Protein AF-A0AAW0JJB7-F1 (afdb_monomer_lite)

Structure (mmCIF, N/CA/C/O backbone):
data_AF-A0AAW0JJB7-F1
#
_entry.id   AF-A0AAW0JJB7-F1
#
loop_
_atom_site.group_PDB
_atom_site.id
_atom_site.type_symbol
_atom_site.label_atom_id
_atom_site.label_alt_id
_atom_site.label_comp_id
_atom_site.label_asym_id
_atom_site.label_entity_id
_atom_site.label_seq_id
_atom_site.pdbx_PDB_ins_code
_atom_site.Cartn_x
_atom_site.Cartn_y
_atom_site.Cartn_z
_atom_site.occupancy
_atom_site.B_iso_or_equiv
_atom_site.auth_seq_id
_atom_site.auth_comp_id
_atom_site.auth_asym_id
_atom_site.auth_atom_id
_atom_site.pdbx_PDB_model_num
ATOM 1 N N . MET A 1 1 ? 40.527 19.134 -0.284 1.00 32.97 1 MET A N 1
ATOM 2 C CA . MET A 1 1 ? 39.218 18.568 0.101 1.00 32.97 1 MET A CA 1
ATOM 3 C C . MET A 1 1 ? 38.793 17.634 -1.018 1.00 32.97 1 MET A C 1
ATOM 5 O O . MET A 1 1 ? 38.316 18.107 -2.037 1.00 32.97 1 MET A O 1
ATOM 9 N N . ASN A 1 2 ? 39.083 16.339 -0.887 1.00 26.94 2 ASN A N 1
ATOM 10 C CA . ASN A 1 2 ? 38.698 15.347 -1.889 1.00 26.94 2 ASN A CA 1
ATOM 11 C C . ASN A 1 2 ? 37.250 14.940 -1.622 1.00 26.94 2 ASN A C 1
ATOM 13 O O . ASN A 1 2 ? 36.929 14.515 -0.514 1.00 26.94 2 ASN A O 1
ATOM 17 N N . SER A 1 3 ? 36.389 15.140 -2.617 1.00 30.20 3 SER A N 1
ATOM 18 C CA . SER A 1 3 ? 34.988 14.728 -2.585 1.00 30.20 3 SER A CA 1
ATOM 19 C C . SER A 1 3 ? 34.897 13.223 -2.324 1.00 30.20 3 SER A C 1
ATOM 21 O O . SER A 1 3 ? 35.461 12.426 -3.069 1.00 30.20 3 SER A O 1
ATOM 23 N N . ILE A 1 4 ? 34.181 12.855 -1.262 1.00 35.47 4 ILE A N 1
ATOM 24 C CA . ILE A 1 4 ? 33.890 11.475 -0.842 1.00 35.47 4 ILE A CA 1
ATOM 25 C C . ILE A 1 4 ? 32.786 10.849 -1.736 1.00 35.47 4 ILE A C 1
ATOM 27 O O . ILE A 1 4 ? 32.373 9.719 -1.527 1.00 35.47 4 ILE A O 1
ATOM 31 N N . TYR A 1 5 ? 32.340 11.530 -2.799 1.00 37.47 5 TYR A N 1
ATOM 32 C CA . TYR A 1 5 ? 31.316 11.036 -3.729 1.00 37.47 5 TYR A CA 1
ATOM 33 C C . TYR A 1 5 ? 31.913 10.343 -4.967 1.00 37.47 5 TYR A C 1
ATOM 35 O O . TYR A 1 5 ? 31.763 10.837 -6.083 1.00 37.47 5 TYR A O 1
ATOM 43 N N . ARG A 1 6 ? 32.596 9.203 -4.800 1.00 40.50 6 ARG A N 1
ATOM 44 C CA . ARG A 1 6 ? 32.832 8.265 -5.924 1.00 40.50 6 ARG A CA 1
ATOM 45 C C . ARG A 1 6 ? 31.852 7.088 -5.956 1.00 40.50 6 ARG A C 1
ATOM 47 O O . ARG A 1 6 ? 31.943 6.267 -6.857 1.00 40.50 6 ARG A O 1
ATOM 54 N N . ASP A 1 7 ? 30.877 7.056 -5.052 1.00 48.81 7 ASP A N 1
ATOM 55 C CA . ASP A 1 7 ? 29.830 6.030 -5.013 1.00 48.81 7 ASP A CA 1
ATOM 56 C C . ASP A 1 7 ? 28.624 6.444 -5.872 1.00 48.81 7 ASP A C 1
ATOM 58 O O . ASP A 1 7 ? 27.527 6.691 -5.372 1.00 48.81 7 ASP A O 1
ATOM 62 N N . GLY A 1 8 ? 28.847 6.591 -7.179 1.00 54.38 8 GLY A N 1
ATOM 63 C CA . GLY A 1 8 ? 27.809 6.940 -8.146 1.00 54.38 8 GLY A CA 1
ATOM 64 C C . GLY A 1 8 ? 27.759 5.937 -9.290 1.00 54.38 8 GLY A C 1
ATOM 65 O O . GLY A 1 8 ? 28.790 5.576 -9.858 1.00 54.38 8 GLY A O 1
ATOM 66 N N . PHE A 1 9 ? 26.557 5.488 -9.638 1.00 62.78 9 PHE A N 1
ATOM 67 C CA . PHE A 1 9 ? 26.315 4.882 -10.939 1.00 62.78 9 PHE A CA 1
ATOM 68 C C . PHE A 1 9 ? 26.235 6.001 -11.987 1.00 62.78 9 PHE A C 1
ATOM 70 O O . PHE A 1 9 ? 25.449 6.935 -11.832 1.00 62.78 9 PHE A O 1
ATOM 77 N N . CYS A 1 10 ? 27.045 5.917 -13.038 1.00 63.31 10 CYS A N 1
ATOM 78 C CA . CYS A 1 10 ? 27.031 6.823 -14.179 1.00 63.31 10 CYS A CA 1
ATOM 79 C C . CYS A 1 10 ? 26.343 6.133 -15.353 1.00 63.31 10 CYS A C 1
ATOM 81 O O . CYS A 1 10 ? 26.866 5.157 -15.892 1.00 63.31 10 CYS A O 1
ATOM 83 N N . LEU A 1 11 ? 25.190 6.660 -15.753 1.00 68.38 11 LEU A N 1
ATOM 84 C CA . LEU A 1 11 ? 24.519 6.291 -16.991 1.00 68.38 11 LEU A CA 1
ATOM 85 C C . LEU A 1 11 ? 24.928 7.297 -18.073 1.00 68.38 11 LEU A C 1
ATOM 87 O O . LEU A 1 11 ? 24.645 8.486 -17.943 1.00 68.38 11 LEU A O 1
ATOM 91 N N . THR A 1 12 ? 25.602 6.834 -19.118 1.00 73.88 12 THR A N 1
ATOM 92 C CA . THR A 1 12 ? 25.967 7.642 -20.286 1.00 73.88 12 THR A CA 1
ATOM 93 C C . THR A 1 12 ? 25.297 7.065 -21.519 1.00 73.88 12 THR A C 1
ATOM 95 O O . THR A 1 12 ? 25.397 5.869 -21.767 1.00 73.88 12 THR A O 1
ATOM 98 N N . GLU A 1 13 ? 24.610 7.905 -22.281 1.00 75.56 13 GLU A N 1
ATOM 99 C CA . GLU A 1 13 ? 24.058 7.532 -23.581 1.00 75.56 13 GLU A CA 1
ATOM 100 C C . GLU A 1 13 ? 25.137 7.722 -24.652 1.00 75.56 13 GLU A C 1
ATOM 102 O O . GLU A 1 13 ? 25.694 8.814 -24.795 1.00 75.56 13 GLU A O 1
ATOM 107 N N . ASP A 1 14 ? 25.461 6.651 -25.366 1.00 78.94 14 ASP A N 1
ATOM 108 C CA . ASP A 1 14 ? 26.357 6.672 -26.512 1.00 78.94 14 ASP A CA 1
ATOM 109 C C . ASP A 1 14 ? 25.615 7.174 -27.762 1.00 78.94 14 ASP A C 1
ATOM 111 O O . ASP A 1 14 ? 24.387 7.173 -27.856 1.00 78.94 14 ASP A O 1
ATOM 115 N N . GLN A 1 15 ? 26.377 7.617 -28.764 1.00 82.62 15 GLN A N 1
ATOM 116 C CA . GLN A 1 15 ? 25.832 8.224 -29.989 1.00 82.62 15 GLN A CA 1
ATOM 117 C C . GLN A 1 15 ? 25.002 7.259 -30.852 1.00 82.62 15 GLN A C 1
ATOM 119 O O . GLN A 1 15 ? 24.264 7.701 -31.731 1.00 82.62 15 GLN A O 1
ATOM 124 N N . ASP A 1 16 ? 25.135 5.955 -30.630 1.00 84.56 16 ASP A N 1
ATOM 125 C CA . ASP A 1 16 ? 24.377 4.892 -31.290 1.00 84.56 16 ASP A CA 1
ATOM 126 C C . ASP A 1 16 ? 23.057 4.551 -30.567 1.00 84.56 16 ASP A C 1
ATOM 128 O O . ASP A 1 16 ? 22.311 3.688 -31.032 1.00 84.56 16 ASP A O 1
ATOM 132 N N . GLY A 1 17 ? 22.748 5.239 -29.460 1.00 75.12 17 GLY A N 1
ATOM 133 C CA . GLY A 1 17 ? 21.582 4.979 -28.614 1.00 75.12 17 GLY A CA 1
ATOM 134 C C . GLY A 1 17 ? 21.803 3.870 -27.580 1.00 75.12 17 GLY A C 1
ATOM 135 O O . GLY A 1 17 ? 20.849 3.455 -26.918 1.00 75.12 17 GLY A O 1
ATOM 136 N N . THR A 1 18 ? 23.036 3.373 -27.430 1.00 72.81 18 THR A N 1
ATOM 137 C CA . THR A 1 18 ? 23.391 2.417 -26.378 1.00 72.81 18 THR A CA 1
ATOM 138 C C . THR A 1 18 ? 23.585 3.152 -25.053 1.00 72.81 18 THR A C 1
ATOM 140 O O . THR A 1 18 ? 24.253 4.178 -24.984 1.00 72.81 18 THR A O 1
ATOM 143 N N . TYR A 1 19 ? 23.026 2.630 -23.962 1.00 70.56 19 TYR A N 1
ATOM 144 C CA . TYR A 1 19 ? 23.243 3.190 -22.629 1.00 70.56 19 TYR A CA 1
ATOM 145 C C . TYR A 1 19 ? 24.350 2.425 -21.901 1.00 70.56 19 TYR A C 1
ATOM 147 O O . TYR A 1 19 ? 24.195 1.250 -21.568 1.00 70.56 19 TYR A O 1
ATOM 155 N N . ASN A 1 20 ? 25.450 3.109 -21.601 1.00 66.44 20 ASN A N 1
ATOM 156 C CA . ASN A 1 20 ? 26.539 2.595 -20.784 1.00 66.44 20 ASN A CA 1
ATOM 157 C C . ASN A 1 20 ? 26.294 2.918 -19.312 1.00 66.44 20 ASN A C 1
ATOM 159 O O . ASN A 1 20 ? 26.236 4.077 -18.906 1.00 66.44 20 ASN A O 1
ATOM 163 N N . PHE A 1 21 ? 26.180 1.873 -18.498 1.00 67.25 21 PHE A N 1
ATOM 164 C CA . PHE A 1 21 ? 26.041 1.981 -17.052 1.00 67.25 21 PHE A CA 1
ATOM 165 C C . PHE A 1 21 ? 27.366 1.606 -16.386 1.00 67.25 21 PHE A C 1
ATOM 167 O O . PHE A 1 21 ? 27.771 0.445 -16.389 1.00 67.25 21 PHE A O 1
ATOM 174 N N . SER A 1 22 ? 28.064 2.596 -15.836 1.00 66.31 22 SER A N 1
ATOM 175 C CA . SER A 1 22 ? 29.375 2.427 -15.205 1.00 66.31 22 SER A CA 1
ATOM 176 C C . SER A 1 22 ? 29.312 2.744 -13.713 1.00 66.31 22 SER A C 1
ATOM 178 O O . SER A 1 22 ? 28.534 3.584 -13.270 1.00 66.31 22 SER A O 1
ATOM 180 N N . CYS A 1 23 ? 30.125 2.064 -12.909 1.00 64.75 23 CYS A N 1
ATOM 181 C CA . CYS A 1 23 ? 30.257 2.354 -11.485 1.00 64.75 23 CYS A CA 1
ATOM 182 C C . CYS A 1 23 ? 31.726 2.230 -11.082 1.00 64.75 23 CYS A C 1
ATOM 184 O O . CYS A 1 23 ? 32.379 1.240 -11.416 1.00 64.75 23 CYS A O 1
ATOM 186 N N . SER A 1 24 ? 32.258 3.244 -10.398 1.00 60.38 24 SER A N 1
ATOM 187 C CA . SER A 1 24 ? 33.653 3.271 -9.956 1.00 60.38 24 SER A CA 1
ATOM 188 C C . SER A 1 24 ? 33.749 2.976 -8.464 1.00 60.38 24 SER A C 1
ATOM 190 O O . SER A 1 24 ? 33.528 3.864 -7.647 1.00 60.38 24 SER A O 1
ATOM 192 N N . TYR A 1 25 ? 34.119 1.752 -8.098 1.00 60.25 25 TYR A N 1
ATOM 193 C CA . TYR A 1 25 ? 34.353 1.401 -6.697 1.00 60.25 25 TYR A CA 1
ATOM 194 C C . TYR A 1 25 ? 35.781 1.763 -6.275 1.00 60.25 25 TYR A C 1
ATOM 196 O O . TYR A 1 25 ? 36.723 1.685 -7.061 1.00 60.25 25 TYR A O 1
ATOM 204 N N . VAL A 1 26 ? 35.942 2.171 -5.014 1.00 56.12 26 VAL A N 1
ATOM 205 C CA . VAL A 1 26 ? 37.252 2.494 -4.416 1.00 56.12 26 VAL A CA 1
ATOM 206 C C . VAL A 1 26 ? 38.034 1.221 -4.036 1.00 56.12 26 VAL A C 1
ATOM 208 O O . VAL A 1 26 ? 39.243 1.287 -3.824 1.00 56.12 26 VAL A O 1
ATOM 211 N N . SER A 1 27 ? 37.379 0.055 -3.958 1.00 63.31 27 SER A N 1
ATOM 212 C CA . SER A 1 27 ? 37.998 -1.212 -3.545 1.00 63.31 27 SER A CA 1
ATOM 213 C C . SER A 1 27 ? 38.459 -2.086 -4.720 1.00 63.31 27 SER A C 1
ATOM 215 O O . SER A 1 27 ? 37.881 -2.059 -5.802 1.00 63.31 27 SER A O 1
ATOM 217 N N . ASN A 1 28 ? 39.440 -2.961 -4.461 1.00 63.62 28 ASN A N 1
ATOM 218 C CA . ASN A 1 28 ? 39.862 -4.064 -5.348 1.00 63.62 28 ASN A CA 1
ATOM 219 C C . ASN A 1 28 ? 38.822 -5.207 -5.437 1.00 63.62 28 ASN A C 1
ATOM 221 O O . ASN A 1 28 ? 39.168 -6.358 -5.702 1.00 63.62 28 ASN A O 1
ATOM 225 N N . SER A 1 29 ? 37.551 -4.928 -5.155 1.00 71.19 29 SER A N 1
ATOM 226 C CA . SER A 1 29 ? 36.492 -5.931 -5.201 1.00 71.19 29 SER A CA 1
ATOM 227 C C . SER A 1 29 ? 36.130 -6.204 -6.658 1.00 71.19 29 SER A C 1
ATOM 229 O O . SER A 1 29 ? 35.568 -5.343 -7.332 1.00 71.19 29 SER A O 1
ATOM 231 N N . LEU A 1 30 ? 36.447 -7.403 -7.150 1.00 80.81 30 LEU A N 1
ATOM 232 C CA . LEU A 1 30 ? 35.969 -7.856 -8.453 1.00 80.81 30 LEU A CA 1
ATOM 233 C C . LEU A 1 30 ? 34.470 -8.142 -8.334 1.00 80.81 30 LEU A C 1
ATOM 235 O O . LEU A 1 30 ? 34.058 -9.034 -7.591 1.00 80.81 30 LEU A O 1
ATOM 239 N N . PHE A 1 31 ? 33.660 -7.370 -9.050 1.00 82.62 31 PHE A N 1
ATOM 240 C CA . PHE A 1 31 ? 32.217 -7.555 -9.132 1.00 82.62 31 PHE A CA 1
ATOM 241 C C . PHE A 1 31 ? 31.780 -7.434 -10.594 1.00 82.62 31 PHE A C 1
ATOM 243 O O . PHE A 1 31 ? 32.390 -6.704 -11.376 1.00 82.62 31 PHE A O 1
ATOM 250 N N . HIS A 1 32 ? 30.720 -8.140 -10.967 1.00 82.38 32 HIS A N 1
ATOM 251 C CA . HIS A 1 32 ? 30.097 -7.992 -12.279 1.00 82.38 32 HIS A CA 1
ATOM 252 C C . HIS A 1 32 ? 28.617 -8.375 -12.235 1.00 82.38 32 HIS A C 1
ATOM 254 O O . HIS A 1 32 ? 28.170 -9.082 -11.328 1.00 82.38 32 HIS A O 1
ATOM 260 N N . TYR A 1 33 ? 27.863 -7.919 -13.233 1.00 85.19 33 TYR A N 1
ATOM 261 C CA . TYR A 1 33 ? 26.512 -8.402 -13.495 1.00 85.19 33 TYR A CA 1
ATOM 262 C C . TYR A 1 33 ? 26.549 -9.418 -14.634 1.00 85.19 33 TYR A C 1
ATOM 264 O O . TYR A 1 33 ? 27.223 -9.203 -15.640 1.00 85.19 33 TYR A O 1
ATOM 272 N N . VAL A 1 34 ? 25.819 -10.517 -14.483 1.00 88.00 34 VAL A N 1
ATOM 273 C CA . VAL A 1 34 ? 25.677 -11.548 -15.512 1.00 88.00 34 VAL A CA 1
ATOM 274 C C . VAL A 1 34 ? 24.214 -11.941 -15.646 1.00 88.00 34 VAL A C 1
ATOM 276 O O . VAL A 1 34 ? 23.514 -12.094 -14.647 1.00 88.00 34 VAL A O 1
ATOM 279 N N . MET A 1 35 ? 23.761 -12.099 -16.885 1.00 91.06 35 MET A N 1
ATOM 280 C CA . MET A 1 35 ? 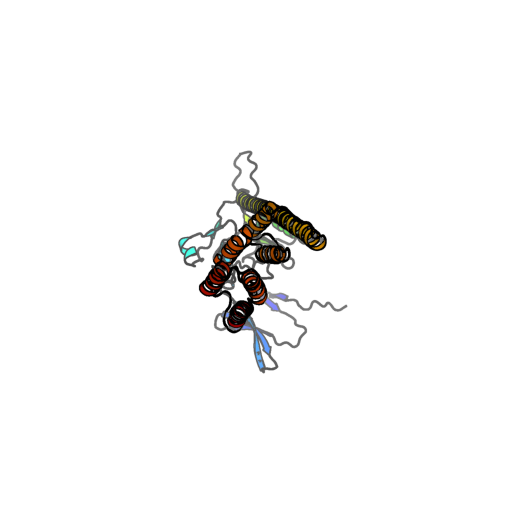22.466 -12.698 -17.190 1.00 91.06 35 MET A CA 1
ATOM 281 C C . MET A 1 35 ? 22.652 -14.209 -17.327 1.00 91.06 35 MET A C 1
ATOM 283 O O . MET A 1 35 ? 23.518 -14.657 -18.082 1.00 91.06 35 MET A O 1
ATOM 287 N N . THR A 1 36 ? 21.891 -14.994 -16.571 1.00 89.81 36 THR A N 1
ATOM 288 C CA . THR A 1 36 ? 21.942 -16.456 -16.649 1.00 89.81 36 THR A CA 1
ATOM 289 C C . THR A 1 36 ? 21.207 -16.970 -17.884 1.00 89.81 36 THR A C 1
ATOM 291 O O . THR A 1 36 ? 20.486 -16.235 -18.561 1.00 89.81 36 THR A O 1
ATOM 294 N N . THR A 1 37 ? 21.367 -18.260 -18.179 1.00 92.12 37 THR A N 1
ATOM 295 C CA . THR A 1 37 ? 20.661 -18.944 -19.273 1.00 92.12 37 THR A CA 1
ATOM 296 C C . THR A 1 37 ? 19.141 -18.949 -19.102 1.00 92.12 37 THR A C 1
ATOM 298 O O . THR A 1 37 ? 18.415 -19.090 -20.081 1.00 92.12 37 THR A O 1
ATOM 301 N N . GLU A 1 38 ? 18.658 -18.750 -17.877 1.00 89.94 38 GLU A N 1
ATOM 302 C CA . GLU A 1 38 ? 17.241 -18.670 -17.514 1.00 89.94 38 GLU A CA 1
ATOM 303 C C . GLU A 1 38 ? 16.676 -17.245 -17.657 1.00 89.94 38 GLU A C 1
ATOM 305 O O . GLU A 1 38 ? 15.470 -17.054 -17.525 1.00 89.94 38 GLU A O 1
ATOM 310 N N . GLY A 1 39 ? 17.523 -16.251 -17.955 1.00 87.69 39 GLY A N 1
ATOM 311 C CA . GLY A 1 39 ? 17.131 -14.847 -18.109 1.00 87.69 39 GLY A CA 1
ATOM 312 C C . GLY A 1 39 ? 17.196 -14.013 -16.825 1.00 87.69 39 GLY A C 1
ATOM 313 O O . GLY A 1 39 ? 16.821 -12.842 -16.849 1.00 87.69 39 GLY A O 1
ATOM 314 N N . ASP A 1 40 ? 17.705 -14.570 -15.723 1.00 88.75 40 ASP A N 1
ATOM 315 C CA . ASP A 1 40 ? 17.869 -13.843 -14.464 1.00 88.75 40 ASP A CA 1
ATOM 316 C C . ASP A 1 40 ? 19.164 -13.028 -14.449 1.00 88.75 40 ASP A C 1
ATOM 318 O O . ASP A 1 40 ? 20.224 -13.498 -14.860 1.00 88.75 40 ASP A O 1
ATOM 322 N N . ILE A 1 41 ? 19.107 -11.808 -13.914 1.00 89.88 41 ILE A N 1
ATOM 323 C CA . ILE A 1 41 ? 20.301 -10.984 -13.699 1.00 89.88 41 ILE A CA 1
ATOM 324 C C . ILE A 1 41 ? 20.839 -11.230 -12.290 1.00 89.88 41 ILE A C 1
ATOM 326 O O . ILE A 1 41 ? 20.136 -11.036 -11.295 1.00 89.88 41 ILE A O 1
ATOM 330 N N . LEU A 1 42 ? 22.114 -11.606 -12.211 1.00 91.00 42 LEU A N 1
ATOM 331 C CA . LEU A 1 42 ? 22.855 -11.792 -10.970 1.00 91.00 42 LEU A CA 1
ATOM 332 C C . LEU A 1 42 ? 23.973 -10.758 -10.866 1.00 91.00 42 LEU A C 1
ATOM 334 O O . LEU A 1 42 ? 24.768 -10.608 -11.789 1.00 91.00 42 LEU A O 1
ATOM 338 N N . ALA A 1 43 ? 24.079 -10.105 -9.714 1.00 89.12 43 ALA A N 1
ATOM 339 C CA . ALA A 1 43 ? 25.302 -9.441 -9.293 1.00 89.12 43 ALA A CA 1
ATOM 340 C C . ALA A 1 43 ? 26.184 -10.477 -8.595 1.00 89.12 43 ALA A C 1
ATOM 342 O O . ALA A 1 43 ? 25.781 -11.051 -7.577 1.00 89.12 43 ALA A O 1
ATOM 343 N N . ARG A 1 44 ? 27.381 -10.719 -9.124 1.00 89.44 44 ARG A N 1
ATOM 344 C CA . ARG A 1 44 ? 28.359 -11.628 -8.524 1.00 89.44 44 ARG A CA 1
ATOM 345 C C . ARG A 1 44 ? 29.581 -10.862 -8.047 1.00 89.44 44 ARG A C 1
ATOM 347 O O . ARG A 1 44 ? 29.942 -9.834 -8.620 1.00 89.44 44 ARG A O 1
ATOM 354 N N . TYR A 1 45 ? 30.204 -11.376 -6.997 1.00 89.00 45 TYR A N 1
ATOM 355 C CA . TYR A 1 45 ? 31.450 -10.864 -6.439 1.00 89.00 45 TYR A CA 1
ATOM 356 C C . TYR A 1 45 ? 32.470 -11.998 -6.351 1.00 89.00 45 TYR A C 1
ATOM 358 O O . TYR A 1 45 ? 32.094 -13.153 -6.157 1.00 89.00 45 TYR A O 1
ATOM 366 N N . TRP A 1 46 ? 33.749 -11.683 -6.510 1.00 90.94 46 TRP A N 1
ATOM 367 C CA . TRP A 1 46 ? 34.810 -12.670 -6.349 1.00 90.94 46 TRP A CA 1
ATOM 368 C C . TRP A 1 46 ? 35.092 -12.899 -4.865 1.00 90.94 46 TRP A C 1
ATOM 370 O O . TRP A 1 46 ? 35.467 -11.967 -4.145 1.00 90.94 46 TRP A O 1
ATOM 380 N N . ASP A 1 47 ? 34.896 -14.129 -4.403 1.00 90.44 47 ASP A N 1
ATOM 381 C CA . ASP A 1 47 ? 35.219 -14.561 -3.048 1.00 90.44 47 ASP A CA 1
ATOM 382 C C . ASP A 1 47 ? 36.659 -15.097 -3.033 1.00 90.44 47 ASP A C 1
ATOM 384 O O . ASP A 1 47 ? 36.920 -16.243 -3.398 1.00 90.44 47 ASP A O 1
ATOM 388 N N . PHE A 1 48 ? 37.609 -14.250 -2.623 1.00 89.50 48 PHE A N 1
ATOM 389 C CA . PHE A 1 48 ? 39.035 -14.596 -2.596 1.00 89.50 48 PHE A CA 1
ATOM 390 C C . PHE A 1 48 ? 39.369 -15.763 -1.653 1.00 89.50 48 PHE A C 1
ATOM 392 O O . PHE A 1 48 ? 40.403 -16.396 -1.837 1.00 89.50 48 PHE A O 1
ATOM 399 N N . GLU A 1 49 ? 38.533 -16.048 -0.648 1.00 92.62 49 GLU A N 1
ATOM 400 C CA . GLU A 1 49 ? 38.757 -17.177 0.264 1.00 92.62 49 GLU A CA 1
ATOM 401 C C . GLU A 1 49 ? 38.362 -18.511 -0.379 1.00 92.62 49 GLU A C 1
ATOM 403 O O . GLU A 1 49 ? 38.956 -19.545 -0.070 1.00 92.62 49 GLU A O 1
ATOM 408 N N . LYS A 1 50 ? 37.363 -18.489 -1.268 1.00 94.69 50 LYS A N 1
ATOM 409 C CA . LYS A 1 50 ? 36.833 -19.683 -1.945 1.00 94.69 50 LYS A CA 1
ATOM 410 C C . LYS A 1 50 ? 37.352 -19.876 -3.365 1.00 94.69 50 LYS A C 1
ATOM 412 O O . LYS A 1 50 ? 37.109 -20.939 -3.926 1.00 94.69 50 LYS A O 1
ATOM 417 N N . ASP A 1 51 ? 38.041 -18.876 -3.914 1.00 93.62 51 ASP A N 1
ATOM 418 C CA . ASP A 1 51 ? 38.504 -18.847 -5.307 1.00 93.62 51 ASP A CA 1
ATOM 419 C C . ASP A 1 51 ? 37.348 -19.058 -6.309 1.00 93.62 51 ASP A C 1
ATOM 421 O O . ASP A 1 51 ? 37.477 -19.763 -7.308 1.00 93.62 51 ASP A O 1
ATOM 425 N N . ASP A 1 52 ? 36.179 -18.479 -6.003 1.00 94.94 52 ASP A N 1
ATOM 426 C CA . ASP A 1 52 ? 34.950 -18.639 -6.789 1.00 94.94 52 ASP A CA 1
ATOM 427 C C . ASP A 1 52 ? 34.059 -17.381 -6.736 1.00 94.94 52 ASP A C 1
ATOM 429 O O . ASP A 1 52 ? 34.208 -16.501 -5.882 1.00 94.94 52 ASP A O 1
ATOM 433 N N . TRP A 1 53 ? 33.099 -17.292 -7.656 1.00 92.88 53 TRP A N 1
ATOM 434 C CA . TRP A 1 53 ? 32.109 -16.222 -7.706 1.00 92.88 53 TRP A CA 1
ATOM 435 C C . TRP A 1 53 ? 30.957 -16.473 -6.727 1.00 92.88 53 TRP A C 1
ATOM 437 O O . TRP A 1 53 ? 30.102 -17.333 -6.937 1.00 92.88 53 TRP A O 1
ATOM 447 N N . GLY A 1 54 ? 30.864 -15.637 -5.696 1.00 92.12 54 GLY A N 1
ATOM 448 C CA . GLY A 1 54 ? 29.689 -15.545 -4.839 1.00 92.12 54 GLY A CA 1
ATOM 449 C C . GLY A 1 54 ? 28.565 -14.726 -5.482 1.00 92.12 54 GLY A C 1
ATOM 450 O O . GLY A 1 54 ? 28.797 -13.853 -6.320 1.00 92.12 54 GLY A O 1
ATOM 451 N N . ILE A 1 55 ? 27.322 -14.975 -5.065 1.00 91.31 55 ILE A N 1
ATOM 452 C CA . ILE A 1 55 ? 26.152 -14.192 -5.490 1.00 91.31 55 ILE A CA 1
ATOM 453 C C . ILE A 1 55 ? 25.895 -13.100 -4.451 1.00 91.31 55 ILE A C 1
ATOM 455 O O . ILE A 1 55 ? 25.606 -13.395 -3.294 1.00 91.31 55 ILE A O 1
ATOM 459 N N . LEU A 1 56 ? 25.984 -11.839 -4.873 1.00 88.38 56 LEU A N 1
ATOM 460 C CA . LEU A 1 56 ? 25.682 -10.676 -4.038 1.00 88.38 56 LEU A CA 1
ATOM 461 C C . LEU A 1 56 ? 24.187 -10.337 -4.079 1.00 88.38 56 LEU A C 1
ATOM 463 O O . LEU A 1 56 ? 23.580 -9.996 -3.064 1.00 88.38 56 LEU A O 1
ATOM 467 N N . TRP A 1 57 ? 23.594 -10.397 -5.271 1.00 88.44 57 TRP A N 1
ATOM 468 C CA . TRP A 1 57 ? 22.207 -10.012 -5.503 1.00 88.44 57 TRP A CA 1
ATOM 469 C C . TRP A 1 57 ? 21.651 -10.697 -6.752 1.00 88.44 57 TRP A C 1
ATOM 471 O O . TRP A 1 57 ? 22.384 -10.992 -7.690 1.00 88.44 57 TRP A O 1
ATOM 481 N N . ASN A 1 58 ? 20.344 -10.921 -6.767 1.00 89.94 58 ASN A N 1
ATOM 482 C CA . ASN A 1 58 ? 19.574 -11.448 -7.884 1.00 89.94 58 ASN A CA 1
ATOM 483 C C . ASN A 1 58 ? 18.368 -10.541 -8.146 1.00 89.94 58 ASN A C 1
ATOM 485 O O . ASN A 1 58 ? 17.747 -10.057 -7.195 1.00 89.94 58 ASN A O 1
ATOM 489 N N . ALA A 1 59 ? 18.043 -10.337 -9.422 1.00 87.56 59 ALA A N 1
ATOM 490 C CA . ALA A 1 59 ? 16.949 -9.465 -9.840 1.00 87.56 59 ALA A CA 1
ATOM 491 C C . ALA A 1 59 ? 15.568 -9.997 -9.454 1.00 87.56 59 ALA A C 1
ATOM 493 O O . ALA A 1 59 ? 14.732 -9.230 -8.983 1.00 87.56 59 ALA A O 1
ATOM 494 N N . VAL A 1 60 ? 15.351 -11.306 -9.596 1.00 90.06 60 VAL A N 1
ATOM 495 C CA . VAL A 1 60 ? 14.083 -11.960 -9.260 1.00 90.06 60 VAL A CA 1
ATOM 496 C C . VAL A 1 60 ? 14.239 -12.696 -7.932 1.00 90.06 60 VAL A C 1
ATOM 498 O O . VAL A 1 60 ? 14.904 -13.728 -7.856 1.00 90.06 60 VAL A O 1
ATOM 501 N N . LYS A 1 61 ? 13.653 -12.157 -6.858 1.00 89.88 61 LYS A N 1
ATOM 502 C CA . LYS A 1 61 ? 13.648 -12.764 -5.510 1.00 89.88 61 LYS A CA 1
ATOM 503 C C . LYS A 1 61 ? 12.295 -13.354 -5.137 1.00 89.88 61 LYS A C 1
ATOM 505 O O . LYS A 1 61 ? 12.207 -14.179 -4.231 1.00 89.88 61 LYS A O 1
ATOM 510 N N . SER A 1 62 ? 11.240 -12.892 -5.791 1.00 92.19 62 SER A N 1
ATOM 511 C CA . SER A 1 62 ? 9.857 -13.260 -5.534 1.00 92.19 62 SER A CA 1
ATOM 512 C C . SER A 1 62 ? 9.023 -13.136 -6.803 1.00 92.19 62 SER A C 1
ATOM 514 O O . SER A 1 62 ? 9.404 -12.448 -7.747 1.00 92.19 62 SER A O 1
ATOM 516 N N . GLU A 1 63 ? 7.829 -13.726 -6.795 1.00 93.38 63 GLU A N 1
ATOM 517 C CA . GLU A 1 63 ? 6.857 -13.574 -7.888 1.00 93.38 63 GLU A CA 1
ATOM 518 C C . GLU A 1 63 ? 6.503 -12.102 -8.160 1.00 93.38 63 GLU A C 1
ATOM 520 O O . GLU A 1 63 ? 6.165 -11.744 -9.281 1.00 93.38 63 GLU A O 1
ATOM 525 N N . CYS A 1 64 ? 6.624 -11.222 -7.158 1.00 95.56 64 CYS A N 1
ATOM 526 C CA . CYS A 1 64 ? 6.381 -9.790 -7.328 1.00 95.56 64 CYS A CA 1
ATOM 527 C C . CYS A 1 64 ? 7.431 -9.063 -8.172 1.00 95.56 64 CYS A C 1
ATOM 529 O O . CYS A 1 64 ? 7.157 -7.947 -8.609 1.00 95.56 64 CYS A O 1
ATOM 531 N N . ASP A 1 65 ? 8.606 -9.660 -8.372 1.00 92.75 65 ASP A N 1
ATOM 532 C CA . ASP A 1 65 ? 9.661 -9.080 -9.205 1.00 92.75 65 ASP A CA 1
ATOM 533 C C . ASP A 1 65 ? 9.444 -9.419 -10.694 1.00 92.75 65 ASP A C 1
ATOM 535 O O . ASP A 1 65 ? 10.073 -8.821 -11.565 1.00 92.75 65 ASP A O 1
ATOM 539 N N . VAL A 1 66 ? 8.510 -10.336 -10.994 1.00 92.88 66 VAL A N 1
ATOM 540 C CA . VAL A 1 66 ? 8.050 -10.623 -12.355 1.00 92.88 66 VAL A CA 1
ATOM 541 C C . VAL A 1 66 ? 7.173 -9.472 -12.844 1.00 92.88 66 VAL A C 1
ATOM 543 O O . VAL A 1 66 ? 6.179 -9.102 -12.211 1.00 92.88 66 VAL A O 1
ATOM 546 N N . TYR A 1 67 ? 7.531 -8.923 -14.005 1.00 93.75 67 TYR A N 1
ATOM 547 C CA . TYR A 1 67 ? 6.855 -7.767 -14.585 1.00 93.75 67 TYR A CA 1
ATOM 548 C C . TYR A 1 67 ? 5.342 -7.974 -14.691 1.00 93.75 67 TYR A C 1
ATOM 550 O O . TYR A 1 67 ? 4.860 -8.928 -15.304 1.00 93.75 67 TYR A O 1
ATOM 558 N N . GLY A 1 68 ? 4.578 -7.045 -14.116 1.00 95.06 68 GLY A N 1
ATOM 559 C CA . GLY A 1 68 ? 3.124 -7.031 -14.264 1.00 95.06 68 GLY A CA 1
ATOM 560 C C . GLY A 1 68 ? 2.388 -8.174 -13.552 1.00 95.06 68 GLY A C 1
ATOM 561 O O . GLY A 1 68 ? 1.229 -8.420 -13.885 1.00 95.06 68 GLY A O 1
ATOM 562 N N . MET A 1 69 ? 3.001 -8.820 -12.548 1.00 96.19 69 MET A N 1
ATOM 563 C CA . MET A 1 69 ? 2.429 -9.961 -11.808 1.00 96.19 69 MET A CA 1
ATOM 564 C C . MET A 1 69 ? 0.967 -9.764 -11.355 1.00 96.19 69 MET A C 1
ATOM 566 O O . MET A 1 69 ? 0.153 -10.684 -11.422 1.00 96.19 69 MET A O 1
ATOM 570 N N . CYS A 1 70 ? 0.600 -8.551 -10.923 1.00 97.44 70 CYS A N 1
ATOM 571 C CA . CYS A 1 70 ? -0.751 -8.235 -10.435 1.00 97.44 70 CYS A CA 1
ATOM 572 C C . CYS A 1 70 ? -1.660 -7.523 -11.451 1.00 97.44 70 CYS A C 1
ATOM 574 O O . CYS A 1 70 ? -2.726 -7.029 -11.071 1.00 97.44 70 CYS A O 1
ATOM 576 N N . GLY A 1 71 ? -1.246 -7.442 -12.718 1.00 96.75 71 GLY A N 1
ATOM 577 C CA . GLY A 1 71 ? -1.980 -6.749 -13.774 1.00 96.75 71 GLY A CA 1
ATOM 578 C C . GLY A 1 71 ? -2.085 -5.230 -13.573 1.00 96.75 71 GLY A C 1
ATOM 579 O O . GLY A 1 71 ? -1.503 -4.636 -12.662 1.00 96.75 71 GLY A O 1
ATOM 580 N N . ALA A 1 72 ? -2.844 -4.576 -14.455 1.00 97.62 72 ALA A N 1
ATOM 581 C CA . ALA A 1 72 ? -3.048 -3.129 -14.402 1.00 97.62 72 ALA A CA 1
ATOM 582 C C . ALA A 1 72 ? -3.814 -2.707 -13.136 1.00 97.62 72 ALA A C 1
ATOM 584 O O . ALA A 1 72 ? -4.805 -3.331 -12.762 1.00 97.62 72 ALA A O 1
ATOM 585 N N . PHE A 1 73 ? -3.382 -1.620 -12.497 1.00 98.00 73 PHE A N 1
ATOM 586 C CA . PHE A 1 73 ? -3.943 -1.069 -11.256 1.00 98.00 73 PHE A CA 1
ATOM 587 C C . PHE A 1 73 ? -3.981 -2.054 -10.071 1.00 98.00 73 PHE A C 1
ATOM 589 O O . PHE A 1 73 ? -4.680 -1.815 -9.078 1.00 98.00 73 PHE A O 1
ATOM 596 N N . GLY A 1 74 ? -3.222 -3.147 -10.161 1.00 97.44 74 GLY A N 1
ATOM 597 C CA . GLY A 1 74 ? -2.897 -4.038 -9.057 1.00 97.44 74 GLY A CA 1
ATOM 598 C C . GLY A 1 74 ? -1.534 -3.688 -8.463 1.00 97.44 74 GLY A C 1
ATOM 599 O O . GLY A 1 74 ? -0.664 -3.146 -9.141 1.00 97.44 74 GLY A O 1
ATOM 600 N N . ARG A 1 75 ? -1.343 -3.999 -7.181 1.00 97.81 75 ARG A N 1
ATOM 601 C CA . ARG A 1 75 ? -0.042 -3.944 -6.504 1.00 97.81 75 ARG A CA 1
ATOM 602 C C . ARG A 1 75 ? 0.323 -5.315 -5.949 1.00 97.81 75 ARG A C 1
ATOM 604 O O . ARG A 1 75 ? -0.547 -6.000 -5.402 1.00 97.81 75 ARG A O 1
ATOM 611 N N . CYS A 1 76 ? 1.603 -5.655 -6.030 1.00 98.00 76 CYS A N 1
ATOM 612 C CA . CYS A 1 76 ? 2.155 -6.879 -5.463 1.00 98.00 76 CYS A CA 1
ATOM 613 C C . CYS A 1 76 ? 2.783 -6.634 -4.090 1.00 98.00 76 CYS A C 1
ATOM 615 O O . CYS A 1 76 ? 3.445 -5.622 -3.872 1.00 98.00 76 CYS A O 1
ATOM 617 N N . ASN A 1 77 ? 2.586 -7.552 -3.153 1.00 97.44 77 ASN A N 1
ATOM 618 C CA . ASN A 1 77 ? 3.264 -7.581 -1.866 1.00 97.44 77 ASN A CA 1
ATOM 619 C C . ASN A 1 77 ? 3.582 -9.035 -1.503 1.00 97.44 77 ASN A C 1
ATOM 621 O O . ASN A 1 77 ? 2.693 -9.795 -1.112 1.00 97.44 77 ASN A O 1
ATOM 625 N N . SER A 1 78 ? 4.863 -9.394 -1.579 1.00 96.06 78 SER A N 1
ATOM 626 C CA . SER A 1 78 ? 5.353 -10.753 -1.326 1.00 96.06 78 SER A CA 1
ATOM 627 C C . SER A 1 78 ? 5.150 -11.219 0.120 1.00 96.06 78 SER A C 1
ATOM 629 O O . SER A 1 78 ? 5.219 -12.411 0.392 1.00 96.06 78 SER A O 1
ATOM 631 N N . GLN A 1 79 ? 4.857 -10.303 1.050 1.00 95.50 79 GLN A N 1
ATOM 632 C CA . GLN A 1 79 ? 4.572 -10.618 2.454 1.00 95.50 79 GLN A CA 1
ATOM 633 C C . GLN A 1 79 ? 3.078 -10.830 2.745 1.00 95.50 79 GLN A C 1
ATOM 635 O O . GLN A 1 79 ? 2.705 -11.079 3.890 1.00 95.50 79 GLN A O 1
ATOM 640 N N . SER A 1 80 ? 2.203 -10.680 1.747 1.00 95.12 80 SER A N 1
ATOM 641 C CA . SER A 1 80 ? 0.753 -10.827 1.915 1.00 95.12 80 SER A CA 1
ATOM 642 C C . SER A 1 80 ? 0.206 -12.083 1.248 1.00 95.12 80 SER A C 1
ATOM 644 O O . SER A 1 80 ? 0.785 -12.596 0.299 1.00 95.12 80 SER A O 1
ATOM 646 N N . SER A 1 81 ? -0.939 -12.561 1.740 1.00 94.00 81 SER A N 1
ATOM 647 C CA . SER A 1 81 ? -1.703 -13.649 1.129 1.00 94.00 81 SER A CA 1
ATOM 648 C C . SER A 1 81 ? -3.164 -13.203 0.980 1.00 94.00 81 SER A C 1
ATOM 650 O O . SER A 1 81 ? -3.821 -12.976 2.002 1.00 94.00 81 SER A O 1
ATOM 652 N N . PRO A 1 82 ? -3.679 -13.012 -0.251 1.00 95.38 82 PRO A N 1
ATOM 653 C CA . PRO A 1 82 ? -2.989 -13.149 -1.543 1.00 95.38 82 PRO A CA 1
ATOM 654 C C . PRO A 1 82 ? -1.920 -12.064 -1.778 1.00 95.38 82 PRO A C 1
ATOM 656 O O . PRO A 1 82 ? -2.038 -10.963 -1.242 1.00 95.38 82 PRO A O 1
ATOM 659 N N . ILE A 1 83 ? -0.914 -12.353 -2.618 1.00 97.19 83 ILE A N 1
ATOM 660 C CA . ILE A 1 83 ? 0.183 -11.411 -2.929 1.00 97.19 83 ILE A CA 1
ATOM 661 C C . ILE A 1 83 ? -0.289 -10.173 -3.704 1.00 97.19 83 ILE A C 1
ATOM 663 O O . ILE A 1 83 ? 0.327 -9.113 -3.612 1.00 97.19 83 ILE A O 1
ATOM 667 N N . CYS A 1 84 ? -1.393 -10.282 -4.448 1.00 98.12 84 CYS A N 1
ATOM 668 C CA . CYS A 1 84 ? -1.945 -9.197 -5.249 1.00 98.12 84 CYS A CA 1
ATOM 669 C C . CYS A 1 84 ? -3.178 -8.570 -4.598 1.00 98.12 84 CYS A C 1
ATOM 671 O O . CYS A 1 84 ? -4.116 -9.247 -4.173 1.00 98.12 84 CYS A O 1
ATOM 673 N N . SER A 1 85 ? -3.212 -7.238 -4.593 1.00 97.56 85 SER A N 1
ATOM 674 C CA . SER A 1 85 ? -4.377 -6.446 -4.185 1.00 97.56 85 SER A CA 1
ATOM 675 C C . SER A 1 85 ? -4.596 -5.284 -5.151 1.00 97.56 85 SER A C 1
ATOM 677 O O . SER A 1 85 ? -3.635 -4.743 -5.695 1.00 97.56 85 SER A O 1
ATOM 679 N N . CYS A 1 86 ? -5.846 -4.873 -5.363 1.00 98.06 86 CYS A N 1
ATOM 680 C CA . CYS A 1 86 ? -6.122 -3.655 -6.123 1.00 98.06 86 CYS A CA 1
ATOM 681 C C . CYS A 1 86 ? -5.624 -2.413 -5.380 1.00 98.06 86 CYS A C 1
ATOM 683 O O . CYS A 1 86 ? -5.615 -2.365 -4.143 1.00 98.06 86 CYS A O 1
ATOM 685 N N . LEU A 1 87 ? -5.236 -1.384 -6.135 1.00 97.44 87 LEU A N 1
ATOM 686 C CA . LEU A 1 87 ? -4.943 -0.074 -5.562 1.00 97.44 87 LEU A CA 1
ATOM 687 C C . LEU A 1 87 ? -6.182 0.493 -4.833 1.00 97.44 87 LEU A C 1
ATOM 689 O O . LEU A 1 87 ? -7.319 0.210 -5.218 1.00 97.44 87 LEU A O 1
ATOM 693 N N . PRO A 1 88 ? -6.009 1.318 -3.786 1.00 94.19 88 PRO A N 1
ATOM 694 C CA . PRO A 1 88 ? -7.134 1.974 -3.126 1.00 94.19 88 PRO A CA 1
ATOM 695 C C . PRO A 1 88 ? -7.994 2.786 -4.109 1.00 94.19 88 PRO A C 1
ATOM 697 O O . PRO A 1 88 ? -7.468 3.560 -4.904 1.00 94.19 88 PRO A O 1
ATOM 700 N N . GLY A 1 89 ? -9.318 2.610 -4.044 1.00 92.88 89 GLY A N 1
ATOM 701 C CA . GLY A 1 89 ? -10.269 3.201 -4.999 1.00 92.88 89 GLY A CA 1
ATOM 702 C C . GLY A 1 89 ? -10.486 2.377 -6.279 1.00 92.88 89 GLY A C 1
ATOM 703 O O . GLY A 1 89 ? -11.223 2.812 -7.165 1.00 92.88 89 GLY A O 1
ATOM 704 N N . PHE A 1 90 ? -9.875 1.192 -6.373 1.00 96.69 90 PHE A N 1
ATOM 705 C CA . PHE A 1 90 ? -10.032 0.241 -7.472 1.00 96.69 90 PHE A CA 1
ATOM 706 C C . PHE A 1 90 ? -10.589 -1.093 -6.963 1.00 96.69 90 PHE A C 1
ATOM 708 O O . PHE A 1 90 ? -10.538 -1.405 -5.769 1.00 96.69 90 PHE A O 1
ATOM 715 N N . GLU A 1 91 ? -11.130 -1.883 -7.882 1.00 97.25 91 GLU A N 1
ATOM 716 C CA . GLU A 1 91 ? -11.682 -3.210 -7.629 1.00 97.25 91 GLU A CA 1
ATOM 717 C C . GLU A 1 91 ? -11.355 -4.179 -8.770 1.00 97.25 91 GLU A C 1
ATOM 719 O O . GLU A 1 91 ? -11.042 -3.727 -9.874 1.00 97.25 91 GLU A O 1
ATOM 724 N N . PRO A 1 92 ? -11.377 -5.503 -8.530 1.00 98.12 92 PRO A N 1
ATOM 725 C CA . PRO A 1 92 ? -11.006 -6.473 -9.551 1.00 98.12 92 PRO A CA 1
ATOM 726 C C . PRO A 1 92 ? -11.889 -6.351 -10.788 1.00 98.12 92 PRO A C 1
ATOM 728 O O . PRO A 1 92 ? -13.114 -6.379 -10.678 1.00 98.12 92 PRO A O 1
ATOM 731 N N . LYS A 1 93 ? -11.275 -6.296 -11.974 1.00 97.88 93 LYS A N 1
ATOM 732 C CA . LYS A 1 93 ? -12.017 -6.266 -13.243 1.00 97.88 93 LYS A CA 1
ATOM 733 C C . LYS A 1 93 ? -12.855 -7.533 -13.437 1.00 97.88 93 LYS A C 1
ATOM 735 O O . LYS A 1 93 ? -13.963 -7.475 -13.960 1.00 97.88 93 LYS A O 1
ATOM 740 N N . ASN A 1 94 ? -12.319 -8.673 -13.000 1.00 97.94 94 ASN A N 1
ATOM 741 C CA . ASN A 1 94 ? -13.009 -9.955 -12.972 1.00 97.94 94 ASN A CA 1
ATOM 742 C C . ASN A 1 94 ? -12.834 -10.611 -11.597 1.00 97.94 94 ASN A C 1
ATOM 744 O O . ASN A 1 94 ? -11.805 -11.214 -11.297 1.00 97.94 94 ASN A O 1
ATOM 748 N N . THR A 1 95 ? -13.861 -10.522 -10.753 1.00 97.12 95 THR A N 1
ATOM 749 C CA . THR A 1 95 ? -13.829 -11.063 -9.385 1.00 97.12 95 THR A CA 1
ATOM 750 C C . THR A 1 95 ? -13.659 -12.586 -9.349 1.00 97.12 95 THR A C 1
ATOM 752 O O . THR A 1 95 ? -13.045 -13.110 -8.423 1.00 97.12 95 THR A O 1
ATOM 755 N N . LYS A 1 96 ? -14.174 -13.319 -10.349 1.00 97.38 96 LYS A N 1
ATOM 756 C CA . LYS A 1 96 ? -14.064 -14.789 -10.392 1.00 97.38 96 LYS A CA 1
ATOM 757 C C . LYS A 1 96 ? -12.629 -15.237 -10.658 1.00 97.38 96 LYS A C 1
ATOM 759 O O . LYS A 1 96 ? -12.174 -16.178 -10.017 1.00 97.38 96 LYS A O 1
ATOM 764 N N . GLU A 1 97 ? -11.937 -14.577 -11.584 1.00 96.62 97 GLU A N 1
ATOM 765 C CA . GLU A 1 97 ? -10.509 -14.811 -11.847 1.00 96.62 97 GLU A CA 1
ATOM 766 C C . GLU A 1 97 ? -9.664 -14.420 -10.635 1.00 96.62 97 GLU A C 1
ATOM 768 O O . GLU A 1 97 ? -8.864 -15.226 -10.159 1.00 96.62 97 GLU A O 1
ATOM 773 N N . TRP A 1 98 ? -9.932 -13.240 -10.069 1.00 96.06 98 TRP A N 1
ATOM 774 C CA . TRP A 1 98 ? -9.194 -12.707 -8.926 1.00 96.06 98 TRP A CA 1
ATOM 775 C C . TRP A 1 98 ? -9.230 -13.644 -7.715 1.00 96.06 98 TRP A C 1
ATOM 777 O O . TRP A 1 98 ? -8.198 -13.938 -7.113 1.00 96.06 98 TRP A O 1
ATOM 787 N N . ASN A 1 99 ? -10.413 -14.176 -7.393 1.00 95.25 99 ASN A N 1
ATOM 788 C CA . ASN A 1 99 ? -10.605 -15.102 -6.275 1.00 95.25 99 ASN A CA 1
ATOM 789 C C . ASN A 1 99 ? -9.965 -16.481 -6.508 1.00 95.25 99 ASN A C 1
ATOM 791 O O . ASN A 1 99 ? -9.812 -17.246 -5.561 1.00 95.25 99 ASN A O 1
ATOM 795 N N . ARG A 1 100 ? -9.601 -16.809 -7.752 1.00 96.19 100 ARG A N 1
ATOM 796 C CA . ARG A 1 100 ? -8.879 -18.038 -8.117 1.00 96.19 100 ARG A CA 1
ATOM 797 C C . ARG A 1 100 ? -7.363 -17.833 -8.206 1.00 96.19 100 ARG A C 1
ATOM 799 O O . ARG A 1 100 ? -6.668 -18.758 -8.605 1.00 96.19 100 ARG A O 1
ATOM 806 N N . GLY A 1 101 ? -6.860 -16.644 -7.868 1.00 94.44 101 GLY A N 1
ATOM 807 C CA . GLY A 1 101 ? -5.438 -16.312 -7.982 1.00 94.44 101 GLY A CA 1
ATOM 808 C C . GLY A 1 101 ? -4.993 -15.929 -9.396 1.00 94.44 101 GLY A C 1
ATOM 809 O O . GLY A 1 101 ? -3.800 -15.868 -9.655 1.00 94.44 101 GLY A O 1
ATOM 810 N N . ASN A 1 102 ? -5.927 -15.663 -10.318 1.00 96.75 102 ASN A N 1
ATOM 811 C CA . ASN A 1 102 ? -5.598 -15.104 -11.626 1.00 96.75 102 ASN A CA 1
ATOM 812 C C . ASN A 1 102 ? -5.824 -13.583 -11.610 1.00 96.75 102 ASN A C 1
ATOM 814 O O . ASN A 1 102 ? -6.961 -13.110 -11.642 1.00 96.75 102 ASN A O 1
ATOM 818 N N . TRP A 1 103 ? -4.730 -12.822 -11.572 1.00 97.00 103 TRP A N 1
ATOM 819 C CA . TRP A 1 103 ? -4.744 -11.355 -11.484 1.00 97.00 103 TRP A CA 1
ATOM 820 C C . TRP A 1 103 ? -4.469 -10.650 -12.818 1.00 97.00 103 TRP A C 1
ATOM 822 O O . TRP A 1 103 ? -4.418 -9.423 -12.861 1.00 97.00 103 TRP A O 1
ATOM 832 N N . THR A 1 104 ? -4.336 -11.398 -13.918 1.00 95.94 104 THR A N 1
ATOM 833 C CA . THR A 1 104 ? -3.955 -10.870 -15.246 1.00 95.94 104 THR A CA 1
ATOM 834 C C . THR A 1 104 ? -4.901 -9.783 -15.764 1.00 95.94 104 THR A C 1
ATOM 836 O O . THR A 1 104 ? -4.454 -8.787 -16.331 1.00 95.94 104 THR A O 1
ATOM 839 N N . SER A 1 105 ? -6.205 -9.920 -15.501 1.00 96.88 105 SER A N 1
ATOM 840 C CA . SER A 1 105 ? -7.228 -8.924 -15.851 1.00 96.88 105 SER A CA 1
ATOM 841 C C . SER A 1 105 ? -7.086 -7.591 -15.101 1.00 96.88 105 SER A C 1
ATOM 843 O O . SER A 1 105 ? -7.695 -6.596 -15.508 1.00 96.88 105 SER A O 1
ATOM 845 N N . GLY A 1 106 ? -6.304 -7.559 -14.018 1.00 97.44 106 GLY A N 1
ATOM 846 C CA . GLY A 1 106 ? -6.065 -6.379 -13.199 1.00 97.44 106 GLY A CA 1
ATOM 847 C C . GLY A 1 106 ? -7.321 -5.840 -12.513 1.00 97.44 106 GLY A C 1
ATOM 848 O O . GLY A 1 106 ? -8.297 -6.551 -12.240 1.00 97.44 106 GLY A O 1
ATOM 849 N N . CYS A 1 107 ? -7.286 -4.543 -12.237 1.00 98.31 107 CYS A N 1
ATOM 850 C CA . CYS A 1 107 ? -8.323 -3.814 -11.529 1.00 98.31 107 CYS A CA 1
ATOM 851 C C . CYS A 1 107 ? -8.875 -2.665 -12.374 1.00 98.31 107 CYS A C 1
ATOM 853 O O . CYS A 1 107 ? -8.224 -2.142 -13.276 1.00 98.31 107 CYS A O 1
ATOM 855 N N . VAL A 1 108 ? -10.092 -2.247 -12.053 1.00 96.88 108 VAL A N 1
ATOM 856 C CA . VAL A 1 108 ? -10.756 -1.078 -12.627 1.00 96.88 108 VAL A CA 1
ATOM 857 C C . VAL A 1 108 ? -11.100 -0.094 -11.526 1.00 96.88 108 VAL A C 1
ATOM 859 O O . VAL A 1 108 ? -11.249 -0.450 -10.357 1.00 96.88 108 VAL A O 1
ATOM 862 N N . ARG A 1 109 ? -11.169 1.182 -11.889 1.00 95.12 109 ARG A N 1
ATOM 863 C CA . ARG A 1 109 ? -11.510 2.250 -10.953 1.00 95.12 109 ARG A CA 1
ATOM 864 C C . ARG A 1 109 ? -12.965 2.080 -10.511 1.00 95.12 109 ARG A C 1
ATOM 866 O O . ARG A 1 109 ? -13.840 1.944 -11.358 1.00 95.12 109 ARG A O 1
ATOM 873 N N . ARG A 1 110 ? -13.215 2.144 -9.201 1.00 93.69 110 ARG A N 1
ATOM 874 C CA . ARG A 1 110 ? -14.560 1.994 -8.622 1.00 93.69 110 ARG A CA 1
ATOM 875 C C . ARG A 1 110 ? -15.452 3.205 -8.890 1.00 93.69 110 ARG A C 1
ATOM 877 O O . ARG A 1 110 ? -16.631 3.061 -9.185 1.00 93.69 110 ARG A O 1
ATOM 884 N N . THR A 1 111 ? -14.877 4.400 -8.770 1.00 90.19 111 THR A N 1
ATOM 885 C CA . THR A 1 111 ? -15.607 5.667 -8.886 1.00 90.19 111 THR A CA 1
ATOM 886 C C . THR A 1 111 ? -14.914 6.577 -9.889 1.00 90.19 111 THR A C 1
ATOM 888 O O . THR A 1 111 ? -13.723 6.869 -9.739 1.00 90.19 111 THR A O 1
ATOM 891 N N . THR A 1 112 ? -15.651 7.021 -10.907 1.00 88.38 112 THR A N 1
ATOM 892 C CA . THR A 1 112 ? -15.166 7.943 -11.943 1.00 88.38 112 THR A CA 1
ATOM 893 C C . THR A 1 112 ? -14.681 9.257 -11.331 1.00 88.38 112 THR A C 1
ATOM 895 O O . THR A 1 112 ? -15.263 9.755 -10.370 1.00 88.38 112 THR A O 1
ATOM 898 N N . LEU A 1 113 ? -13.603 9.809 -11.889 1.00 86.38 113 LEU A N 1
ATOM 899 C CA . LEU A 1 113 ? -13.074 11.117 -11.500 1.00 86.38 113 LEU A CA 1
ATOM 900 C C . LEU A 1 113 ? -14.089 12.218 -11.830 1.00 86.38 113 LEU A C 1
ATOM 902 O O . LEU A 1 113 ? -14.664 12.219 -12.918 1.00 86.38 113 LEU A O 1
ATOM 906 N N . SER A 1 114 ? -14.317 13.138 -10.895 1.00 72.62 114 SER A N 1
ATOM 907 C CA . SER A 1 114 ? -15.371 14.153 -11.013 1.00 72.62 114 SER A CA 1
ATOM 908 C C . SER A 1 114 ? -14.867 15.465 -11.603 1.00 72.62 114 SER A C 1
ATOM 910 O O . SER A 1 114 ? -15.623 16.168 -12.263 1.00 72.62 114 SER A O 1
ATOM 912 N N . GLN A 1 115 ? -13.592 15.799 -11.392 1.00 70.44 115 GLN A N 1
ATOM 913 C CA . GLN A 1 115 ? -13.062 17.145 -11.644 1.00 70.44 115 GLN A CA 1
ATOM 914 C C . GLN A 1 115 ? -13.001 17.543 -13.129 1.00 70.44 115 GLN A C 1
ATOM 916 O O . GLN A 1 115 ? -12.967 18.731 -13.436 1.00 70.44 115 GLN A O 1
ATOM 921 N N . CYS A 1 116 ? -12.973 16.568 -14.037 1.00 71.19 116 CYS A N 1
ATOM 922 C CA . CYS A 1 116 ? -12.738 16.783 -15.468 1.00 71.19 116 CYS A CA 1
ATOM 923 C C . CYS A 1 116 ? -13.879 16.289 -16.369 1.00 71.19 116 CYS A C 1
ATOM 925 O O . CYS A 1 116 ? -13.740 16.282 -17.592 1.00 71.19 116 CYS A O 1
ATOM 927 N N . ALA A 1 117 ? -15.006 15.873 -15.782 1.00 63.50 117 ALA A N 1
ATOM 928 C CA . ALA A 1 117 ? -16.225 15.614 -16.535 1.00 63.50 117 ALA A CA 1
ATOM 929 C C . ALA A 1 117 ? -16.816 16.961 -16.990 1.00 63.50 117 ALA A C 1
ATOM 931 O O . ALA A 1 117 ? -16.978 17.873 -16.185 1.00 63.50 117 ALA A O 1
ATOM 932 N N . VAL A 1 118 ? -17.067 17.095 -18.293 1.00 59.12 118 VAL A N 1
ATOM 933 C CA . VAL A 1 118 ? -17.472 18.327 -18.993 1.00 59.12 118 VAL A CA 1
ATOM 934 C C . VAL A 1 118 ? -18.530 19.127 -18.218 1.00 59.12 118 VAL A C 1
ATOM 936 O O . VAL A 1 118 ? -19.655 18.666 -18.033 1.00 59.12 118 VAL A O 1
ATOM 939 N N . VAL A 1 119 ? -18.182 20.355 -17.816 1.00 54.38 119 VAL A N 1
ATOM 940 C CA . VAL A 1 119 ? -19.116 21.331 -17.236 1.00 54.38 119 VAL A CA 1
ATOM 941 C C . VAL A 1 119 ? -19.934 21.949 -18.370 1.00 54.38 119 VAL A C 1
ATOM 943 O O . VAL A 1 119 ? -19.630 23.035 -18.854 1.00 54.38 119 VAL A O 1
ATOM 946 N N . ASN A 1 120 ? -20.988 21.261 -18.802 1.00 47.78 120 ASN A N 1
ATOM 947 C CA . ASN A 1 120 ? -22.104 21.940 -19.451 1.00 47.78 120 ASN A CA 1
ATOM 948 C C . ASN A 1 120 ? -23.029 22.447 -18.344 1.00 47.78 120 ASN A C 1
ATOM 950 O O . ASN A 1 120 ? -23.898 21.728 -17.867 1.00 47.78 120 ASN A O 1
ATOM 954 N N . SER A 1 121 ? -22.790 23.691 -17.930 1.00 53.59 121 SER A N 1
ATOM 955 C CA . SER A 1 121 ? -23.780 24.562 -17.292 1.00 53.59 121 SER A CA 1
ATOM 956 C C . SER A 1 121 ? -24.555 23.968 -16.106 1.00 53.59 121 SER A C 1
ATOM 958 O O . SER A 1 121 ? -25.762 23.755 -16.186 1.00 53.59 121 SER A O 1
ATOM 960 N N . SER A 1 122 ? -23.909 23.834 -14.951 1.00 51.16 122 SER A N 1
ATOM 961 C CA . SER A 1 122 ? -24.617 23.917 -13.671 1.00 51.16 122 SER A CA 1
ATOM 962 C C . SER A 1 122 ? -23.688 24.445 -12.582 1.00 51.16 122 SER A C 1
ATOM 964 O O . SER A 1 122 ? -22.507 24.115 -12.509 1.00 51.16 122 SER A O 1
ATOM 966 N N . ILE A 1 123 ? -24.239 25.332 -11.756 1.00 54.66 123 ILE A N 1
ATOM 967 C CA . ILE A 1 123 ? -23.609 25.938 -10.580 1.00 54.66 123 ILE A CA 1
ATOM 968 C C . ILE A 1 123 ? -23.574 24.867 -9.475 1.00 54.66 123 ILE A C 1
ATOM 970 O O . ILE A 1 123 ? -24.229 24.986 -8.447 1.00 54.66 123 ILE A O 1
ATOM 974 N N . GLU A 1 124 ? -22.868 23.764 -9.705 1.00 57.28 124 GLU A N 1
ATOM 975 C CA . GLU A 1 124 ? -22.493 22.833 -8.647 1.00 57.28 124 GLU A CA 1
ATOM 976 C C . GLU A 1 124 ? -20.998 22.976 -8.406 1.00 57.28 124 GLU A C 1
ATOM 978 O O . GLU A 1 124 ? -20.182 22.908 -9.326 1.00 57.28 124 GLU A O 1
ATOM 983 N N . VAL A 1 125 ? -20.624 23.211 -7.148 1.00 60.53 125 VAL A N 1
ATOM 984 C CA . VAL A 1 125 ? -19.225 23.195 -6.724 1.00 60.53 125 VAL A CA 1
ATOM 985 C C . VAL A 1 125 ? -18.725 21.761 -6.891 1.00 60.53 125 VAL A C 1
ATOM 987 O O . VAL A 1 125 ? -18.860 20.940 -5.985 1.00 60.53 125 VAL A O 1
ATOM 990 N N . VAL A 1 126 ? -18.179 21.439 -8.066 1.00 66.44 126 VAL A N 1
ATOM 991 C CA . VAL A 1 126 ? -17.574 20.131 -8.324 1.00 66.44 126 VAL A CA 1
ATOM 992 C C . VAL A 1 126 ? -16.401 19.985 -7.364 1.00 66.44 126 VAL A C 1
ATOM 994 O O . VAL A 1 126 ? -15.374 20.661 -7.486 1.00 66.44 126 VAL A O 1
ATOM 997 N N . LYS A 1 127 ? -16.567 19.120 -6.360 1.00 76.75 127 LYS A N 1
ATOM 998 C CA . LYS A 1 127 ? -15.496 18.818 -5.414 1.00 76.75 127 LYS A CA 1
ATOM 999 C C . LYS A 1 127 ? -14.333 18.209 -6.201 1.00 76.75 127 LYS A C 1
ATOM 1001 O O . LYS A 1 127 ? -14.515 17.257 -6.964 1.00 76.75 127 LYS A O 1
ATOM 1006 N N . LYS A 1 128 ? -13.148 18.805 -6.048 1.00 81.06 128 LYS A N 1
ATOM 1007 C CA . LYS A 1 128 ? -11.942 18.386 -6.770 1.00 81.06 128 LYS A CA 1
ATOM 1008 C C . LYS A 1 128 ? -11.550 16.971 -6.357 1.00 81.06 128 LYS A C 1
ATOM 1010 O O . LYS A 1 128 ? -11.678 16.610 -5.186 1.00 81.06 128 LYS A O 1
ATOM 1015 N N . ASP A 1 129 ? -11.031 16.208 -7.312 1.00 89.69 129 ASP A N 1
ATOM 1016 C CA . ASP A 1 129 ? -10.384 14.936 -7.017 1.00 89.69 129 ASP A CA 1
ATOM 1017 C C . ASP A 1 129 ? -9.223 15.160 -6.037 1.00 89.69 129 ASP A C 1
ATOM 1019 O O . ASP A 1 129 ? -8.698 16.268 -5.880 1.00 89.69 129 ASP A O 1
ATOM 1023 N N . GLY A 1 130 ? -8.783 14.094 -5.384 1.00 91.81 130 GLY A N 1
ATOM 1024 C CA . GLY A 1 130 ? -7.570 14.147 -4.577 1.00 91.81 130 GLY A CA 1
ATOM 1025 C C . GLY A 1 130 ? -6.762 12.877 -4.717 1.00 91.81 130 GLY A C 1
ATOM 1026 O O . GLY A 1 130 ? -6.917 12.149 -5.692 1.00 91.81 130 GLY A O 1
ATOM 1027 N N . PHE A 1 131 ? -5.879 12.620 -3.756 1.00 94.81 131 PHE A N 1
ATOM 1028 C CA . PHE A 1 131 ? -4.924 11.523 -3.857 1.00 94.81 131 PHE A CA 1
ATOM 1029 C C . PHE A 1 131 ? -4.896 10.666 -2.604 1.00 94.81 131 PHE A C 1
ATOM 1031 O O . PHE A 1 131 ? -4.957 11.173 -1.483 1.00 94.81 131 PHE A O 1
ATOM 1038 N N . LEU A 1 132 ? -4.743 9.361 -2.810 1.00 95.50 132 LEU A N 1
ATOM 1039 C CA . LEU A 1 132 ? -4.416 8.407 -1.762 1.00 95.50 132 LEU A CA 1
ATOM 1040 C C . LEU A 1 132 ? -2.924 8.090 -1.818 1.00 95.50 132 LEU A C 1
ATOM 1042 O O . LEU A 1 132 ? -2.406 7.678 -2.854 1.00 95.50 132 LEU A O 1
ATOM 1046 N N . LYS A 1 133 ? -2.250 8.280 -0.682 1.00 95.75 133 LYS A N 1
ATOM 1047 C CA . LYS A 1 133 ? -0.815 8.046 -0.518 1.00 95.75 133 LYS A CA 1
ATOM 1048 C C . LYS A 1 133 ? -0.529 6.572 -0.226 1.00 95.75 133 LYS A C 1
ATOM 1050 O O . LYS A 1 133 ? -1.042 6.014 0.746 1.00 95.75 133 LYS A O 1
ATOM 1055 N N . LEU A 1 134 ? 0.337 5.968 -1.030 1.00 96.50 134 LEU A N 1
ATOM 1056 C CA . LEU A 1 134 ? 0.860 4.615 -0.879 1.00 96.50 134 LEU A CA 1
ATOM 1057 C C . LEU A 1 134 ? 2.352 4.688 -0.568 1.00 96.50 134 LEU A C 1
ATOM 1059 O O . LEU A 1 134 ? 3.126 5.172 -1.384 1.00 96.50 134 LEU A O 1
ATOM 1063 N N . LYS A 1 135 ? 2.752 4.213 0.613 1.00 95.94 135 LYS A N 1
ATOM 1064 C CA . LYS A 1 135 ? 4.144 4.321 1.069 1.00 95.94 135 LYS A CA 1
ATOM 1065 C C . LYS A 1 135 ? 5.029 3.182 0.575 1.00 95.94 135 LYS A C 1
ATOM 1067 O O . LYS A 1 135 ? 4.528 2.059 0.502 1.00 95.94 135 LYS A O 1
ATOM 1072 N N . THR A 1 136 ? 6.322 3.460 0.394 1.00 95.31 136 THR A N 1
ATOM 1073 C CA . THR A 1 136 ? 7.395 2.485 0.083 1.00 95.31 136 THR A CA 1
ATOM 1074 C C . THR A 1 136 ? 7.062 1.579 -1.104 1.00 95.31 136 THR A C 1
ATOM 1076 O O . THR A 1 136 ? 7.005 0.351 -0.991 1.00 95.31 136 THR A O 1
ATOM 1079 N N . MET A 1 137 ? 6.772 2.200 -2.245 1.00 96.38 137 MET A N 1
ATOM 1080 C CA . MET A 1 137 ? 6.370 1.508 -3.464 1.00 96.38 137 MET A CA 1
ATOM 1081 C C . MET A 1 137 ? 7.518 1.462 -4.478 1.00 96.38 137 MET A C 1
ATOM 1083 O O . MET A 1 137 ? 8.273 2.426 -4.618 1.00 96.38 137 MET A O 1
ATOM 1087 N N . LYS A 1 138 ? 7.597 0.365 -5.232 1.00 95.50 138 LYS A N 1
ATOM 1088 C CA . LYS A 1 138 ? 8.096 0.378 -6.608 1.00 95.50 138 LYS A CA 1
ATOM 1089 C C . LYS A 1 138 ? 7.073 1.145 -7.434 1.00 95.50 138 LYS A C 1
ATOM 1091 O O . LYS A 1 138 ? 5.899 0.762 -7.474 1.00 95.50 138 LYS A O 1
ATOM 1096 N N . VAL A 1 139 ? 7.492 2.267 -8.001 1.00 95.25 139 VAL A N 1
ATOM 1097 C CA . VAL A 1 139 ? 6.614 3.094 -8.831 1.00 95.25 139 VAL A CA 1
ATOM 1098 C C . VAL A 1 139 ? 6.336 2.396 -10.171 1.00 95.25 139 VAL A C 1
ATOM 1100 O O . VAL A 1 139 ? 7.155 1.585 -10.599 1.00 95.25 139 VAL A O 1
ATOM 1103 N N . PRO A 1 140 ? 5.180 2.661 -10.808 1.00 95.44 140 PRO A N 1
ATOM 1104 C CA . PRO A 1 140 ? 4.824 2.024 -12.068 1.00 95.44 140 PRO A CA 1
ATOM 1105 C C . PRO A 1 140 ? 5.780 2.392 -13.203 1.00 95.44 140 PRO A C 1
ATOM 1107 O O . PRO A 1 140 ? 6.389 3.463 -13.203 1.00 95.44 140 PRO A O 1
ATOM 1110 N N . ASP A 1 141 ? 5.819 1.533 -14.214 1.00 89.81 141 ASP A N 1
ATOM 1111 C CA . ASP A 1 141 ? 6.564 1.772 -15.450 1.00 89.81 141 ASP A CA 1
ATOM 1112 C C . ASP A 1 141 ? 6.021 2.991 -16.234 1.00 89.81 141 ASP A C 1
ATOM 1114 O O . ASP A 1 141 ? 4.901 3.462 -15.999 1.00 89.81 141 ASP A O 1
ATOM 1118 N N . PHE A 1 142 ? 6.816 3.506 -17.173 1.00 86.50 142 PHE A N 1
ATOM 1119 C CA . PHE A 1 142 ? 6.483 4.604 -18.086 1.00 86.50 142 PHE A CA 1
ATOM 1120 C C . PHE A 1 142 ? 6.074 5.904 -17.381 1.00 86.50 142 PHE A C 1
ATOM 1122 O O . PHE A 1 142 ? 5.075 6.543 -17.732 1.00 86.50 142 PHE A O 1
ATOM 1129 N N . ALA A 1 143 ? 6.854 6.299 -16.374 1.00 88.38 143 ALA A N 1
ATOM 1130 C CA . ALA A 1 143 ? 6.712 7.603 -15.744 1.00 88.38 143 ALA A CA 1
ATOM 1131 C C . ALA A 1 143 ? 6.992 8.724 -16.756 1.00 88.38 143 ALA A C 1
ATOM 1133 O O . ALA A 1 143 ? 8.034 8.748 -17.408 1.00 88.38 143 ALA A O 1
ATOM 1134 N N . ASN A 1 144 ? 6.092 9.702 -16.839 1.00 86.06 144 ASN A N 1
ATOM 1135 C CA . ASN A 1 144 ? 6.403 10.966 -17.487 1.00 86.06 144 ASN A CA 1
ATOM 1136 C C . ASN A 1 144 ? 7.219 11.798 -16.498 1.00 86.06 144 ASN A C 1
ATOM 1138 O O . ASN A 1 144 ? 6.698 12.195 -15.446 1.00 86.06 144 ASN A O 1
ATOM 1142 N N . SER A 1 145 ? 8.481 12.059 -16.838 1.00 79.06 145 SER A N 1
ATOM 1143 C CA . SER A 1 145 ? 9.270 13.066 -16.135 1.00 79.06 145 SER A CA 1
ATOM 1144 C C . SER A 1 145 ? 8.641 14.429 -16.405 1.00 79.06 145 SER A C 1
ATOM 1146 O O . SER A 1 145 ? 8.465 14.828 -17.558 1.00 79.06 145 SER A O 1
ATOM 1148 N N . LEU A 1 146 ? 8.236 15.119 -15.343 1.00 66.25 146 LEU A N 1
ATOM 1149 C CA . LEU A 1 146 ? 7.908 16.533 -15.449 1.00 66.25 146 LEU A CA 1
ATOM 1150 C C . LEU A 1 146 ? 9.219 17.297 -15.289 1.00 66.25 146 LEU A C 1
ATOM 1152 O O . LEU A 1 146 ? 9.971 16.964 -14.369 1.00 66.25 146 LEU A O 1
ATOM 1156 N N . PRO A 1 147 ? 9.506 18.298 -16.144 1.00 56.03 147 PRO A N 1
ATOM 1157 C CA . PRO A 1 147 ? 10.725 19.075 -16.011 1.00 56.03 147 PRO A CA 1
ATOM 1158 C C . PRO A 1 147 ? 10.796 19.602 -14.580 1.00 56.03 147 PRO A C 1
ATOM 1160 O O . PRO A 1 147 ? 9.915 20.343 -14.128 1.00 56.03 147 PRO A O 1
ATOM 1163 N N . ALA A 1 148 ? 11.817 19.151 -13.848 1.00 51.31 148 ALA A N 1
ATOM 1164 C CA . ALA A 1 148 ? 12.185 19.774 -12.597 1.00 51.31 148 ALA A CA 1
ATOM 1165 C C . ALA A 1 148 ? 12.425 21.239 -12.945 1.00 51.31 148 ALA A C 1
ATOM 1167 O O . ALA A 1 148 ? 13.201 21.546 -13.848 1.00 51.31 148 ALA A O 1
ATOM 1168 N N . HIS A 1 149 ? 11.689 22.140 -12.308 1.00 47.22 149 HIS A N 1
ATOM 1169 C CA . HIS A 1 149 ? 11.932 23.552 -12.510 1.00 47.22 149 HIS A CA 1
ATOM 1170 C C . HIS A 1 149 ? 13.376 23.803 -12.040 1.00 47.22 149 HIS A C 1
ATOM 1172 O O . HIS A 1 149 ? 13.6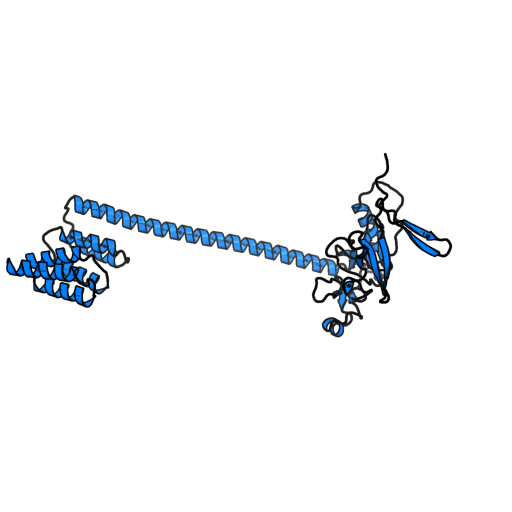39 23.798 -10.842 1.00 47.22 149 HIS A O 1
ATOM 1178 N N . GLU A 1 150 ? 14.325 23.985 -12.967 1.00 43.94 150 GLU A N 1
ATOM 1179 C CA . GLU A 1 150 ? 15.726 24.337 -12.665 1.00 43.94 150 GLU A CA 1
ATOM 1180 C C . GLU A 1 150 ? 15.846 25.691 -11.939 1.00 43.94 150 GLU A C 1
ATOM 1182 O O . GLU A 1 150 ? 16.931 26.139 -11.578 1.00 43.94 150 GLU A O 1
ATOM 1187 N N . SER A 1 151 ? 14.737 26.384 -11.692 1.00 39.78 151 SER A N 1
ATOM 1188 C CA . SER A 1 151 ? 14.731 27.681 -11.031 1.00 39.78 151 SER A CA 1
ATOM 1189 C C . SER A 1 151 ? 14.378 27.539 -9.550 1.00 39.78 151 SER A C 1
ATOM 1191 O O . SER A 1 151 ? 13.236 27.241 -9.211 1.00 39.78 151 SER A O 1
ATOM 1193 N N . PHE A 1 152 ? 15.372 27.872 -8.719 1.00 40.00 152 PHE A N 1
ATOM 1194 C CA . PHE A 1 152 ? 15.383 28.063 -7.261 1.00 40.00 152 PHE A CA 1
ATOM 1195 C C . PHE A 1 152 ? 15.934 26.901 -6.426 1.00 40.00 152 PHE A C 1
ATOM 1197 O O . PHE A 1 152 ? 15.235 26.243 -5.656 1.00 40.00 152 PHE A O 1
ATOM 1204 N N . GLY A 1 153 ? 17.264 26.752 -6.496 1.00 37.12 153 GLY A N 1
ATOM 1205 C CA . GLY A 1 153 ? 18.058 26.117 -5.447 1.00 37.12 153 GLY A CA 1
ATOM 1206 C C . GLY A 1 153 ? 17.717 26.716 -4.080 1.00 37.12 153 GLY A C 1
ATOM 1207 O O . GLY A 1 153 ? 18.063 27.860 -3.794 1.00 37.12 153 GLY A O 1
ATOM 1208 N N . GLY A 1 154 ? 16.995 25.949 -3.261 1.00 42.44 154 GLY A N 1
ATOM 1209 C CA . GLY A 1 154 ? 16.640 26.331 -1.892 1.00 42.44 154 GLY A CA 1
ATOM 1210 C C . GLY A 1 154 ? 15.246 25.920 -1.408 1.00 42.44 154 GLY A C 1
ATOM 1211 O O . GLY A 1 154 ? 14.968 26.102 -0.224 1.00 42.44 154 GLY A O 1
ATOM 1212 N N . LEU A 1 155 ? 14.360 25.372 -2.251 1.00 46.78 155 LEU A N 1
ATOM 1213 C CA . LEU A 1 155 ? 13.037 24.925 -1.789 1.00 46.78 155 LEU A CA 1
ATOM 1214 C C . LEU A 1 155 ? 13.074 23.510 -1.180 1.00 46.78 155 LEU A C 1
ATOM 1216 O O . LEU A 1 155 ? 13.631 22.576 -1.748 1.00 46.78 155 LEU A O 1
ATOM 1220 N N . SER A 1 156 ? 12.464 23.374 0.002 1.00 56.00 156 SER A N 1
ATOM 1221 C CA . SER A 1 156 ? 12.301 22.113 0.742 1.00 56.00 156 SER A CA 1
ATOM 1222 C C . SER A 1 156 ? 11.550 21.052 -0.077 1.00 56.00 156 SER A C 1
ATOM 1224 O O . SER A 1 156 ? 10.629 21.396 -0.817 1.00 56.00 156 SER A O 1
ATOM 1226 N N . SER A 1 157 ? 11.866 19.762 0.118 1.00 57.38 157 SER A N 1
ATOM 1227 C CA . SER A 1 157 ? 11.220 18.617 -0.559 1.00 57.38 157 SER A CA 1
ATOM 1228 C C . SER A 1 157 ? 9.687 18.645 -0.514 1.00 57.38 157 SER A C 1
ATOM 1230 O O . SER A 1 157 ? 9.043 18.203 -1.462 1.00 57.38 157 SER A O 1
ATOM 1232 N N . THR A 1 158 ? 9.094 19.204 0.547 1.00 59.78 158 THR A N 1
ATOM 1233 C CA . THR A 1 158 ? 7.636 19.363 0.679 1.00 59.78 158 THR A CA 1
ATOM 1234 C C . THR A 1 158 ? 7.047 20.246 -0.423 1.00 59.78 158 THR A C 1
ATOM 1236 O O . THR A 1 158 ? 6.003 19.919 -0.978 1.00 59.78 158 THR A O 1
ATOM 1239 N N . ASN A 1 159 ? 7.741 21.323 -0.803 1.00 72.06 159 ASN A N 1
ATOM 1240 C CA . ASN A 1 159 ? 7.259 22.240 -1.837 1.00 72.06 159 ASN A CA 1
ATOM 1241 C C . ASN A 1 159 ? 7.299 21.591 -3.229 1.00 72.06 159 ASN A C 1
ATOM 1243 O O . ASN A 1 159 ? 6.453 21.884 -4.072 1.00 72.06 159 ASN A O 1
ATOM 1247 N N . ASN A 1 160 ? 8.252 20.685 -3.463 1.00 77.00 160 ASN A N 1
ATOM 1248 C CA . ASN A 1 160 ? 8.395 19.993 -4.742 1.00 77.00 160 ASN A CA 1
ATOM 1249 C C . ASN A 1 160 ? 7.366 18.863 -4.902 1.00 77.00 160 ASN A C 1
ATOM 1251 O O . ASN A 1 160 ? 6.827 18.662 -5.990 1.00 77.00 160 ASN A O 1
ATOM 1255 N N . GLU A 1 161 ? 7.038 18.155 -3.818 1.00 85.75 161 GLU A N 1
ATOM 1256 C CA . GLU A 1 161 ? 5.944 17.179 -3.821 1.00 85.75 161 GLU A CA 1
ATOM 1257 C C . GLU A 1 161 ? 4.586 17.863 -4.062 1.00 85.75 161 GLU A C 1
ATOM 1259 O O . GLU A 1 161 ? 3.784 17.394 -4.877 1.00 85.75 161 GLU A O 1
ATOM 1264 N N . ASP A 1 162 ? 4.344 19.002 -3.406 1.00 88.56 162 ASP A N 1
ATOM 1265 C CA . ASP A 1 162 ? 3.137 19.806 -3.614 1.00 88.56 162 ASP A CA 1
ATOM 1266 C C . ASP A 1 162 ? 3.047 20.349 -5.046 1.00 88.56 162 ASP A C 1
ATOM 1268 O O . ASP A 1 162 ? 1.959 20.381 -5.627 1.00 88.56 162 ASP A O 1
ATOM 1272 N N . TYR A 1 163 ? 4.182 20.701 -5.653 1.00 86.88 163 TYR A N 1
ATOM 1273 C CA . TYR A 1 163 ? 4.246 21.050 -7.069 1.00 86.88 163 TYR A CA 1
ATOM 1274 C C . TYR A 1 163 ? 3.808 19.879 -7.964 1.00 86.88 163 TYR A C 1
ATOM 1276 O O . TYR A 1 163 ? 2.898 20.050 -8.778 1.00 86.88 163 TYR A O 1
ATOM 1284 N N . CYS A 1 164 ? 4.351 18.667 -7.770 1.00 91.31 164 CYS A N 1
ATOM 1285 C CA . CYS A 1 164 ? 3.911 17.473 -8.511 1.00 91.31 164 CYS A CA 1
ATOM 1286 C C . CYS A 1 164 ? 2.409 17.225 -8.375 1.00 91.31 164 CYS A C 1
ATOM 1288 O O . CYS A 1 164 ? 1.714 16.907 -9.346 1.00 91.31 164 CYS A O 1
ATOM 1290 N N . ARG A 1 165 ? 1.899 17.405 -7.156 1.00 92.75 165 ARG A N 1
ATOM 1291 C CA . ARG A 1 165 ? 0.481 17.272 -6.850 1.00 92.75 165 ARG A CA 1
ATOM 1292 C C . ARG A 1 165 ? -0.360 18.268 -7.643 1.00 92.75 165 ARG A C 1
ATOM 1294 O O . ARG A 1 165 ? -1.382 17.878 -8.204 1.00 92.75 165 ARG A O 1
ATOM 1301 N N . GLN A 1 166 ? 0.040 19.539 -7.676 1.00 90.38 166 GLN A N 1
ATOM 1302 C CA . GLN A 1 166 ? -0.671 20.588 -8.412 1.00 90.38 166 GLN A CA 1
ATOM 1303 C C . GLN A 1 166 ? -0.666 20.315 -9.918 1.00 90.38 166 GLN A C 1
ATOM 1305 O O . GLN A 1 166 ? -1.738 20.283 -10.520 1.00 90.38 166 GLN A O 1
ATOM 1310 N N . GLN A 1 167 ? 0.498 19.992 -10.488 1.00 89.94 167 GLN A N 1
ATOM 1311 C CA . GLN A 1 167 ? 0.630 19.651 -11.908 1.00 89.94 167 GLN A CA 1
ATOM 1312 C C . GLN A 1 167 ? -0.272 18.472 -12.304 1.00 89.94 167 GLN A C 1
ATOM 1314 O O . GLN A 1 167 ? -0.974 18.514 -13.316 1.00 89.94 167 GLN A O 1
ATOM 1319 N N . CYS A 1 168 ? -0.331 17.429 -11.471 1.00 92.81 168 CYS A N 1
ATOM 1320 C CA . CYS A 1 168 ? -1.218 16.298 -11.722 1.00 92.81 168 CYS A CA 1
ATOM 1321 C C . CYS A 1 168 ? -2.709 16.664 -11.584 1.00 92.81 168 CYS A C 1
ATOM 1323 O O . CYS A 1 168 ? -3.537 16.141 -12.324 1.00 92.81 168 CYS A O 1
ATOM 1325 N N . LEU A 1 169 ? -3.094 17.564 -10.671 1.00 89.75 169 LEU A N 1
ATOM 1326 C CA . LEU A 1 169 ? -4.495 17.997 -10.548 1.00 89.75 169 LEU A CA 1
ATOM 1327 C C . LEU A 1 169 ? -4.975 18.796 -11.755 1.00 89.75 169 LEU A C 1
ATOM 1329 O O . LEU A 1 169 ? -6.122 18.618 -12.172 1.00 89.75 169 LEU A O 1
ATOM 1333 N N . GLU A 1 170 ? -4.116 19.664 -12.285 1.00 87.00 170 GLU A N 1
ATOM 1334 C CA . GLU A 1 170 ? -4.395 20.501 -13.455 1.00 87.00 170 GLU A CA 1
ATOM 1335 C C . GLU A 1 170 ? -4.468 19.671 -14.742 1.00 87.00 170 GLU A C 1
ATOM 1337 O O . GLU A 1 170 ? -5.277 19.956 -15.624 1.00 87.00 170 GLU A O 1
ATOM 1342 N N . ASN A 1 171 ? -3.706 18.578 -14.822 1.00 88.81 171 ASN A N 1
ATOM 1343 C CA . ASN A 1 171 ? -3.801 17.629 -15.921 1.00 88.81 171 ASN A CA 1
ATOM 1344 C C . ASN A 1 171 ? -4.917 16.597 -15.685 1.00 88.81 171 ASN A C 1
ATOM 1346 O O . ASN A 1 171 ? -4.757 15.635 -14.936 1.00 88.81 171 ASN A O 1
ATOM 1350 N N . CYS A 1 172 ? -6.036 16.735 -16.394 1.00 88.75 172 CYS A N 1
ATOM 1351 C CA . CYS A 1 172 ? -7.178 15.816 -16.315 1.00 88.75 172 CYS A CA 1
ATOM 1352 C C . CYS A 1 172 ? -6.882 14.355 -16.679 1.00 88.75 172 CYS A C 1
ATOM 1354 O O . CYS A 1 172 ? -7.599 13.458 -16.240 1.00 88.75 172 CYS A O 1
ATOM 1356 N N . SER A 1 173 ? -5.833 14.107 -17.463 1.00 90.94 173 SER A N 1
ATOM 1357 C CA . SER A 1 173 ? -5.405 12.747 -17.802 1.00 90.94 173 SER A CA 1
ATOM 1358 C C . SER A 1 173 ? -4.469 12.153 -16.753 1.00 90.94 173 SER A C 1
ATOM 1360 O O . SER A 1 173 ? -4.208 10.956 -16.792 1.00 90.94 173 SER A O 1
ATOM 1362 N N . CYS A 1 174 ? -3.941 12.955 -15.823 1.00 93.94 174 CYS A N 1
ATOM 1363 C CA . CYS A 1 174 ? -3.047 12.453 -14.789 1.00 93.94 174 CYS A CA 1
ATOM 1364 C C . CYS A 1 174 ? -3.818 11.618 -13.766 1.00 93.94 174 CYS A C 1
ATOM 1366 O O . CYS A 1 174 ? -4.822 12.063 -13.200 1.00 93.94 174 CYS A O 1
ATOM 1368 N N . ILE A 1 175 ? -3.323 10.408 -13.513 1.00 94.88 175 ILE A N 1
ATOM 1369 C CA . ILE A 1 175 ? -3.951 9.431 -12.621 1.00 94.88 175 ILE A CA 1
ATOM 1370 C C . ILE A 1 175 ? -3.086 9.066 -11.413 1.00 94.88 175 ILE A C 1
ATOM 1372 O O . ILE A 1 175 ? -3.616 8.514 -10.447 1.00 94.88 175 ILE A O 1
ATOM 1376 N N . ALA A 1 176 ? -1.790 9.382 -11.440 1.00 96.81 176 ALA A N 1
ATOM 1377 C CA . ALA A 1 176 ? -0.897 9.245 -10.298 1.00 96.81 176 ALA A CA 1
ATOM 1378 C C . ALA A 1 176 ? 0.324 10.163 -10.421 1.00 96.81 176 ALA A C 1
ATOM 1380 O O . ALA A 1 176 ? 0.700 10.549 -11.529 1.00 96.81 176 ALA A O 1
ATOM 1381 N N . TYR A 1 177 ? 0.963 10.458 -9.292 1.00 96.25 177 TYR A N 1
ATOM 1382 C CA . TYR A 1 177 ? 2.277 11.097 -9.248 1.00 96.25 177 TYR A CA 1
ATOM 1383 C C . TYR A 1 177 ? 3.140 10.511 -8.126 1.00 96.25 177 TYR A C 1
ATOM 1385 O O . TYR A 1 177 ? 2.638 9.854 -7.212 1.00 96.25 177 TYR A O 1
ATOM 1393 N N . ALA A 1 178 ? 4.440 10.751 -8.204 1.00 95.12 178 ALA A N 1
ATOM 1394 C CA . ALA A 1 178 ? 5.416 10.440 -7.173 1.00 95.12 178 ALA A CA 1
ATOM 1395 C C . ALA A 1 178 ? 6.513 11.507 -7.203 1.00 95.12 178 ALA A C 1
ATOM 1397 O O . ALA A 1 178 ? 6.742 12.148 -8.232 1.00 95.12 178 ALA A O 1
ATOM 1398 N N . TYR A 1 179 ? 7.183 11.695 -6.074 1.00 90.94 179 TYR A N 1
ATOM 1399 C CA . TYR A 1 179 ? 8.345 12.564 -5.977 1.00 90.94 179 TYR A CA 1
ATOM 1400 C C . TYR A 1 179 ? 9.472 11.795 -5.308 1.00 90.94 179 TYR A C 1
ATOM 1402 O O . TYR A 1 179 ? 9.292 11.245 -4.221 1.00 90.94 179 TYR A O 1
ATOM 1410 N N . ASP A 1 180 ? 10.620 11.772 -5.966 1.00 86.19 180 ASP A N 1
ATOM 1411 C CA . ASP A 1 180 ? 11.862 11.249 -5.420 1.00 86.19 180 ASP A CA 1
ATOM 1412 C C . ASP A 1 180 ? 12.919 12.352 -5.464 1.00 86.19 180 ASP A C 1
ATOM 1414 O O . ASP A 1 180 ? 12.986 13.114 -6.423 1.00 86.19 180 ASP A O 1
ATOM 1418 N N . SER A 1 181 ? 13.753 12.471 -4.434 1.00 80.25 181 SER A N 1
ATOM 1419 C CA . SER A 1 181 ? 14.749 13.548 -4.388 1.00 80.25 181 SER A CA 1
ATOM 1420 C C . SER A 1 181 ? 15.864 13.392 -5.424 1.00 80.25 181 SER A C 1
ATOM 1422 O O . SER A 1 181 ? 16.475 14.393 -5.783 1.00 80.25 181 SER A O 1
ATOM 1424 N N . GLY A 1 182 ? 16.150 12.165 -5.879 1.00 76.25 182 GLY A N 1
ATOM 1425 C CA . GLY A 1 182 ? 17.157 11.903 -6.910 1.00 76.25 182 GLY A CA 1
ATOM 1426 C C . GLY A 1 182 ? 16.600 11.999 -8.331 1.00 76.25 182 GLY A C 1
ATOM 1427 O O . GLY A 1 182 ? 17.272 12.501 -9.224 1.00 76.25 182 GLY A O 1
ATOM 1428 N N . THR A 1 183 ? 15.360 11.549 -8.527 1.00 78.25 183 THR A N 1
ATOM 1429 C CA . THR A 1 183 ? 14.703 11.452 -9.845 1.00 78.25 183 THR A CA 1
ATOM 1430 C C . THR A 1 183 ? 13.818 12.664 -10.158 1.00 78.25 183 THR A C 1
ATOM 1432 O O . THR A 1 183 ? 13.536 12.968 -11.315 1.00 78.25 183 THR A O 1
ATOM 1435 N N . GLY A 1 184 ? 13.366 13.379 -9.131 1.00 83.69 184 GLY A N 1
ATOM 1436 C CA . GLY A 1 184 ? 12.443 14.498 -9.243 1.00 83.69 184 GLY A CA 1
ATOM 1437 C C . GLY A 1 184 ? 10.982 14.066 -9.375 1.00 83.69 184 GLY A C 1
ATOM 1438 O O . GLY A 1 184 ? 10.522 13.094 -8.768 1.00 83.69 184 GLY A O 1
ATOM 1439 N N . CYS A 1 185 ? 10.227 14.858 -10.133 1.00 89.25 185 CYS A N 1
ATOM 1440 C CA . CYS A 1 185 ? 8.784 14.727 -10.258 1.00 89.25 185 CYS A CA 1
ATOM 1441 C C . CYS A 1 185 ? 8.382 13.719 -11.340 1.00 89.25 185 CYS A C 1
ATOM 1443 O O . CYS A 1 185 ? 8.709 13.892 -12.514 1.00 89.25 185 CYS A O 1
ATOM 1445 N N . MET A 1 186 ? 7.603 12.709 -10.957 1.00 92.50 186 MET A N 1
ATOM 1446 C CA . MET A 1 186 ? 7.095 11.671 -11.854 1.00 92.50 186 MET A CA 1
ATOM 1447 C C . MET A 1 186 ? 5.570 11.695 -11.886 1.00 92.50 186 MET A C 1
ATOM 1449 O O . MET A 1 186 ? 4.921 11.802 -10.843 1.00 92.50 186 MET A O 1
ATOM 1453 N N . SER A 1 187 ? 4.983 11.557 -13.073 1.00 94.81 187 SER A N 1
ATOM 1454 C CA . SER A 1 187 ? 3.529 11.497 -13.246 1.00 94.81 187 SER A CA 1
ATOM 1455 C C . SER A 1 187 ? 3.109 10.438 -14.259 1.00 94.81 187 SER A C 1
ATOM 1457 O O . SER A 1 187 ? 3.846 10.119 -15.188 1.00 94.81 187 SER A O 1
ATOM 1459 N N . TRP A 1 188 ? 1.895 9.913 -14.108 1.00 96.25 188 TRP A N 1
ATOM 1460 C CA . TRP A 1 188 ? 1.344 8.895 -15.001 1.00 96.25 188 TRP A CA 1
ATOM 1461 C C . TRP A 1 188 ? -0.007 9.326 -15.548 1.00 96.25 188 TRP A C 1
ATOM 1463 O O . TRP A 1 188 ? -0.873 9.798 -14.809 1.00 96.25 188 TRP A O 1
ATOM 1473 N N . THR A 1 189 ? -0.197 9.109 -16.848 1.00 94.06 189 THR A N 1
ATOM 1474 C CA . THR A 1 189 ? -1.451 9.372 -17.577 1.00 94.06 189 THR A CA 1
ATOM 1475 C C . THR A 1 189 ? -2.067 8.113 -18.188 1.00 94.06 189 THR A C 1
ATOM 1477 O O . THR A 1 189 ? -3.170 8.147 -18.726 1.00 94.06 189 THR A O 1
ATOM 1480 N N . ARG A 1 190 ? -1.352 6.986 -18.107 1.00 92.56 190 ARG A N 1
ATOM 1481 C CA . ARG A 1 190 ? -1.740 5.677 -18.643 1.00 92.56 190 ARG A CA 1
ATOM 1482 C C . ARG A 1 190 ? -1.901 4.675 -17.512 1.00 92.56 190 ARG A C 1
ATOM 1484 O O . ARG A 1 190 ? -1.515 4.956 -16.382 1.00 92.56 190 ARG A O 1
ATOM 1491 N N . SER A 1 191 ? -2.455 3.508 -17.834 1.00 94.44 191 SER A N 1
ATOM 1492 C CA . SER A 1 191 ? -2.620 2.402 -16.892 1.00 94.44 191 SER A CA 1
ATOM 1493 C C . SER A 1 191 ? -1.351 2.140 -16.088 1.00 94.44 191 SER A C 1
ATOM 1495 O O . SER A 1 191 ? -0.271 2.009 -16.656 1.00 94.44 191 SER A O 1
ATOM 1497 N N . LEU A 1 192 ? -1.501 2.054 -14.768 1.00 97.38 192 LEU A N 1
ATOM 1498 C CA . LEU A 1 192 ? -0.383 1.799 -13.869 1.00 97.38 192 LEU A CA 1
ATOM 1499 C C . LEU A 1 192 ? -0.141 0.293 -13.812 1.00 97.38 192 LEU A C 1
ATOM 1501 O O . LEU A 1 192 ? -1.064 -0.454 -13.488 1.00 97.38 192 LEU A O 1
ATOM 1505 N N . ILE A 1 193 ? 1.069 -0.150 -14.118 1.00 97.00 193 ILE A N 1
ATOM 1506 C CA . ILE A 1 193 ? 1.454 -1.563 -14.108 1.00 97.00 193 ILE A CA 1
ATOM 1507 C C . ILE A 1 193 ? 2.802 -1.725 -13.406 1.00 97.00 193 ILE A C 1
ATOM 1509 O O . ILE A 1 193 ? 3.548 -0.758 -13.278 1.00 97.00 193 ILE A O 1
ATOM 1513 N N . ASP A 1 194 ? 3.078 -2.942 -12.939 1.00 96.75 194 ASP A N 1
ATOM 1514 C CA . ASP A 1 194 ? 4.352 -3.315 -12.311 1.00 96.75 194 ASP A CA 1
ATOM 1515 C C . ASP A 1 194 ? 4.626 -2.607 -10.965 1.00 96.75 194 ASP A C 1
ATOM 1517 O O . ASP A 1 194 ? 5.749 -2.251 -10.613 1.00 96.75 194 ASP A O 1
ATOM 1521 N N . ILE A 1 195 ? 3.560 -2.411 -10.180 1.00 97.56 195 ILE A N 1
ATOM 1522 C CA . ILE A 1 195 ? 3.629 -1.811 -8.843 1.00 97.56 195 ILE A CA 1
ATOM 1523 C C . ILE A 1 195 ? 3.881 -2.894 -7.796 1.00 97.56 195 ILE A C 1
ATOM 1525 O O . ILE A 1 195 ? 3.136 -3.873 -7.693 1.00 97.56 195 ILE A O 1
ATOM 1529 N N . GLN A 1 196 ? 4.838 -2.640 -6.912 1.00 96.75 196 GLN A N 1
ATOM 1530 C CA . GLN A 1 196 ? 5.169 -3.510 -5.788 1.00 96.75 196 GLN A CA 1
ATOM 1531 C C . GLN A 1 196 ? 5.271 -2.700 -4.498 1.00 96.75 196 GLN A C 1
ATOM 1533 O O . GLN A 1 196 ? 5.715 -1.556 -4.489 1.00 96.75 196 GLN A O 1
ATOM 1538 N N . LYS A 1 197 ? 4.849 -3.293 -3.388 1.00 96.50 197 LYS A N 1
ATOM 1539 C CA . LYS A 1 197 ? 5.027 -2.762 -2.042 1.00 96.50 197 LYS A CA 1
ATOM 1540 C C . LYS A 1 197 ? 6.285 -3.376 -1.444 1.00 96.50 197 LYS A C 1
ATOM 1542 O O . LYS A 1 197 ? 6.354 -4.590 -1.273 1.00 96.50 197 LYS A O 1
ATOM 1547 N N . PHE A 1 198 ? 7.239 -2.533 -1.070 1.00 92.69 198 PHE A N 1
ATOM 1548 C CA . PHE A 1 198 ? 8.433 -2.956 -0.350 1.00 92.69 198 PHE A CA 1
ATOM 1549 C C . PHE A 1 198 ? 8.237 -2.869 1.164 1.00 92.69 198 PHE A C 1
ATOM 1551 O O . PHE A 1 198 ? 7.468 -2.037 1.665 1.00 92.69 198 PHE A O 1
ATOM 1558 N N . SER A 1 199 ? 8.977 -3.703 1.898 1.00 90.56 199 SER A N 1
ATOM 1559 C CA . SER A 1 199 ? 9.085 -3.640 3.361 1.00 90.56 199 SER A CA 1
ATOM 1560 C C . SER A 1 199 ? 9.844 -2.399 3.836 1.00 90.56 199 SER A C 1
ATOM 1562 O O . SER A 1 199 ? 9.539 -1.853 4.893 1.00 90.56 199 SER A O 1
ATOM 1564 N N . SER A 1 200 ? 10.817 -1.948 3.046 1.00 90.56 200 SER A N 1
ATOM 1565 C CA . SER A 1 200 ? 11.684 -0.798 3.307 1.00 90.56 200 SER A CA 1
ATOM 1566 C C . SER A 1 200 ? 12.176 -0.201 1.988 1.00 90.56 200 SER A C 1
ATOM 1568 O O . SER A 1 200 ? 12.250 -0.910 0.987 1.00 90.56 200 SER A O 1
ATOM 1570 N N . GLY A 1 201 ? 12.545 1.082 1.987 1.00 88.50 201 GLY A N 1
ATOM 1571 C CA . GLY A 1 201 ? 12.955 1.794 0.770 1.00 88.50 201 GLY A CA 1
ATOM 1572 C C . GLY A 1 201 ? 11.773 2.139 -0.141 1.00 88.50 201 GLY A C 1
ATOM 1573 O O . GLY A 1 201 ? 10.645 2.267 0.330 1.00 88.50 201 GLY A O 1
ATOM 1574 N N . GLY A 1 202 ? 12.025 2.287 -1.442 1.00 90.56 202 GLY A N 1
ATOM 1575 C CA . GLY A 1 202 ? 11.015 2.704 -2.421 1.00 90.56 202 GLY A CA 1
ATOM 1576 C C . GLY A 1 202 ? 10.573 4.161 -2.267 1.00 90.56 202 GLY A C 1
ATOM 1577 O O . GLY A 1 202 ? 11.110 4.910 -1.453 1.00 90.56 202 GLY A O 1
ATOM 1578 N N . VAL A 1 203 ? 9.567 4.544 -3.051 1.00 92.81 203 VAL A N 1
ATOM 1579 C CA . VAL A 1 203 ? 9.064 5.922 -3.140 1.00 92.81 203 VAL A CA 1
ATOM 1580 C C . VAL A 1 203 ? 7.576 5.960 -2.791 1.00 92.81 203 VAL A C 1
ATOM 1582 O O . VAL A 1 203 ? 6.851 4.974 -2.954 1.00 92.81 203 VAL A O 1
ATOM 1585 N N . ASP A 1 204 ? 7.109 7.090 -2.266 1.00 95.44 204 ASP A N 1
ATOM 1586 C CA . ASP A 1 204 ? 5.690 7.303 -2.009 1.00 95.44 204 ASP A CA 1
ATOM 1587 C C . ASP A 1 204 ? 4.944 7.581 -3.329 1.00 95.44 204 ASP A C 1
ATOM 1589 O O . ASP A 1 204 ? 5.263 8.518 -4.060 1.00 95.44 204 ASP A O 1
ATOM 1593 N N . LEU A 1 205 ? 3.926 6.768 -3.624 1.00 97.38 205 LEU A N 1
ATOM 1594 C CA . LEU A 1 205 ? 3.084 6.876 -4.817 1.00 97.38 205 LEU A CA 1
ATOM 1595 C C . LEU A 1 205 ? 1.709 7.443 -4.448 1.00 97.38 205 LEU A C 1
ATOM 1597 O O . LEU A 1 205 ? 1.044 6.955 -3.532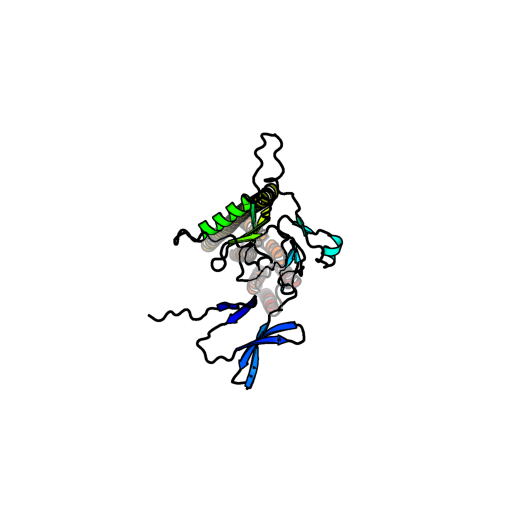 1.00 97.38 205 LEU A O 1
ATOM 1601 N N . TYR A 1 206 ? 1.247 8.437 -5.194 1.00 97.19 206 TYR A N 1
ATOM 1602 C CA . TYR A 1 206 ? -0.014 9.130 -4.955 1.00 97.19 206 TYR A CA 1
ATOM 1603 C C . TYR A 1 206 ? -1.000 8.813 -6.067 1.00 97.19 206 TYR A C 1
ATOM 1605 O O . TYR A 1 206 ? -0.816 9.227 -7.206 1.00 97.19 206 TYR A O 1
ATOM 1613 N N . ILE A 1 207 ? -2.071 8.091 -5.739 1.00 96.94 207 ILE A N 1
ATOM 1614 C CA . ILE A 1 207 ? -3.085 7.661 -6.708 1.00 96.94 207 ILE A CA 1
ATOM 1615 C C . ILE A 1 207 ? -4.247 8.643 -6.704 1.00 96.94 207 ILE A C 1
ATOM 1617 O O . ILE A 1 207 ? -4.869 8.843 -5.659 1.00 96.94 207 ILE A O 1
ATOM 1621 N N . ARG A 1 208 ? -4.576 9.227 -7.862 1.00 95.38 208 ARG A N 1
ATOM 1622 C CA . ARG A 1 208 ? -5.718 10.139 -7.994 1.00 95.38 208 ARG A CA 1
ATOM 1623 C C . ARG A 1 208 ? -7.014 9.374 -7.773 1.00 95.38 208 ARG A C 1
ATOM 1625 O O . ARG A 1 208 ? -7.228 8.329 -8.385 1.00 95.38 208 ARG A O 1
ATOM 1632 N N . VAL A 1 209 ? -7.918 9.884 -6.952 1.00 93.88 209 VAL A N 1
ATOM 1633 C CA . VAL A 1 209 ? -9.238 9.301 -6.689 1.00 93.88 209 VAL A CA 1
ATOM 1634 C C . VAL A 1 209 ? -10.315 10.371 -6.642 1.00 93.88 209 VAL A C 1
ATOM 1636 O O . VAL A 1 209 ? -10.040 11.528 -6.324 1.00 93.88 209 VAL A O 1
ATOM 1639 N N . ALA A 1 210 ? -11.544 9.959 -6.950 1.00 91.69 210 ALA A N 1
ATOM 1640 C CA . ALA A 1 210 ? -12.711 10.812 -6.810 1.00 91.69 210 ALA A CA 1
ATOM 1641 C C . ALA A 1 210 ? -12.852 11.274 -5.357 1.00 91.69 210 ALA A C 1
ATOM 1643 O O . ALA A 1 210 ? -12.536 10.530 -4.421 1.00 91.69 210 ALA A O 1
ATOM 1644 N N . TYR A 1 211 ? -13.374 12.481 -5.163 1.00 88.31 211 TYR A N 1
ATOM 1645 C CA . TYR A 1 211 ? -13.526 13.065 -3.832 1.00 88.31 211 TYR A CA 1
ATOM 1646 C C . TYR A 1 211 ? -14.322 12.168 -2.862 1.00 88.31 211 TYR A C 1
ATOM 1648 O O . TYR A 1 211 ? -13.958 12.034 -1.695 1.00 88.31 211 TYR A O 1
ATOM 1656 N N . SER A 1 212 ? -15.360 11.484 -3.350 1.00 87.12 212 SER A N 1
ATOM 1657 C CA . SER A 1 212 ? -16.193 10.581 -2.542 1.00 87.12 212 SER A CA 1
ATOM 1658 C C . SER A 1 212 ? -15.431 9.373 -1.978 1.00 87.12 212 SER A C 1
ATOM 1660 O O . SER A 1 212 ? -15.783 8.866 -0.915 1.00 87.12 212 SER A O 1
ATOM 1662 N N . GLU A 1 213 ? -14.355 8.916 -2.629 1.00 88.88 213 GLU A N 1
ATOM 1663 C CA . GLU A 1 213 ? -13.489 7.871 -2.065 1.00 88.88 213 GLU A CA 1
ATOM 1664 C C . GLU A 1 213 ? -12.662 8.405 -0.882 1.00 88.88 213 GLU A C 1
ATOM 1666 O O . GLU A 1 213 ? -12.374 7.658 0.053 1.00 88.88 213 GLU A O 1
ATOM 1671 N N . LEU A 1 214 ? -12.321 9.699 -0.875 1.00 87.25 214 LEU A N 1
ATOM 1672 C CA . LEU A 1 214 ? -11.617 10.339 0.242 1.00 87.25 214 LEU A CA 1
ATOM 1673 C C . LEU A 1 214 ? -12.534 10.529 1.455 1.00 87.25 214 LEU A C 1
ATOM 1675 O O . LEU A 1 214 ? -12.091 10.319 2.585 1.00 87.25 214 LEU A O 1
ATOM 1679 N N . GLU A 1 215 ? -13.806 10.875 1.231 1.00 84.94 215 GLU A N 1
ATOM 1680 C CA . GLU A 1 215 ? -14.811 10.978 2.301 1.00 84.94 215 GLU A CA 1
ATOM 1681 C C . GLU A 1 215 ? -14.989 9.642 3.026 1.00 84.94 215 GLU A C 1
ATOM 1683 O O . GLU A 1 215 ? -14.888 9.602 4.253 1.00 84.94 215 GLU A O 1
ATOM 1688 N N . LYS A 1 216 ? -15.116 8.532 2.283 1.00 81.38 216 LYS A N 1
ATOM 1689 C CA . LYS A 1 216 ? -15.211 7.180 2.866 1.00 81.38 216 LYS A CA 1
ATOM 1690 C C . LYS A 1 216 ? -14.037 6.872 3.798 1.00 81.38 216 LYS A C 1
ATOM 1692 O O . LYS A 1 216 ? -14.232 6.350 4.894 1.00 81.38 216 LYS A O 1
ATOM 1697 N N . VAL A 1 217 ? -12.810 7.213 3.392 1.00 77.12 217 VAL A N 1
ATOM 1698 C CA . VAL A 1 217 ? -11.614 7.021 4.232 1.00 77.12 217 VAL A CA 1
ATOM 1699 C C . VAL A 1 217 ? -11.664 7.905 5.481 1.00 77.12 217 VAL A C 1
ATOM 1701 O O . VAL A 1 217 ? -11.279 7.464 6.567 1.00 77.12 217 VAL A O 1
ATOM 1704 N N . GLY A 1 218 ? -12.136 9.145 5.344 1.00 76.81 218 GLY A N 1
ATOM 1705 C CA . GLY A 1 218 ? -12.329 10.064 6.463 1.00 76.81 218 GLY A CA 1
ATOM 1706 C C . GLY A 1 218 ? -13.337 9.541 7.487 1.00 76.81 218 GLY A C 1
ATOM 1707 O O . GLY A 1 218 ? -13.059 9.565 8.685 1.00 76.81 218 GLY A O 1
ATOM 1708 N N . ASP A 1 219 ? -14.471 9.019 7.032 1.00 80.00 219 ASP A N 1
ATOM 1709 C CA . ASP A 1 219 ? -15.534 8.538 7.915 1.00 80.00 219 ASP A CA 1
ATOM 1710 C C . ASP A 1 219 ? -15.139 7.266 8.666 1.00 80.00 219 ASP A C 1
ATOM 1712 O O . ASP A 1 219 ? -15.360 7.184 9.874 1.00 80.00 219 ASP A O 1
ATOM 1716 N N . VAL A 1 220 ? -14.437 6.328 8.018 1.00 78.19 220 VAL A N 1
ATOM 1717 C CA . VAL A 1 220 ? -13.881 5.150 8.708 1.00 78.19 220 VAL A CA 1
ATOM 1718 C C . VAL A 1 220 ? -12.926 5.570 9.828 1.00 78.19 220 VAL A C 1
ATOM 1720 O O . VAL A 1 220 ? -13.012 5.043 10.937 1.00 78.19 220 VAL A O 1
ATOM 1723 N N . LYS A 1 221 ? -12.051 6.558 9.588 1.00 79.56 221 LYS A N 1
ATOM 1724 C CA . LYS A 1 221 ? -11.148 7.072 10.632 1.00 79.56 221 LYS A CA 1
ATOM 1725 C C . LYS A 1 221 ? -11.921 7.657 11.813 1.00 79.56 221 LYS A C 1
ATOM 1727 O O . LYS A 1 221 ? -11.596 7.330 12.949 1.00 79.56 221 LYS A O 1
ATOM 1732 N N . LYS A 1 222 ? -12.961 8.460 11.560 1.00 84.31 222 LYS A N 1
ATOM 1733 C CA . LYS A 1 222 ? -13.811 9.025 12.623 1.00 84.31 222 LYS A CA 1
ATOM 1734 C C . LYS A 1 222 ? -14.467 7.925 13.459 1.00 84.31 222 LYS A C 1
ATOM 1736 O O . LYS A 1 222 ? -14.412 7.990 14.683 1.00 84.31 222 LYS A O 1
ATOM 1741 N N . VAL A 1 223 ? -15.040 6.907 12.813 1.00 80.88 223 VAL A N 1
ATOM 1742 C CA . VAL A 1 223 ? -15.692 5.780 13.501 1.00 80.88 223 VAL A CA 1
ATOM 1743 C C . VAL A 1 223 ? -14.697 5.030 14.388 1.00 80.88 223 VAL A C 1
ATOM 1745 O O . VAL A 1 223 ? -14.984 4.793 15.561 1.00 80.88 223 VAL A O 1
ATOM 1748 N N . VAL A 1 224 ? -13.502 4.720 13.872 1.00 82.94 224 VAL A N 1
ATOM 1749 C CA . VAL A 1 224 ? -12.448 4.054 14.653 1.00 82.94 224 VAL A CA 1
ATOM 1750 C C . VAL A 1 224 ? -12.041 4.912 15.852 1.00 82.94 224 VAL A C 1
ATOM 1752 O O . VAL A 1 224 ? -12.036 4.415 16.977 1.00 82.94 224 VAL A O 1
ATOM 1755 N N . THR A 1 225 ? -11.777 6.206 15.658 1.00 84.19 225 THR A N 1
ATOM 1756 C CA . THR A 1 225 ? -11.415 7.114 16.756 1.00 84.19 225 THR A CA 1
ATOM 1757 C C . THR A 1 225 ? -12.499 7.168 17.838 1.00 84.19 225 THR A C 1
ATOM 1759 O O . THR A 1 225 ? -12.181 7.033 19.017 1.00 84.19 225 THR A O 1
ATOM 1762 N N . ILE A 1 226 ? -13.777 7.279 17.461 1.00 89.00 226 ILE A N 1
ATOM 1763 C CA . ILE A 1 226 ? -14.902 7.278 18.411 1.00 89.00 226 ILE A CA 1
ATOM 1764 C C . ILE A 1 226 ? -14.976 5.945 19.171 1.00 89.00 226 ILE A C 1
ATOM 1766 O O . ILE A 1 226 ? -15.109 5.945 20.394 1.00 89.00 226 ILE A O 1
ATOM 1770 N N . SER A 1 227 ? -14.830 4.809 18.479 1.00 87.50 227 SER A N 1
ATOM 1771 C CA . SER A 1 227 ? -14.882 3.483 19.111 1.00 87.50 227 SER A CA 1
ATOM 1772 C C . SER A 1 227 ? -13.777 3.271 20.156 1.00 87.50 227 SER A C 1
ATOM 1774 O O . SER A 1 227 ? -14.044 2.739 21.234 1.00 87.50 227 SER A O 1
ATOM 1776 N N . VAL A 1 228 ? -12.560 3.760 19.889 1.00 91.88 228 VAL A N 1
ATOM 1777 C CA . VAL A 1 228 ? -11.424 3.672 20.820 1.00 91.88 228 VAL A CA 1
ATOM 1778 C C . VAL A 1 228 ? -11.672 4.529 22.060 1.00 91.88 228 VAL A C 1
ATOM 1780 O O . VAL A 1 228 ? -11.426 4.077 23.178 1.00 91.88 228 VAL A O 1
ATOM 1783 N N . ILE A 1 229 ? -12.207 5.740 21.881 1.00 92.81 229 ILE A N 1
ATOM 1784 C CA . ILE A 1 229 ? -12.536 6.643 22.991 1.00 92.81 229 ILE A CA 1
ATOM 1785 C C . ILE A 1 229 ? -13.606 6.016 23.896 1.00 92.81 229 ILE A C 1
ATOM 1787 O O . ILE A 1 229 ? -13.431 5.976 25.114 1.00 92.81 229 ILE A O 1
ATOM 1791 N N . ILE A 1 230 ? -14.683 5.473 23.319 1.00 92.88 230 ILE A N 1
ATOM 1792 C CA . ILE A 1 230 ? -15.751 4.810 24.084 1.00 92.88 230 ILE A CA 1
ATOM 1793 C C . ILE A 1 230 ? -15.200 3.598 24.846 1.00 92.88 230 ILE A C 1
ATOM 1795 O O . ILE A 1 230 ? -15.487 3.441 26.034 1.00 92.88 230 ILE A O 1
ATOM 1799 N N . GLY A 1 231 ? -14.368 2.775 24.196 1.00 89.94 231 GLY A N 1
ATOM 1800 C CA . GLY A 1 231 ? -13.721 1.626 24.831 1.00 89.94 231 GLY A CA 1
ATOM 1801 C C . GLY A 1 231 ? -12.854 2.023 26.030 1.00 89.94 231 GLY A C 1
ATOM 1802 O O . GLY A 1 231 ? -12.968 1.424 27.100 1.00 89.94 231 GLY A O 1
ATOM 1803 N N . ALA A 1 232 ? -12.049 3.080 25.896 1.00 93.69 232 ALA A N 1
ATOM 1804 C CA . ALA A 1 232 ? -11.210 3.586 26.982 1.00 93.69 232 ALA A CA 1
ATOM 1805 C C . ALA A 1 232 ? -12.037 4.112 28.172 1.00 93.69 232 ALA A C 1
ATOM 1807 O O . ALA A 1 232 ? -11.719 3.819 29.327 1.00 93.69 232 ALA A O 1
ATOM 1808 N N . ILE A 1 233 ? -13.128 4.840 27.903 1.00 95.06 233 ILE A N 1
ATOM 1809 C CA . ILE A 1 233 ? -14.038 5.340 28.946 1.00 95.06 233 ILE A CA 1
ATOM 1810 C C . ILE A 1 233 ? -14.698 4.171 29.685 1.00 95.06 233 ILE A C 1
ATOM 1812 O O . ILE A 1 233 ? -14.739 4.169 30.916 1.00 95.06 233 ILE A O 1
ATOM 1816 N N . PHE A 1 234 ? -15.168 3.154 28.960 1.00 95.19 234 PHE A N 1
ATOM 1817 C CA . PHE A 1 234 ? -15.806 1.986 29.564 1.00 95.19 234 PHE A CA 1
ATOM 1818 C C . PHE A 1 234 ? -14.845 1.218 30.484 1.00 95.19 234 PHE A C 1
ATOM 1820 O O . PHE A 1 234 ? -15.198 0.910 31.622 1.00 95.19 234 PHE A O 1
ATOM 1827 N N . ILE A 1 235 ? -13.600 0.993 30.047 1.00 94.50 235 ILE A N 1
ATOM 1828 C CA . ILE A 1 235 ? -12.556 0.346 30.863 1.00 94.50 235 ILE A CA 1
ATOM 1829 C C . ILE A 1 235 ? -12.260 1.167 32.128 1.00 94.50 235 ILE A C 1
ATOM 1831 O O . ILE A 1 235 ? -12.171 0.611 33.227 1.00 94.50 235 ILE A O 1
ATOM 1835 N N . SER A 1 236 ? -12.168 2.493 32.005 1.00 92.88 236 SER A N 1
ATOM 1836 C CA . SER A 1 236 ? -11.963 3.390 33.150 1.00 92.88 236 SER A CA 1
ATOM 1837 C C . SER A 1 236 ? -13.112 3.293 34.167 1.00 92.88 236 SER A C 1
ATOM 1839 O O . SER A 1 236 ? -12.886 3.112 35.364 1.00 92.88 236 SER A O 1
ATOM 1841 N N . ILE A 1 237 ? -14.365 3.290 33.704 1.00 94.88 237 ILE A N 1
ATOM 1842 C CA . ILE A 1 237 ? -15.534 3.134 34.583 1.00 94.88 237 ILE A CA 1
ATOM 1843 C C . ILE A 1 237 ? -15.537 1.755 35.256 1.00 94.88 237 ILE A C 1
ATOM 1845 O O . ILE A 1 237 ? -15.746 1.665 36.466 1.00 94.88 237 ILE A O 1
ATOM 1849 N N . CYS A 1 238 ? -15.270 0.676 34.516 1.00 92.69 238 CYS A N 1
ATOM 1850 C CA . CYS A 1 238 ? -15.218 -0.674 35.078 1.00 92.69 238 CYS A CA 1
ATOM 1851 C C . CYS A 1 238 ? -14.143 -0.805 36.164 1.00 92.69 238 CYS A C 1
ATOM 1853 O O . CYS A 1 238 ? -14.428 -1.311 37.249 1.00 92.69 238 CYS A O 1
ATOM 1855 N N . THR A 1 239 ? -12.932 -0.305 35.916 1.00 93.12 239 THR A N 1
ATOM 1856 C CA . THR A 1 239 ? -11.838 -0.323 36.904 1.00 93.12 239 THR A CA 1
ATOM 1857 C C . THR A 1 239 ? -12.161 0.528 38.139 1.00 93.12 239 THR A C 1
ATOM 1859 O O . THR A 1 239 ? -11.912 0.104 39.273 1.00 93.12 239 THR A O 1
ATOM 1862 N N . PHE A 1 240 ? -12.815 1.678 37.965 1.00 93.25 240 PHE A N 1
ATOM 1863 C CA . PHE A 1 240 ? -13.299 2.502 39.073 1.00 93.25 240 PHE A CA 1
ATOM 1864 C C . PHE A 1 240 ? -14.390 1.804 39.906 1.00 93.25 240 PHE A C 1
ATOM 1866 O O . PHE A 1 240 ? -14.359 1.825 41.137 1.00 93.25 240 PHE A O 1
ATOM 1873 N N . LEU A 1 241 ? -15.349 1.133 39.265 1.00 92.44 241 LEU A N 1
ATOM 1874 C CA . LEU A 1 241 ? -16.401 0.396 39.970 1.00 92.44 241 LEU A CA 1
ATOM 1875 C C . LEU A 1 241 ? -15.850 -0.832 40.705 1.00 92.44 241 LEU A C 1
ATOM 1877 O O . LEU A 1 241 ? -16.247 -1.086 41.845 1.00 92.44 241 LEU A O 1
ATOM 1881 N N . LEU A 1 242 ? -14.921 -1.569 40.089 1.00 91.44 242 LEU A N 1
ATOM 1882 C CA . LEU A 1 242 ? -14.252 -2.709 40.719 1.00 91.44 242 LEU A CA 1
ATOM 1883 C C . LEU A 1 242 ? -13.420 -2.266 41.924 1.00 91.44 242 LEU A C 1
ATOM 1885 O O . LEU A 1 242 ? -13.567 -2.841 42.999 1.00 91.44 242 LEU A O 1
ATOM 1889 N N . SER A 1 243 ? -12.626 -1.200 41.799 1.00 87.50 243 SER A N 1
ATOM 1890 C CA . SER A 1 243 ? -11.850 -0.671 42.930 1.00 87.50 243 SER A CA 1
ATOM 1891 C C . SER A 1 243 ? -12.748 -0.198 44.079 1.00 87.50 243 SER A C 1
ATOM 1893 O O . SER A 1 243 ? -12.469 -0.506 45.239 1.00 87.50 243 SER A O 1
ATOM 1895 N N . ARG A 1 244 ? -13.892 0.438 43.784 1.00 88.50 244 ARG A N 1
ATOM 1896 C CA . ARG A 1 244 ? -14.903 0.777 44.802 1.00 88.50 244 ARG A CA 1
ATOM 1897 C C . ARG A 1 244 ? -15.517 -0.448 45.478 1.00 88.50 244 ARG A C 1
ATOM 1899 O O . ARG A 1 244 ? -15.741 -0.410 46.688 1.00 88.50 244 ARG A O 1
ATOM 1906 N N . ARG A 1 245 ? -15.800 -1.524 44.736 1.00 83.31 245 ARG A N 1
ATOM 1907 C CA . ARG A 1 245 ? -16.307 -2.782 45.316 1.00 83.31 245 ARG A CA 1
ATOM 1908 C C . ARG A 1 245 ? -15.275 -3.426 46.238 1.00 83.31 245 ARG A C 1
ATOM 1910 O O . ARG A 1 245 ? -15.622 -3.767 47.364 1.00 83.31 245 ARG A O 1
ATOM 1917 N N . MET A 1 246 ? -14.018 -3.495 45.804 1.00 78.81 246 MET A N 1
ATOM 1918 C CA . MET A 1 246 ? -12.913 -4.027 46.607 1.00 78.81 246 MET A CA 1
ATOM 1919 C C . MET A 1 246 ? -12.690 -3.203 47.884 1.00 78.81 246 MET A C 1
ATOM 1921 O O . MET A 1 246 ? -12.501 -3.768 48.958 1.00 78.81 246 MET A O 1
ATOM 1925 N N . ALA A 1 247 ? -12.764 -1.870 47.802 1.00 80.06 247 ALA A N 1
ATOM 1926 C CA . ALA A 1 247 ? -12.663 -1.001 48.974 1.00 80.06 247 ALA A CA 1
ATOM 1927 C C . ALA A 1 247 ? -13.808 -1.243 49.972 1.00 80.06 247 ALA A C 1
ATOM 1929 O O . ALA A 1 247 ? -13.559 -1.348 51.170 1.00 80.06 247 ALA A O 1
ATOM 1930 N N . LYS A 1 248 ? -15.052 -1.395 49.491 1.00 78.06 248 LYS A N 1
ATOM 1931 C CA . LYS A 1 248 ? -16.197 -1.732 50.353 1.00 78.06 248 LYS A CA 1
ATOM 1932 C C . LYS A 1 248 ? -16.038 -3.094 51.031 1.00 78.06 248 LYS A C 1
ATOM 1934 O O . LYS A 1 248 ? -16.316 -3.194 52.219 1.00 78.06 248 LYS A O 1
ATOM 1939 N N . GLN A 1 249 ? -15.567 -4.113 50.310 1.00 75.25 249 GLN A N 1
ATOM 1940 C CA . GLN A 1 249 ? -15.323 -5.441 50.885 1.00 75.25 249 GLN A CA 1
ATOM 1941 C C . GLN A 1 249 ? -14.266 -5.399 51.992 1.00 75.25 249 GLN A C 1
ATOM 1943 O O . GLN A 1 249 ? -14.506 -5.930 53.069 1.00 75.25 249 GLN A O 1
ATOM 1948 N N . LYS A 1 250 ? -13.154 -4.682 51.780 1.00 73.62 250 LYS A N 1
ATOM 1949 C CA . LYS A 1 250 ? -12.112 -4.517 52.807 1.00 73.62 250 LYS A CA 1
ATOM 1950 C C . LYS A 1 250 ? -12.608 -3.791 54.060 1.00 73.62 250 LYS A C 1
ATOM 1952 O O . LYS A 1 250 ? -12.218 -4.150 55.163 1.00 73.62 250 LYS A O 1
ATOM 1957 N N . VAL A 1 251 ? -13.463 -2.775 53.909 1.00 75.12 251 VAL A N 1
ATOM 1958 C CA . VAL A 1 251 ? -14.071 -2.074 55.057 1.00 75.12 251 VAL A CA 1
ATOM 1959 C C . VAL A 1 251 ? -15.000 -3.006 55.839 1.00 75.12 251 VAL A C 1
ATOM 1961 O O . VAL A 1 251 ? -14.990 -2.975 57.067 1.00 75.12 251 VAL A O 1
ATOM 1964 N N . GLN A 1 252 ? -15.767 -3.850 55.142 1.00 71.44 252 GLN A N 1
ATOM 1965 C CA . GLN A 1 252 ? -16.629 -4.851 55.771 1.00 71.44 252 GLN A CA 1
ATOM 1966 C C . GLN A 1 252 ? -15.797 -5.870 56.569 1.00 71.44 252 GLN A C 1
ATOM 1968 O O . GLN A 1 252 ? -16.053 -6.079 57.749 1.00 71.44 252 GLN A O 1
ATOM 1973 N N . GLU A 1 253 ? -14.747 -6.417 55.953 1.00 70.06 253 GLU A N 1
ATOM 1974 C CA . GLU A 1 253 ? -13.840 -7.392 56.571 1.00 70.06 253 GLU A CA 1
ATOM 1975 C C . GLU A 1 253 ? -13.133 -6.815 57.810 1.00 70.06 253 GLU A C 1
ATOM 1977 O O . GLU A 1 253 ? -13.086 -7.454 58.860 1.00 70.06 253 GLU A O 1
ATOM 1982 N N . LEU A 1 254 ? -12.660 -5.564 57.738 1.00 63.81 254 LEU A N 1
ATOM 1983 C CA . LEU A 1 254 ? -12.046 -4.872 58.876 1.00 63.81 254 LEU A CA 1
ATOM 1984 C C . LEU A 1 254 ? -13.059 -4.586 59.996 1.00 63.81 254 LEU A C 1
ATOM 1986 O O . LEU A 1 254 ? -12.717 -4.673 61.175 1.00 63.81 254 LEU A O 1
ATOM 1990 N N . SER A 1 255 ? -14.306 -4.251 59.646 1.00 65.25 255 SER A N 1
ATOM 1991 C CA . SER A 1 255 ? -15.372 -4.053 60.630 1.00 65.25 255 SER A CA 1
ATOM 1992 C C . SER A 1 255 ? -15.690 -5.340 61.380 1.00 65.25 255 SER A C 1
ATOM 1994 O O . SER A 1 255 ? -15.937 -5.280 62.585 1.00 65.25 255 SER A O 1
ATOM 1996 N N . ASP A 1 256 ? -15.722 -6.476 60.691 1.00 65.94 256 ASP A N 1
ATOM 1997 C CA . ASP A 1 256 ? -16.002 -7.758 61.327 1.00 65.94 256 ASP A CA 1
ATOM 1998 C C . ASP A 1 256 ? -14.801 -8.211 62.169 1.00 65.94 256 ASP A C 1
ATOM 2000 O O . ASP A 1 256 ? -14.994 -8.612 63.315 1.00 65.94 256 ASP A O 1
ATOM 2004 N N . LEU A 1 257 ? -13.564 -7.978 61.707 1.00 62.94 257 LEU A N 1
ATOM 2005 C CA . LEU A 1 257 ? -12.344 -8.184 62.499 1.00 62.94 257 LEU A CA 1
ATOM 2006 C C . LEU A 1 257 ? -12.303 -7.324 63.779 1.00 62.94 257 LEU A C 1
ATOM 2008 O O . LEU A 1 257 ? -11.828 -7.755 64.827 1.00 62.94 257 LEU A O 1
ATOM 2012 N N . PHE A 1 258 ? -12.812 -6.092 63.731 1.00 59.41 258 PHE A N 1
ATOM 2013 C CA . PHE A 1 258 ? -12.865 -5.240 64.919 1.00 59.41 258 PHE A CA 1
ATOM 2014 C C . PHE A 1 258 ? -13.903 -5.740 65.934 1.00 59.41 258 PHE A C 1
ATOM 2016 O O . PHE A 1 258 ? -13.645 -5.727 67.138 1.00 59.41 258 PHE A O 1
ATOM 2023 N N . LYS A 1 259 ? -15.060 -6.235 65.466 1.00 64.56 259 LYS A N 1
ATOM 2024 C CA . LYS A 1 259 ? -16.067 -6.874 66.333 1.00 64.56 259 LYS A CA 1
ATOM 2025 C C . LYS A 1 259 ? -15.514 -8.138 66.987 1.00 64.56 259 LYS A C 1
ATOM 2027 O O . LYS A 1 259 ? -15.740 -8.348 68.178 1.00 64.56 259 LYS A O 1
ATOM 2032 N N . THR A 1 260 ? -14.779 -8.960 66.237 1.00 58.50 260 THR A N 1
ATOM 2033 C CA . THR A 1 260 ? -14.166 -10.181 66.771 1.00 58.50 260 THR A CA 1
ATOM 2034 C C . THR A 1 260 ? -13.098 -9.866 67.818 1.00 58.50 260 THR A C 1
ATOM 2036 O O . THR A 1 260 ? -13.116 -10.472 68.890 1.00 58.50 260 THR A O 1
ATOM 2039 N N . PHE A 1 261 ? -12.243 -8.870 67.568 1.00 57.94 261 PHE A N 1
ATOM 2040 C CA . PHE A 1 261 ? -11.212 -8.436 68.513 1.00 57.94 261 PHE A CA 1
ATOM 2041 C C . PHE A 1 261 ? -11.803 -7.802 69.780 1.00 57.94 261 PHE A C 1
ATOM 2043 O O . PHE A 1 261 ? -11.342 -8.075 70.888 1.00 57.94 261 PHE A O 1
ATOM 2050 N N . ALA A 1 262 ? -12.862 -6.995 69.645 1.00 56.22 262 ALA A N 1
ATOM 2051 C CA . ALA A 1 262 ? -13.582 -6.436 70.787 1.00 56.22 262 ALA A CA 1
ATOM 2052 C C . ALA A 1 262 ? -14.190 -7.544 71.659 1.00 56.22 262 ALA A C 1
ATOM 2054 O O . ALA A 1 262 ? -14.008 -7.529 72.877 1.00 56.22 262 ALA A O 1
ATOM 2055 N N . ALA A 1 263 ? -14.848 -8.534 71.044 1.00 57.56 263 ALA A N 1
ATOM 2056 C CA . ALA A 1 263 ? -15.394 -9.686 71.756 1.00 57.56 263 ALA A CA 1
ATOM 2057 C C . ALA A 1 263 ? -14.302 -10.466 72.509 1.00 57.56 263 ALA A C 1
ATOM 2059 O O . ALA A 1 263 ? -14.500 -10.814 73.670 1.00 57.56 263 ALA A O 1
ATOM 2060 N N . GLU A 1 264 ? -13.130 -10.675 71.898 1.00 56.00 264 GLU A N 1
ATOM 2061 C CA . GLU A 1 264 ? -11.992 -11.343 72.544 1.00 56.00 264 GLU A CA 1
ATOM 2062 C C . GLU A 1 264 ? -11.407 -10.525 73.712 1.00 56.00 264 GLU A C 1
ATOM 2064 O O . GLU A 1 264 ? -11.067 -11.086 74.755 1.00 56.00 264 GLU A O 1
ATOM 2069 N N . MET A 1 265 ? -11.315 -9.196 73.577 1.00 59.97 265 MET A N 1
ATOM 2070 C CA . MET A 1 265 ? -10.848 -8.311 74.653 1.00 59.97 265 MET A CA 1
ATOM 2071 C C . MET A 1 265 ? -11.788 -8.331 75.862 1.00 59.97 265 MET A C 1
ATOM 2073 O O . MET A 1 265 ? -11.324 -8.491 76.993 1.00 59.97 265 MET A O 1
ATOM 2077 N N . PHE A 1 266 ? -13.099 -8.192 75.630 1.00 56.12 266 PHE A N 1
ATOM 2078 C CA . PHE A 1 266 ? -14.103 -8.304 76.692 1.00 56.12 266 PHE A CA 1
ATOM 2079 C C . PHE A 1 266 ? -14.023 -9.675 77.364 1.00 56.12 266 PHE A C 1
ATOM 2081 O O . PHE A 1 266 ? -13.988 -9.757 78.589 1.00 56.12 266 PHE A O 1
ATOM 2088 N N . TYR A 1 267 ? -13.882 -10.729 76.564 1.00 53.41 267 TYR A N 1
ATOM 2089 C CA . TYR A 1 267 ? -13.752 -12.101 77.028 1.00 53.41 267 TYR A CA 1
ATOM 2090 C C . TYR A 1 267 ? -12.526 -12.321 77.938 1.00 53.41 267 TYR A C 1
ATOM 2092 O O . TYR A 1 267 ? -12.669 -12.793 79.070 1.00 53.41 267 TYR A O 1
ATOM 2100 N N . LYS A 1 268 ? -11.323 -11.902 77.515 1.00 54.59 268 LYS A N 1
ATOM 2101 C CA . LYS A 1 268 ? -10.098 -12.017 78.335 1.00 54.59 268 LYS A CA 1
ATOM 2102 C C . LYS A 1 268 ? -10.211 -11.256 79.653 1.00 54.59 268 LYS A C 1
ATOM 2104 O O . LYS A 1 268 ? -9.761 -11.755 80.684 1.00 54.59 268 LYS A O 1
ATOM 2109 N N . ARG A 1 269 ? -10.837 -10.075 79.637 1.00 58.03 269 ARG A N 1
ATOM 2110 C CA . ARG A 1 269 ? -11.050 -9.269 80.844 1.00 58.03 269 ARG A CA 1
ATOM 2111 C C . ARG A 1 269 ? -12.003 -9.946 81.828 1.00 58.03 269 ARG A C 1
ATOM 2113 O O . ARG A 1 269 ? -11.699 -10.004 83.014 1.00 58.03 269 ARG A O 1
ATOM 2120 N N . THR A 1 270 ? -13.099 -10.524 81.338 1.00 52.19 270 THR A N 1
ATOM 2121 C CA . THR A 1 270 ? -14.060 -11.245 82.189 1.00 52.19 270 THR A CA 1
ATOM 2122 C C . THR A 1 270 ? -13.461 -12.500 82.830 1.00 52.19 270 THR A C 1
ATOM 2124 O O . THR A 1 270 ? -13.737 -12.770 83.998 1.00 52.19 270 THR A O 1
ATOM 2127 N N . CYS A 1 271 ? -12.574 -13.214 82.121 1.00 51.09 271 CYS A N 1
ATOM 2128 C CA . CYS A 1 271 ? -11.832 -14.347 82.684 1.00 51.09 271 CYS A CA 1
ATOM 2129 C C . CYS A 1 271 ? -10.804 -13.914 83.742 1.00 51.09 271 CYS A C 1
ATOM 2131 O O . CYS A 1 271 ? -10.673 -14.579 84.766 1.00 51.09 271 CYS A O 1
ATOM 2133 N N . ALA A 1 272 ? -10.089 -12.806 83.520 1.00 54.94 272 ALA A N 1
ATOM 2134 C CA . ALA A 1 272 ? -9.081 -12.311 84.459 1.00 54.94 272 ALA A CA 1
ATOM 2135 C C . ALA A 1 272 ? -9.694 -11.789 85.772 1.00 54.94 272 ALA A C 1
ATOM 2137 O O . ALA A 1 272 ? -9.127 -12.000 86.842 1.00 54.94 272 ALA A O 1
ATOM 2138 N N . GLU A 1 273 ? -10.859 -11.141 85.702 1.00 58.88 273 GLU A N 1
ATOM 2139 C CA . GLU A 1 273 ? -11.534 -10.541 86.862 1.00 58.88 273 GLU A CA 1
ATOM 2140 C C . GLU A 1 273 ? -12.492 -11.521 87.587 1.00 58.88 273 GLU A C 1
ATOM 2142 O O . GLU A 1 273 ? -13.122 -11.135 88.568 1.00 58.88 273 GLU A O 1
ATOM 2147 N N . LYS A 1 274 ? -12.598 -12.791 87.141 1.00 53.31 274 LYS A N 1
ATOM 2148 C CA . LYS A 1 274 ? -13.517 -13.828 87.676 1.00 53.31 274 LYS A CA 1
ATOM 2149 C C . LYS A 1 274 ? -14.965 -13.341 87.855 1.00 53.31 274 LYS A C 1
ATOM 2151 O O . LYS A 1 274 ? -15.663 -13.730 88.791 1.00 53.31 274 LYS A O 1
ATOM 2156 N N . ILE A 1 275 ? -15.432 -12.485 86.953 1.00 52.88 275 ILE A N 1
ATOM 2157 C CA . ILE A 1 275 ? -16.795 -11.959 87.009 1.00 52.88 275 ILE A CA 1
ATOM 2158 C C . ILE A 1 275 ? -17.744 -13.055 86.516 1.00 52.88 275 ILE A C 1
ATOM 2160 O O . ILE A 1 275 ? -17.646 -13.504 85.375 1.00 52.88 275 ILE A O 1
ATOM 2164 N N . GLY A 1 276 ? -18.670 -13.489 87.371 1.00 51.78 276 GLY A N 1
ATOM 2165 C CA . GLY A 1 276 ? -19.750 -14.387 86.973 1.00 51.78 276 GLY A CA 1
ATOM 2166 C C . GLY A 1 276 ? -20.705 -13.666 86.024 1.00 51.78 276 GLY A C 1
ATOM 2167 O O . GLY A 1 276 ? -21.479 -12.813 86.456 1.00 51.78 276 GLY A O 1
ATOM 2168 N N . LEU A 1 277 ? -20.649 -13.979 84.727 1.00 52.78 277 LEU A N 1
ATOM 2169 C CA . LEU A 1 277 ? -21.699 -13.567 83.797 1.00 52.78 277 LEU A CA 1
ATOM 2170 C C . LEU A 1 277 ? -22.894 -14.528 83.908 1.00 52.78 277 LEU A C 1
ATOM 2172 O O . LEU A 1 277 ? -22.685 -15.725 84.096 1.00 52.78 277 LEU A O 1
ATOM 2176 N N . PRO A 1 278 ? -24.139 -14.043 83.743 1.00 55.06 278 PRO A N 1
ATOM 2177 C CA . PRO A 1 278 ? -25.317 -14.905 83.713 1.00 55.06 278 PRO A CA 1
ATOM 2178 C C . PRO A 1 278 ? -25.182 -16.010 82.650 1.00 55.06 278 PRO A C 1
ATOM 2180 O O . PRO A 1 278 ? -24.768 -15.722 81.526 1.00 55.06 278 PRO A O 1
ATOM 2183 N N . ASN A 1 279 ? -25.586 -17.248 82.968 1.00 54.06 279 ASN A N 1
ATOM 2184 C CA . ASN A 1 279 ? -25.496 -18.418 82.069 1.00 54.06 279 ASN A CA 1
ATOM 2185 C C . ASN A 1 279 ? -26.083 -18.158 80.666 1.00 54.06 279 ASN A C 1
ATOM 2187 O O . ASN A 1 279 ? -25.518 -18.579 79.654 1.00 54.06 279 ASN A O 1
ATOM 2191 N N . ALA A 1 280 ? -27.158 -17.368 80.588 1.00 54.47 280 ALA A N 1
ATOM 2192 C CA . ALA A 1 280 ? -27.784 -16.965 79.329 1.00 54.47 280 ALA A CA 1
ATOM 2193 C C . ALA A 1 280 ? -26.838 -16.183 78.392 1.00 54.47 280 ALA A C 1
ATOM 2195 O O . ALA A 1 280 ? -26.946 -16.282 77.169 1.00 54.47 280 ALA A O 1
ATOM 2196 N N . THR A 1 281 ? -25.885 -15.428 78.942 1.00 55.44 281 THR A N 1
ATOM 2197 C CA . THR A 1 281 ? -24.932 -14.621 78.171 1.00 55.44 281 THR A CA 1
ATOM 2198 C C . THR A 1 281 ? -23.872 -15.498 77.500 1.00 55.44 281 THR A C 1
ATOM 2200 O O . THR A 1 281 ? -23.566 -15.291 76.324 1.00 55.44 281 THR A O 1
ATOM 2203 N N . TYR A 1 282 ? -23.380 -16.533 78.191 1.00 56.53 282 TYR A N 1
ATOM 2204 C CA . TYR A 1 282 ? -22.443 -17.511 77.621 1.00 56.53 282 TYR A CA 1
ATOM 2205 C C . TYR A 1 282 ? -23.086 -18.340 76.507 1.00 56.53 282 TYR A C 1
ATOM 2207 O O . TYR A 1 282 ? -22.504 -18.492 75.430 1.00 56.53 282 TYR A O 1
ATOM 2215 N N . GLY A 1 283 ? -24.319 -18.808 76.723 1.00 53.59 283 GLY A N 1
ATOM 2216 C CA . GLY A 1 283 ? -25.072 -19.550 75.710 1.00 53.59 283 GLY A CA 1
ATOM 2217 C C . GLY A 1 283 ? -25.324 -18.738 74.433 1.00 53.59 283 GLY A C 1
ATOM 2218 O O . GLY A 1 283 ? -25.264 -19.287 73.330 1.00 53.59 283 GLY A O 1
ATOM 2219 N N . CYS A 1 284 ? -25.554 -17.427 74.561 1.00 57.88 284 CYS A N 1
ATOM 2220 C CA . CYS A 1 284 ? -25.706 -16.515 73.426 1.00 57.88 284 CYS A CA 1
ATOM 2221 C C . CYS A 1 284 ? -24.387 -16.284 72.671 1.00 57.88 284 CYS A C 1
ATOM 2223 O O . CYS A 1 284 ? -24.384 -16.331 71.440 1.00 57.88 284 CYS A O 1
ATOM 2225 N N . MET A 1 285 ? -23.267 -16.091 73.380 1.00 58.28 285 MET A N 1
ATOM 2226 C CA . MET A 1 285 ? -21.947 -15.929 72.752 1.00 58.28 285 MET A CA 1
ATOM 2227 C C . MET A 1 285 ? -21.515 -17.189 71.994 1.00 58.28 285 MET A C 1
ATOM 2229 O O . MET A 1 285 ? -21.087 -17.095 70.845 1.00 58.28 285 MET A O 1
ATOM 2233 N N . LEU A 1 286 ? -21.692 -18.375 72.582 1.00 57.50 286 LEU A N 1
ATOM 2234 C CA . LEU A 1 286 ? -21.341 -19.643 71.934 1.00 57.50 286 LEU A CA 1
ATOM 2235 C C . LEU A 1 286 ? -22.226 -19.937 70.712 1.00 57.50 286 LEU A C 1
ATOM 2237 O O . LEU A 1 286 ? -21.720 -20.381 69.682 1.00 57.50 286 LEU A O 1
ATOM 2241 N N . ARG A 1 287 ? -23.529 -19.620 70.771 1.00 58.31 287 ARG A N 1
ATOM 2242 C CA . ARG A 1 287 ? -24.423 -19.714 69.601 1.00 58.31 287 ARG A CA 1
ATOM 2243 C C . ARG A 1 287 ? -24.036 -18.751 68.480 1.00 58.31 287 ARG A C 1
ATOM 2245 O O . ARG A 1 287 ? -24.179 -19.114 67.315 1.00 58.31 287 ARG A O 1
ATOM 2252 N N . ALA A 1 288 ? -23.562 -17.551 68.810 1.00 56.81 288 ALA A N 1
ATOM 2253 C CA . ALA A 1 288 ? -23.074 -16.595 67.819 1.00 56.81 288 ALA A CA 1
ATOM 2254 C C . ALA A 1 288 ? -21.778 -17.092 67.154 1.00 56.81 288 ALA A C 1
ATOM 2256 O O . ALA A 1 288 ? -21.719 -17.184 65.931 1.00 56.81 288 ALA A O 1
ATOM 2257 N N . LEU A 1 289 ? -20.794 -17.527 67.949 1.00 54.31 289 LEU A N 1
ATOM 2258 C CA . LEU A 1 289 ? -19.522 -18.065 67.445 1.00 54.31 289 LEU A CA 1
ATOM 2259 C C . LEU A 1 289 ? -19.710 -19.346 66.613 1.00 54.31 289 LEU A C 1
ATOM 2261 O O . LEU A 1 289 ? -19.021 -19.541 65.615 1.00 54.31 289 LEU A O 1
ATOM 2265 N N . SER A 1 290 ? -20.686 -20.187 66.971 1.00 53.91 290 SER A N 1
ATOM 2266 C CA . SER A 1 290 ? -21.042 -21.383 66.198 1.00 53.91 290 SER A CA 1
ATOM 2267 C C . SER A 1 290 ? -21.704 -21.070 64.851 1.00 53.91 290 SER A C 1
ATOM 2269 O O . SER A 1 290 ? -21.623 -21.908 63.955 1.00 53.91 290 SER A O 1
ATOM 2271 N N . LYS A 1 291 ? -22.382 -19.925 64.695 1.00 54.38 291 LYS A N 1
ATOM 2272 C CA . LYS A 1 291 ? -23.013 -19.528 63.423 1.00 54.38 291 LYS A CA 1
ATOM 2273 C C . LYS A 1 291 ? -22.022 -18.917 62.428 1.00 54.38 291 LYS A C 1
ATOM 2275 O O . LYS A 1 291 ? -22.281 -18.975 61.234 1.00 54.38 291 LYS A O 1
ATOM 2280 N N . GLU A 1 292 ? -20.920 -18.349 62.912 1.00 55.59 292 GLU A N 1
ATOM 2281 C CA . GLU A 1 292 ? -19.908 -17.650 62.102 1.00 55.59 292 GLU A CA 1
ATOM 2282 C C . GLU A 1 292 ? -18.693 -18.529 61.720 1.00 55.59 292 GLU A C 1
ATOM 2284 O O . GLU A 1 292 ? -17.678 -17.994 61.290 1.00 55.59 292 GLU A O 1
ATOM 2289 N N . GLU A 1 293 ? -18.747 -19.860 61.898 1.00 56.91 293 GLU A N 1
ATOM 2290 C CA . GLU A 1 293 ? -17.606 -20.790 61.683 1.00 56.91 293 GLU A CA 1
ATOM 2291 C C . GLU A 1 293 ? -16.328 -20.446 62.494 1.00 56.91 293 GLU A C 1
ATOM 2293 O O . GLU A 1 293 ? -15.228 -20.925 62.213 1.00 56.91 293 GLU A O 1
ATOM 2298 N N . ARG A 1 294 ? -16.462 -19.681 63.587 1.00 54.56 294 ARG A N 1
ATOM 2299 C CA . ARG A 1 294 ? -15.370 -19.269 64.493 1.00 54.56 294 ARG A CA 1
ATOM 2300 C C . ARG A 1 294 ? -15.086 -20.317 65.575 1.00 54.56 294 ARG A C 1
ATOM 2302 O O . ARG A 1 294 ? -15.206 -20.098 66.783 1.00 54.56 294 ARG A O 1
ATOM 2309 N N . VAL A 1 295 ? -14.761 -21.521 65.103 1.00 53.88 295 VAL A N 1
ATOM 2310 C CA . VAL A 1 295 ? -14.740 -22.775 65.879 1.00 53.88 295 VAL A CA 1
ATOM 2311 C C . VAL A 1 295 ? -13.662 -22.791 66.966 1.00 53.88 295 VAL A C 1
ATOM 2313 O O . VAL A 1 295 ? -13.912 -23.247 68.082 1.00 53.88 295 VAL A O 1
ATOM 2316 N N . LYS A 1 296 ? -12.461 -22.273 66.677 1.00 52.53 296 LYS A N 1
ATOM 2317 C CA . LYS A 1 296 ? -11.364 -22.230 67.661 1.00 52.53 296 LYS A CA 1
ATOM 2318 C C . LYS A 1 296 ? -11.692 -21.293 68.821 1.00 52.53 296 LYS A C 1
ATOM 2320 O O . LYS A 1 296 ? -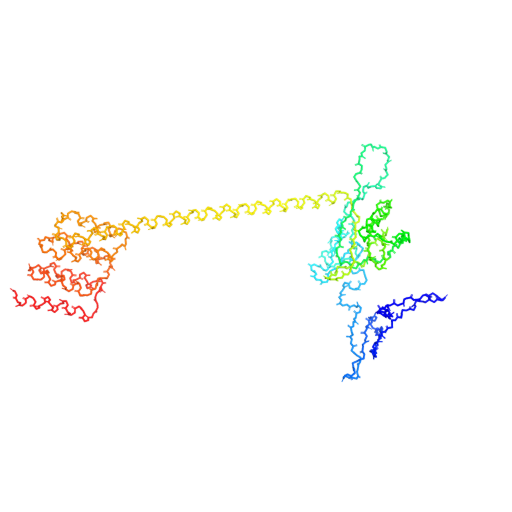11.395 -21.619 69.970 1.00 52.53 296 LYS A O 1
ATOM 2325 N N . GLU A 1 297 ? -12.337 -20.164 68.535 1.00 57.12 297 GLU A N 1
ATOM 2326 C CA . GLU A 1 297 ? -12.776 -19.232 69.571 1.00 57.12 297 GLU A CA 1
ATOM 2327 C C . GLU A 1 297 ? -13.949 -19.792 70.382 1.00 57.12 297 GLU A C 1
ATOM 2329 O O . GLU A 1 297 ? -13.968 -19.619 71.598 1.00 57.12 297 GLU A O 1
ATOM 2334 N N . ALA A 1 298 ? -14.875 -20.528 69.754 1.00 56.22 298 ALA A N 1
ATOM 2335 C CA . ALA A 1 298 ? -15.974 -21.204 70.449 1.00 56.22 298 ALA A CA 1
ATOM 2336 C C . ALA A 1 298 ? -15.480 -22.286 71.430 1.00 56.22 298 ALA A C 1
ATOM 2338 O O . ALA A 1 298 ? -15.968 -22.375 72.555 1.00 56.22 298 ALA A O 1
ATOM 2339 N N . ILE A 1 299 ? -14.481 -23.079 71.031 1.00 55.97 299 ILE A N 1
ATOM 2340 C CA . ILE A 1 299 ? -13.871 -24.111 71.884 1.00 55.97 299 ILE A CA 1
ATOM 2341 C C . ILE A 1 299 ? -13.114 -23.472 73.057 1.00 55.97 299 ILE A C 1
ATOM 2343 O O . ILE A 1 299 ? -13.278 -23.906 74.193 1.00 55.97 299 ILE A O 1
ATOM 2347 N N . SER A 1 300 ? -12.333 -22.415 72.812 1.00 55.47 300 SER A N 1
ATOM 2348 C CA . SER A 1 300 ? -11.644 -21.662 73.874 1.00 55.47 300 SER A CA 1
ATOM 2349 C C . SER A 1 300 ? -12.638 -21.037 74.866 1.00 55.47 300 SER A C 1
ATOM 2351 O O . SER A 1 300 ? -12.480 -21.168 76.081 1.00 55.47 300 SER A O 1
ATOM 2353 N N . ALA A 1 301 ? -13.724 -20.449 74.344 1.00 57.47 301 ALA A N 1
ATOM 2354 C CA . ALA A 1 301 ? -14.844 -19.931 75.126 1.00 57.47 301 ALA A CA 1
ATOM 2355 C C . ALA A 1 301 ? -15.440 -20.992 76.056 1.00 57.47 301 ALA A C 1
ATOM 2357 O O . ALA A 1 301 ? -15.618 -20.732 77.245 1.00 57.47 301 ALA A O 1
ATOM 2358 N N . PHE A 1 302 ? -15.682 -22.189 75.523 1.00 57.69 302 PHE A N 1
ATOM 2359 C CA . PHE A 1 302 ? -16.239 -23.319 76.253 1.00 57.69 302 PHE A CA 1
ATOM 2360 C C . PHE A 1 302 ? -15.299 -23.868 77.338 1.00 57.69 302 PHE A C 1
ATOM 2362 O O . PHE A 1 302 ? -15.729 -24.091 78.468 1.00 57.69 302 PHE A O 1
ATOM 2369 N N . LEU A 1 303 ? -14.008 -24.031 77.034 1.00 54.34 303 LEU A N 1
ATOM 2370 C CA . LEU A 1 303 ? -13.019 -24.561 77.981 1.00 54.34 303 LEU A CA 1
ATOM 2371 C C . LEU A 1 303 ? -12.845 -23.680 79.227 1.00 54.34 303 LEU A C 1
ATOM 2373 O O . LEU A 1 303 ? -12.617 -24.200 80.314 1.00 54.34 303 LEU A O 1
ATOM 2377 N N . ASN A 1 304 ? -13.041 -22.366 79.120 1.00 51.31 304 ASN A N 1
ATOM 2378 C CA . ASN A 1 304 ? -12.990 -21.483 80.291 1.00 51.31 304 ASN A CA 1
ATOM 2379 C C . ASN A 1 304 ? -14.302 -21.430 81.091 1.00 51.31 304 ASN A C 1
ATOM 2381 O O . ASN A 1 304 ? -14.251 -21.147 82.286 1.00 51.31 304 ASN A O 1
ATOM 2385 N N . VAL A 1 305 ? -15.461 -21.746 80.493 1.00 53.28 305 VAL A N 1
ATOM 2386 C CA . VAL A 1 305 ? -16.708 -21.969 81.261 1.00 53.28 305 VAL A CA 1
ATOM 2387 C C . VAL A 1 305 ? -16.528 -23.154 82.216 1.00 53.28 305 VAL A C 1
ATOM 2389 O O . VAL A 1 305 ? -17.057 -23.142 83.322 1.00 53.28 305 VAL A O 1
ATOM 2392 N N . LEU A 1 306 ? -15.698 -24.129 81.838 1.00 51.12 306 LEU A N 1
ATOM 2393 C CA . LEU A 1 306 ? -15.320 -25.259 82.688 1.00 51.12 306 LEU A CA 1
ATOM 2394 C C . LEU A 1 306 ? -14.344 -24.892 83.812 1.00 51.12 306 LEU A C 1
ATOM 2396 O O . LEU A 1 306 ? -14.307 -25.594 84.819 1.00 51.12 306 LEU A O 1
ATOM 2400 N N . CYS A 1 307 ? -13.591 -23.794 83.678 1.00 45.03 307 CYS A N 1
ATOM 2401 C CA . CYS A 1 307 ? -12.732 -23.270 84.746 1.00 45.03 307 CYS A CA 1
ATOM 2402 C C . CYS A 1 307 ? -13.509 -22.560 85.863 1.00 45.03 307 CYS A C 1
ATOM 2404 O O . CYS A 1 307 ? -12.951 -22.341 86.936 1.00 45.03 307 CYS A O 1
ATOM 2406 N N . MET A 1 308 ? -14.770 -22.192 85.632 1.00 49.12 308 MET A N 1
ATOM 2407 C CA . MET A 1 308 ? -15.653 -21.685 86.676 1.00 49.12 308 MET A CA 1
ATOM 2408 C C . MET A 1 308 ? -16.425 -22.881 87.240 1.00 49.12 308 MET A C 1
ATOM 2410 O O . MET A 1 308 ? -17.474 -23.269 86.724 1.00 49.12 308 MET A O 1
ATOM 2414 N N . GLU A 1 309 ? -15.882 -23.514 88.279 1.00 50.09 309 GLU A N 1
ATOM 2415 C CA . GLU A 1 309 ? -16.664 -24.410 89.132 1.00 50.09 309 GLU A CA 1
ATOM 2416 C C . GLU A 1 309 ? -17.912 -23.640 89.593 1.00 50.09 309 GLU A C 1
ATOM 2418 O O . GLU A 1 309 ? -17.796 -22.686 90.354 1.00 50.09 309 GLU A O 1
ATOM 2423 N N . ASP A 1 310 ? -19.085 -23.930 89.015 1.00 52.53 310 ASP A N 1
ATOM 2424 C CA . ASP A 1 310 ? -20.134 -24.690 89.716 1.00 52.53 310 ASP A CA 1
ATOM 2425 C C . ASP A 1 310 ? -21.544 -24.661 89.076 1.00 52.53 310 ASP A C 1
ATOM 2427 O O . ASP A 1 310 ? -22.533 -24.770 89.791 1.00 52.53 310 ASP A O 1
ATOM 2431 N N . GLN A 1 311 ? -21.720 -24.534 87.752 1.00 53.53 311 GLN A N 1
ATOM 2432 C CA . GLN A 1 311 ? -23.057 -24.667 87.126 1.00 53.53 311 GLN A CA 1
ATOM 2433 C C . GLN A 1 311 ? -22.939 -25.181 85.679 1.00 53.53 311 GLN A C 1
ATOM 2435 O O . GLN A 1 311 ? -22.639 -24.401 84.777 1.00 53.53 311 GLN A O 1
ATOM 2440 N N . LEU A 1 312 ? -23.127 -26.485 85.420 1.00 53.03 312 LEU A N 1
ATOM 2441 C CA . LEU A 1 312 ? -22.894 -27.040 84.074 1.00 53.03 312 LEU A CA 1
ATOM 2442 C C . LEU A 1 312 ? -23.841 -28.184 83.677 1.00 53.03 312 LEU A C 1
ATOM 2444 O O . LEU A 1 312 ? -23.395 -29.298 83.414 1.00 53.03 312 LEU A O 1
ATOM 2448 N N . GLU A 1 313 ? -25.139 -27.894 83.590 1.00 52.00 313 GLU A N 1
ATOM 2449 C CA . GLU A 1 313 ? -26.091 -28.769 82.883 1.00 52.00 313 GLU A CA 1
ATOM 2450 C C . GLU A 1 313 ? -26.231 -28.375 81.401 1.00 52.00 313 GLU A C 1
ATOM 2452 O O . GLU A 1 313 ? -26.102 -29.229 80.534 1.00 52.00 313 GLU A O 1
ATOM 2457 N N . GLU A 1 314 ? -26.357 -27.084 81.063 1.00 52.69 314 GLU A N 1
ATOM 2458 C CA . GLU A 1 314 ? -26.534 -26.646 79.659 1.00 52.69 314 GLU A CA 1
ATOM 2459 C C . GLU A 1 314 ? -25.245 -26.706 78.810 1.00 52.69 314 GLU A C 1
ATOM 2461 O O . GLU A 1 314 ? -25.291 -26.775 77.579 1.00 52.69 314 GLU A O 1
ATOM 2466 N N . GLY A 1 315 ? -24.069 -26.687 79.445 1.00 54.66 315 GLY A N 1
ATOM 2467 C CA . GLY A 1 315 ? -22.782 -26.714 78.741 1.00 54.66 315 GLY A CA 1
ATOM 2468 C C . GLY A 1 315 ? -22.447 -28.076 78.121 1.00 54.66 315 GLY A C 1
ATOM 2469 O O . GLY A 1 315 ? -21.833 -28.137 77.056 1.00 54.66 315 GLY A O 1
ATOM 2470 N N . SER A 1 316 ? -22.867 -29.176 78.751 1.00 55.09 316 SER A N 1
ATOM 2471 C CA . SER A 1 316 ? -22.541 -30.537 78.300 1.00 55.09 316 SER A CA 1
ATOM 2472 C C . SER A 1 316 ? -23.268 -30.909 77.001 1.00 55.09 316 SER A C 1
ATOM 2474 O O . SER A 1 316 ? -22.671 -31.515 76.108 1.00 55.09 316 SER A O 1
ATOM 2476 N N . GLU A 1 317 ? -24.526 -30.487 76.850 1.00 58.06 317 GLU A N 1
ATOM 2477 C CA . GLU A 1 317 ? -25.322 -30.708 75.640 1.00 58.06 317 GLU A CA 1
ATOM 2478 C C . GLU A 1 317 ? -24.788 -29.891 74.453 1.00 58.06 317 GLU A C 1
ATOM 2480 O O . GLU A 1 317 ? -24.646 -30.407 73.341 1.00 58.06 317 GLU A O 1
ATOM 2485 N N . LEU A 1 318 ? -24.395 -28.636 74.695 1.00 56.28 318 LEU A N 1
ATOM 2486 C CA . LEU A 1 318 ? -23.836 -27.766 73.661 1.00 56.28 318 LEU A CA 1
ATOM 2487 C C . LEU A 1 318 ? -22.474 -28.269 73.157 1.00 56.28 318 LEU A C 1
ATOM 2489 O O . LEU A 1 318 ? -22.211 -28.246 71.955 1.00 56.28 318 LEU A O 1
ATOM 2493 N N . PHE A 1 319 ? -21.624 -28.785 74.049 1.00 58.91 319 PHE A N 1
ATOM 2494 C CA . PHE A 1 319 ? -20.354 -29.410 73.669 1.00 58.91 319 PHE A CA 1
ATOM 2495 C C . PHE A 1 319 ? -20.555 -30.654 72.803 1.00 58.91 319 PHE A C 1
ATOM 2497 O O . PHE A 1 319 ? -19.850 -30.858 71.813 1.00 58.91 319 PHE A O 1
ATOM 2504 N N . ARG A 1 320 ? -21.573 -31.455 73.133 1.00 61.94 320 ARG A N 1
ATOM 2505 C CA . ARG A 1 320 ? -21.971 -32.630 72.355 1.00 61.94 320 ARG A CA 1
ATOM 2506 C C . ARG A 1 320 ? -22.402 -32.242 70.939 1.00 61.94 320 ARG A C 1
ATOM 2508 O O . ARG A 1 320 ? -22.035 -32.933 69.991 1.00 61.94 320 ARG A O 1
ATOM 2515 N N . ASP A 1 321 ? -23.129 -31.135 70.775 1.00 62.03 321 ASP A N 1
ATOM 2516 C CA . ASP A 1 321 ? -23.529 -30.625 69.455 1.00 62.03 321 ASP A CA 1
ATOM 2517 C C . ASP A 1 321 ? -22.325 -30.127 68.631 1.00 62.03 321 ASP A C 1
ATOM 2519 O O . ASP A 1 321 ? -22.223 -30.414 67.435 1.00 62.03 321 ASP A O 1
ATOM 2523 N N . VAL A 1 322 ? -21.355 -29.469 69.279 1.00 57.91 322 VAL A N 1
ATOM 2524 C CA . VAL A 1 322 ? -20.100 -29.025 68.641 1.00 57.91 322 VAL A CA 1
ATOM 2525 C C . VAL A 1 322 ? -19.263 -30.215 68.151 1.00 57.91 322 VAL A C 1
ATOM 2527 O O . VAL A 1 322 ? -18.784 -30.201 67.014 1.00 57.91 322 VAL A O 1
ATOM 2530 N N . ILE A 1 323 ? -19.131 -31.277 68.955 1.00 59.38 323 ILE A N 1
ATOM 2531 C CA . ILE A 1 323 ? -18.413 -32.503 68.560 1.00 59.38 323 ILE A CA 1
ATOM 2532 C C . ILE A 1 323 ? -19.173 -33.258 67.457 1.00 59.38 323 ILE A C 1
ATOM 2534 O O . ILE A 1 323 ? -18.569 -33.682 66.470 1.00 59.38 323 ILE A O 1
ATOM 2538 N N . ARG A 1 324 ? -20.507 -33.387 67.555 1.00 63.00 324 ARG A N 1
ATOM 2539 C CA . ARG A 1 324 ? -21.335 -34.073 66.539 1.00 63.00 324 ARG A CA 1
ATOM 2540 C C . ARG A 1 324 ? -21.243 -33.430 65.156 1.00 63.00 324 ARG A C 1
ATOM 2542 O O . ARG A 1 324 ? -21.307 -34.155 64.158 1.00 63.00 324 ARG A O 1
ATOM 2549 N N . LYS A 1 325 ? -21.053 -32.109 65.102 1.00 59.88 325 LYS A N 1
ATOM 2550 C CA . LYS A 1 325 ? -20.825 -31.330 63.874 1.00 59.88 325 LYS A CA 1
ATOM 2551 C C . LYS A 1 325 ? -19.410 -31.477 63.289 1.00 59.88 325 LYS A C 1
ATOM 2553 O O . LYS A 1 325 ? -19.123 -30.861 62.271 1.00 59.88 325 LYS A O 1
ATOM 2558 N N . GLY A 1 326 ? -18.557 -32.331 63.868 1.00 51.59 326 GLY A N 1
ATOM 2559 C CA . GLY A 1 326 ? -17.282 -32.756 63.275 1.00 51.59 326 GLY A CA 1
ATOM 2560 C C . GLY A 1 326 ? -16.067 -31.909 63.660 1.00 51.59 326 GLY A C 1
ATOM 2561 O O . GLY A 1 326 ? -15.062 -31.934 62.955 1.00 51.59 326 GLY A O 1
ATOM 2562 N N . CYS A 1 327 ? -16.134 -31.154 64.758 1.00 53.19 327 CYS A N 1
ATOM 2563 C CA . CYS A 1 327 ? -15.015 -30.326 65.213 1.00 53.19 327 CYS A CA 1
ATOM 2564 C C . CYS A 1 327 ? -14.002 -31.146 66.031 1.00 53.19 327 CYS A C 1
ATOM 2566 O O . CYS A 1 327 ? -14.373 -31.780 67.017 1.00 53.19 327 CYS A O 1
ATOM 2568 N N . SER A 1 328 ? -12.714 -31.101 65.667 1.00 49.69 328 SER A N 1
ATOM 2569 C CA . SER A 1 328 ? -11.646 -31.774 66.420 1.00 49.69 328 SER A CA 1
ATOM 2570 C C . SER A 1 328 ? -11.074 -30.873 67.523 1.00 49.69 328 SER A C 1
ATOM 2572 O O . SER A 1 328 ? -10.371 -29.900 67.236 1.00 49.69 328 SER A O 1
ATOM 2574 N N . THR A 1 329 ? -11.348 -31.194 68.784 1.00 53.72 329 THR A N 1
ATOM 2575 C CA . THR A 1 329 ? -10.682 -30.620 69.966 1.00 53.72 329 THR A CA 1
ATOM 2576 C C . THR A 1 329 ? -9.397 -31.397 70.286 1.00 53.72 329 THR A C 1
ATOM 2578 O O . THR A 1 329 ? -9.243 -32.550 69.886 1.00 53.72 329 THR A O 1
ATOM 2581 N N . SER A 1 330 ? -8.429 -30.778 70.974 1.00 55.84 330 SER A N 1
ATOM 2582 C CA . SER A 1 330 ? -7.191 -31.479 71.348 1.00 55.84 330 SER A CA 1
ATOM 2583 C C . SER A 1 330 ? -7.470 -32.551 72.409 1.00 55.84 330 SER A C 1
ATOM 2585 O O . SER A 1 330 ? -8.312 -32.372 73.293 1.00 55.84 330 SER A O 1
ATOM 2587 N N . SER A 1 331 ? -6.741 -33.670 72.356 1.00 57.34 331 SER A N 1
ATOM 2588 C CA . SER A 1 331 ? -7.000 -34.807 73.249 1.00 57.34 331 SER A CA 1
ATOM 2589 C C . SER A 1 331 ? -6.810 -34.490 74.733 1.00 57.34 331 SER A C 1
ATOM 2591 O O . SER A 1 331 ? -7.451 -35.104 75.576 1.00 57.34 331 SER A O 1
ATOM 2593 N N . MET A 1 332 ? -5.948 -33.522 75.045 1.00 53.50 332 MET A N 1
ATOM 2594 C CA . MET A 1 332 ? -5.638 -33.108 76.415 1.00 53.50 332 MET A CA 1
ATOM 2595 C C . MET A 1 332 ? -6.731 -32.234 77.043 1.00 53.50 332 MET A C 1
ATOM 2597 O O . MET A 1 332 ? -6.866 -32.187 78.259 1.00 53.50 332 MET A O 1
ATOM 2601 N N . GLU A 1 333 ? -7.524 -31.541 76.229 1.00 56.19 333 GLU A N 1
ATOM 2602 C CA . GLU A 1 333 ? -8.661 -30.755 76.718 1.00 56.19 333 GLU A CA 1
ATOM 2603 C C . GLU A 1 333 ? -9.905 -31.635 76.889 1.00 56.19 333 GLU A C 1
ATOM 2605 O O . GLU A 1 333 ? -10.664 -31.478 77.845 1.00 56.19 333 GLU A O 1
ATOM 2610 N N . LEU A 1 334 ? -10.060 -32.639 76.018 1.00 60.75 334 LEU A N 1
ATOM 2611 C CA . LEU A 1 334 ? -11.082 -33.672 76.175 1.00 60.75 334 LEU A CA 1
ATOM 2612 C C . LEU A 1 334 ? -10.847 -34.540 77.422 1.00 60.75 334 LEU A C 1
ATOM 2614 O O . LEU A 1 334 ? -11.814 -34.843 78.119 1.00 60.75 334 LEU A O 1
ATOM 2618 N N . SER A 1 335 ? -9.594 -34.885 77.748 1.00 59.66 335 SER A N 1
ATOM 2619 C CA . SER A 1 335 ? -9.279 -35.696 78.936 1.00 59.66 335 SER A CA 1
ATOM 2620 C C . SER A 1 335 ? -9.633 -34.993 80.243 1.00 59.66 335 SER A C 1
ATOM 2622 O O . SER A 1 335 ? -10.351 -35.556 81.065 1.00 59.66 335 SER A O 1
ATOM 2624 N N . LYS A 1 336 ? -9.243 -33.722 80.393 1.00 61.22 336 LYS A N 1
ATOM 2625 C CA . LYS A 1 336 ? -9.578 -32.909 81.572 1.00 61.22 336 LYS A CA 1
ATOM 2626 C C . LYS A 1 336 ? -11.084 -32.779 81.777 1.00 61.22 336 LYS A C 1
ATOM 2628 O O . LYS A 1 336 ? -11.554 -32.830 82.912 1.00 61.22 336 LYS A O 1
ATOM 2633 N N . PHE A 1 337 ? -11.844 -32.603 80.695 1.00 63.84 337 PHE A N 1
ATOM 2634 C CA . PHE A 1 337 ? -13.294 -32.474 80.789 1.00 63.84 337 PHE A CA 1
ATOM 2635 C C . PHE A 1 337 ? -13.956 -33.782 81.229 1.00 63.84 337 PHE A C 1
ATOM 2637 O O . PHE A 1 337 ? -14.778 -33.761 82.143 1.00 63.84 337 PHE A O 1
ATOM 2644 N N . VAL A 1 338 ? -13.561 -34.915 80.638 1.00 65.38 338 VAL A N 1
ATOM 2645 C CA . VAL A 1 338 ? -14.047 -36.241 81.053 1.00 65.38 338 VAL A CA 1
ATOM 2646 C C . VAL A 1 338 ? -13.684 -36.506 82.517 1.00 65.38 338 VAL A C 1
ATOM 2648 O O . VAL A 1 338 ? -14.568 -36.820 83.310 1.00 65.38 338 VAL A O 1
ATOM 2651 N N . ALA A 1 339 ? -12.432 -36.258 82.913 1.00 62.62 339 ALA A N 1
ATOM 2652 C CA . ALA A 1 339 ? -11.976 -36.397 84.295 1.00 62.62 339 ALA A CA 1
ATOM 2653 C C . ALA A 1 339 ? -12.773 -35.515 85.278 1.00 62.62 339 ALA A C 1
ATOM 2655 O O . ALA A 1 339 ? -13.105 -35.960 86.375 1.00 62.62 339 ALA A O 1
ATOM 2656 N N . SER A 1 340 ? -13.143 -34.292 84.877 1.00 61.88 340 SER A N 1
ATOM 2657 C CA . SER A 1 340 ? -13.983 -33.387 85.676 1.00 61.88 340 SER A CA 1
ATOM 2658 C C . SER A 1 340 ? -15.424 -33.885 85.851 1.00 61.88 340 SER A C 1
ATOM 2660 O O . SER A 1 340 ? -16.022 -33.676 86.906 1.00 61.88 340 SER A O 1
ATOM 2662 N N . GLN A 1 341 ? -16.009 -34.544 84.845 1.00 63.47 341 GLN A N 1
ATOM 2663 C CA . GLN A 1 341 ? -17.343 -35.148 84.984 1.00 63.47 341 GLN A CA 1
ATOM 2664 C C . GLN A 1 341 ? -17.300 -36.394 85.875 1.00 63.47 341 GLN A C 1
ATOM 2666 O O . GLN A 1 341 ? -18.157 -36.554 86.748 1.00 63.47 341 GLN A O 1
ATOM 2671 N N . CYS A 1 342 ? -16.263 -37.221 85.713 1.00 65.06 342 CYS A N 1
ATOM 2672 C CA . CYS A 1 342 ? -16.001 -38.392 86.548 1.00 65.06 342 CYS A CA 1
ATOM 2673 C C . CYS A 1 342 ? -15.797 -38.013 88.022 1.00 65.06 342 CYS A C 1
ATOM 2675 O O . CYS A 1 342 ? -16.438 -38.588 88.899 1.00 65.06 342 CYS A O 1
ATOM 2677 N N . SER A 1 343 ? -14.983 -36.992 88.318 1.00 61.59 343 SER A N 1
ATOM 2678 C CA . SER A 1 343 ? -14.746 -36.549 89.701 1.00 61.59 343 SER A CA 1
ATOM 2679 C C . SER A 1 343 ? -16.002 -36.006 90.394 1.00 61.59 343 SER A C 1
ATOM 2681 O O . SER A 1 343 ? -16.089 -36.043 91.619 1.00 61.59 343 SER A O 1
ATOM 2683 N N . LYS A 1 344 ? -16.999 -35.557 89.620 1.00 64.69 344 LYS A N 1
ATOM 2684 C CA . LYS A 1 344 ? -18.306 -35.081 90.105 1.00 64.69 344 LYS A CA 1
ATOM 2685 C C . LYS A 1 344 ? -19.374 -36.182 90.184 1.00 64.69 344 LYS A C 1
ATOM 2687 O O . LYS A 1 344 ? -20.531 -35.876 90.461 1.00 64.69 344 LYS A O 1
ATOM 2692 N N . GLY A 1 345 ? -19.016 -37.442 89.925 1.00 61.91 345 GLY A N 1
ATOM 2693 C CA . GLY A 1 345 ? -19.930 -38.588 89.990 1.00 61.91 345 GLY A CA 1
ATOM 2694 C C . GLY A 1 345 ? -20.929 -38.686 88.829 1.00 61.91 345 GLY A C 1
ATOM 2695 O O . GLY A 1 345 ? -21.865 -39.483 88.890 1.00 61.91 345 GLY A O 1
ATOM 2696 N N . ARG A 1 346 ? -20.749 -37.891 87.765 1.00 67.56 346 ARG A N 1
ATOM 2697 C CA . ARG A 1 346 ? -21.614 -37.855 86.571 1.00 67.56 346 ARG A CA 1
ATOM 2698 C C . ARG A 1 346 ? -21.124 -38.832 85.508 1.00 67.56 346 ARG A C 1
ATOM 2700 O O . ARG A 1 346 ? -20.652 -38.459 84.434 1.00 67.56 346 ARG A O 1
ATOM 2707 N N . TRP A 1 347 ? -21.165 -40.111 85.869 1.00 66.12 347 TRP A N 1
ATOM 2708 C CA . TRP A 1 347 ? -20.570 -41.199 85.090 1.00 66.12 347 TRP A CA 1
ATOM 2709 C C . TRP A 1 347 ? -21.295 -41.451 83.770 1.00 66.12 347 TRP A C 1
ATOM 2711 O O . TRP A 1 347 ? -20.648 -41.702 82.759 1.00 66.12 347 TRP A O 1
ATOM 2721 N N . LYS A 1 348 ? -22.626 -41.319 83.757 1.00 67.56 348 LYS A N 1
ATOM 2722 C CA . LYS A 1 348 ? -23.448 -41.584 82.572 1.00 67.56 348 LYS A CA 1
ATOM 2723 C C . LYS A 1 348 ? -23.238 -40.527 81.486 1.00 67.56 348 LYS A C 1
ATOM 2725 O O . LYS A 1 348 ? -23.135 -40.850 80.308 1.00 67.56 348 LYS A O 1
ATOM 2730 N N . GLU A 1 349 ? -23.112 -39.262 81.878 1.00 65.44 349 GLU A N 1
ATOM 2731 C CA . GLU A 1 349 ? -22.813 -38.160 80.964 1.00 65.44 349 GLU A CA 1
ATOM 2732 C C . GLU A 1 349 ? -21.376 -38.234 80.435 1.00 65.44 349 GLU A C 1
ATOM 2734 O O . GLU A 1 349 ? -21.135 -37.886 79.278 1.00 65.44 349 GLU A O 1
ATOM 2739 N N . ALA A 1 350 ? -20.432 -38.689 81.269 1.00 66.31 350 ALA A N 1
ATOM 2740 C CA . ALA A 1 350 ? -19.049 -38.928 80.868 1.00 66.31 350 ALA A CA 1
ATOM 2741 C C . ALA A 1 350 ? -18.944 -40.081 79.854 1.00 66.31 350 ALA A C 1
ATOM 2743 O O . ALA A 1 350 ? -18.263 -39.935 78.840 1.00 66.31 350 ALA A O 1
ATOM 2744 N N . GLU A 1 351 ? -19.660 -41.184 80.084 1.00 67.12 351 GLU A N 1
ATOM 2745 C CA . GLU A 1 351 ? -19.713 -42.349 79.193 1.00 67.12 351 GLU A CA 1
ATOM 2746 C C . GLU A 1 351 ? -20.329 -41.993 77.832 1.00 67.12 351 GLU A C 1
ATOM 2748 O O . GLU A 1 351 ? -19.692 -42.183 76.796 1.00 67.12 351 GLU A O 1
ATOM 2753 N N . GLU A 1 352 ? -21.498 -41.340 77.820 1.00 67.62 352 GLU A N 1
ATOM 2754 C CA . GLU A 1 352 ? -22.133 -40.881 76.575 1.00 67.62 352 GLU A CA 1
ATOM 2755 C C . GLU A 1 352 ? -21.247 -39.908 75.780 1.00 67.62 352 GLU A C 1
ATOM 2757 O O . GLU A 1 352 ? -21.320 -39.840 74.550 1.00 67.62 352 GLU A O 1
ATOM 2762 N N . LEU A 1 353 ? -20.417 -39.115 76.461 1.00 65.50 353 LEU A N 1
ATOM 2763 C CA . LEU A 1 353 ? -19.494 -38.208 75.793 1.00 65.50 353 LEU A CA 1
ATOM 2764 C C . LEU A 1 353 ? -18.319 -38.958 75.159 1.00 65.50 353 LEU A C 1
ATOM 2766 O O . LEU A 1 353 ? -17.945 -38.645 74.028 1.00 65.50 353 LEU A O 1
ATOM 2770 N N . VAL A 1 354 ? -17.751 -39.939 75.865 1.00 67.38 354 VAL A N 1
ATOM 2771 C CA . VAL A 1 354 ? -16.689 -40.807 75.337 1.00 67.38 354 VAL A CA 1
ATOM 2772 C C . VAL A 1 354 ? -17.187 -41.563 74.102 1.00 67.38 354 VAL A C 1
ATOM 2774 O O . VAL A 1 354 ? -16.464 -41.623 73.106 1.00 67.38 354 VAL A O 1
ATOM 2777 N N . ASP A 1 355 ? -18.444 -42.010 74.102 1.00 68.31 355 ASP A N 1
ATOM 2778 C CA . ASP A 1 355 ? -19.081 -42.643 72.943 1.00 68.31 355 ASP A CA 1
ATOM 2779 C C . ASP A 1 355 ? -19.213 -41.693 71.746 1.00 68.31 355 ASP A C 1
ATOM 2781 O O . ASP A 1 355 ? -18.893 -42.061 70.616 1.00 68.31 355 ASP A O 1
ATOM 2785 N N . VAL A 1 356 ? -19.620 -40.437 71.967 1.00 66.12 356 VAL A N 1
ATOM 2786 C CA . VAL A 1 356 ? -19.708 -39.433 70.888 1.00 66.12 356 VAL A CA 1
ATOM 2787 C C . VAL A 1 356 ? -18.322 -39.078 70.330 1.00 66.12 356 VAL A C 1
ATOM 2789 O O . VAL A 1 356 ? -18.179 -38.867 69.122 1.00 66.12 356 VAL A O 1
ATOM 2792 N N . ILE A 1 357 ? -17.291 -39.040 71.179 1.00 64.44 357 ILE A N 1
ATOM 2793 C CA . ILE A 1 357 ? -15.891 -38.839 70.768 1.00 64.44 357 ILE A CA 1
ATOM 2794 C C . ILE A 1 357 ? -15.402 -40.028 69.922 1.00 64.44 357 ILE A C 1
ATOM 2796 O O . ILE A 1 357 ? -14.701 -39.823 68.921 1.00 64.44 357 ILE A O 1
ATOM 2800 N N . PHE A 1 358 ? -15.792 -41.250 70.300 1.00 63.16 358 PHE A N 1
ATOM 2801 C CA . PHE A 1 358 ? -15.439 -42.494 69.618 1.00 63.16 358 PHE A CA 1
ATOM 2802 C C . PHE A 1 358 ? -16.120 -42.622 68.249 1.00 63.16 358 PHE A C 1
ATOM 2804 O O . PHE A 1 358 ? -15.440 -42.823 67.241 1.00 63.16 358 PHE A O 1
ATOM 2811 N N . ASP A 1 359 ? -17.439 -42.423 68.187 1.00 64.56 359 ASP A N 1
ATOM 2812 C CA . ASP A 1 359 ? -18.244 -42.553 66.964 1.00 64.56 359 ASP A CA 1
ATOM 2813 C C . ASP A 1 359 ? -17.791 -41.571 65.868 1.00 64.56 359 ASP A C 1
ATOM 2815 O O . ASP A 1 359 ? -17.736 -41.895 64.679 1.00 64.56 359 ASP A O 1
ATOM 2819 N N . LYS A 1 360 ? -17.350 -40.371 66.268 1.00 61.28 360 LYS A N 1
ATOM 2820 C CA . LYS A 1 360 ? -16.831 -39.345 65.351 1.00 61.28 360 LYS A CA 1
ATOM 2821 C C . LYS A 1 360 ? -15.329 -39.456 65.056 1.00 61.28 360 LYS A C 1
ATOM 2823 O O . LYS A 1 360 ? -14.813 -38.622 64.315 1.00 61.28 360 LYS A O 1
ATOM 2828 N N . ARG A 1 361 ? -14.631 -40.473 65.587 1.00 58.62 361 ARG A N 1
ATOM 2829 C CA . ARG A 1 361 ? -13.172 -40.697 65.446 1.00 58.62 361 ARG A CA 1
ATOM 2830 C C . ARG A 1 361 ? -12.323 -39.454 65.754 1.00 58.62 361 ARG A C 1
ATOM 2832 O O . ARG A 1 361 ? -11.303 -39.221 65.109 1.00 58.62 361 ARG A O 1
ATOM 2839 N N . VAL A 1 362 ? -12.741 -38.646 66.729 1.00 56.75 362 VAL A N 1
ATOM 2840 C CA . VAL A 1 362 ?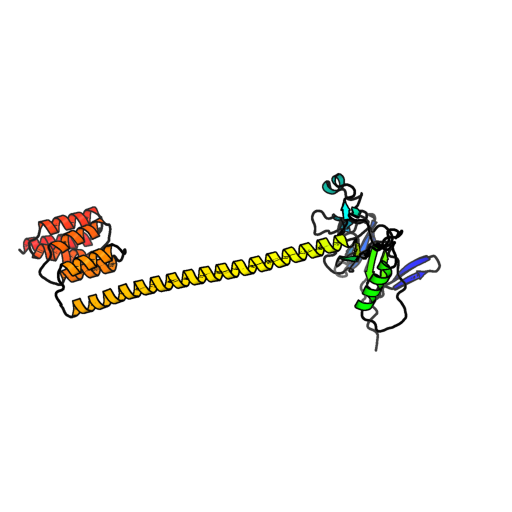 -12.088 -37.359 67.046 1.00 56.75 362 VAL A CA 1
ATOM 2841 C C . VAL A 1 362 ? -10.710 -37.563 67.685 1.00 56.75 362 VAL A C 1
ATOM 2843 O O . VAL A 1 362 ? -9.817 -36.735 67.524 1.00 56.75 362 VAL A O 1
ATOM 2846 N N . ILE A 1 363 ? -10.513 -38.691 68.369 1.00 55.25 363 ILE A N 1
ATOM 2847 C CA . ILE A 1 363 ? -9.238 -39.107 68.953 1.00 55.25 363 ILE A CA 1
ATOM 2848 C C . ILE A 1 363 ? -8.955 -40.546 68.518 1.00 55.25 363 ILE A C 1
ATOM 2850 O O . ILE A 1 363 ? -9.813 -41.414 68.648 1.00 55.25 363 ILE A O 1
ATOM 2854 N N . THR A 1 364 ? -7.739 -40.821 68.042 1.00 51.28 364 THR A N 1
ATOM 2855 C CA . THR A 1 364 ? -7.299 -42.177 67.679 1.00 51.28 364 THR A CA 1
ATOM 2856 C C . THR A 1 364 ? -6.038 -42.571 68.444 1.00 51.28 364 THR A C 1
ATOM 2858 O O . THR A 1 364 ? -5.086 -41.795 68.510 1.00 51.28 364 THR A O 1
ATOM 2861 N N . GLY A 1 365 ? -5.996 -43.798 68.970 1.00 59.84 365 GLY A N 1
ATOM 2862 C CA . GLY A 1 365 ? -4.785 -44.393 69.547 1.00 59.84 365 GLY A CA 1
ATOM 2863 C C . GLY A 1 365 ? -4.500 -43.992 71.000 1.00 59.84 365 GLY A C 1
ATOM 2864 O O . GLY A 1 365 ? -5.399 -43.961 71.834 1.00 59.84 365 GLY A O 1
ATOM 2865 N N . PHE A 1 366 ? -3.230 -43.720 71.314 1.00 53.09 366 PHE A N 1
ATOM 2866 C CA . PHE A 1 366 ? -2.694 -43.595 72.683 1.00 53.09 366 PHE A CA 1
ATOM 2867 C C . PHE A 1 366 ? -3.411 -42.548 73.555 1.00 53.09 366 PHE A C 1
ATOM 2869 O O . PHE A 1 366 ? -3.580 -42.737 74.756 1.00 53.09 366 PHE A O 1
ATOM 2876 N N . SER A 1 367 ? -3.897 -41.468 72.944 1.00 54.31 367 SER A N 1
ATOM 2877 C CA . SER A 1 367 ? -4.632 -40.416 73.646 1.00 54.31 367 SER A CA 1
ATOM 2878 C C . SER A 1 367 ? -6.023 -40.846 74.126 1.00 54.31 367 SER A C 1
ATOM 2880 O O . SER A 1 367 ? -6.520 -40.297 75.101 1.00 54.31 367 SER A O 1
ATOM 2882 N N . PHE A 1 368 ? -6.650 -41.834 73.480 1.00 59.06 368 PHE A N 1
ATOM 2883 C CA . PHE A 1 368 ? -7.914 -42.420 73.940 1.00 59.06 368 PHE A CA 1
ATOM 2884 C C . PHE A 1 368 ? -7.694 -43.286 75.187 1.00 59.06 368 PHE A C 1
ATOM 2886 O O . PHE A 1 368 ? -8.463 -43.213 76.140 1.00 59.06 368 PHE A O 1
ATOM 2893 N N . LEU A 1 369 ? -6.589 -44.039 75.217 1.00 57.97 369 LEU A N 1
ATOM 2894 C CA . LEU A 1 369 ? -6.202 -44.853 76.372 1.00 57.97 369 LEU A CA 1
ATOM 2895 C C . LEU A 1 369 ? -5.891 -43.999 77.607 1.00 57.97 369 LEU A C 1
ATOM 2897 O O . LEU A 1 369 ? -6.192 -44.425 78.715 1.00 57.97 369 LEU A O 1
ATOM 2901 N N . LEU A 1 370 ? -5.349 -42.790 77.423 1.00 60.19 370 LEU A N 1
ATOM 2902 C CA . LEU A 1 370 ? -5.166 -41.821 78.510 1.00 60.19 370 LEU A CA 1
ATOM 2903 C C . LEU A 1 370 ? -6.506 -41.361 79.103 1.00 60.19 370 LEU A C 1
ATOM 2905 O O . LEU A 1 370 ? -6.659 -41.373 80.317 1.00 60.19 370 LEU A O 1
ATOM 2909 N N . ILE A 1 371 ? -7.490 -41.028 78.261 1.00 61.00 371 ILE A N 1
ATOM 2910 C CA . ILE A 1 371 ? -8.818 -40.565 78.706 1.00 61.00 371 ILE A CA 1
ATOM 2911 C C . ILE A 1 371 ? -9.564 -41.671 79.457 1.00 61.00 371 ILE A C 1
ATOM 2913 O O . ILE A 1 371 ? -10.089 -41.443 80.544 1.00 61.00 371 ILE A O 1
ATOM 2917 N N . VAL A 1 372 ? -9.591 -42.878 78.888 1.00 63.06 372 VAL A N 1
ATOM 2918 C CA . VAL A 1 372 ? -10.248 -44.03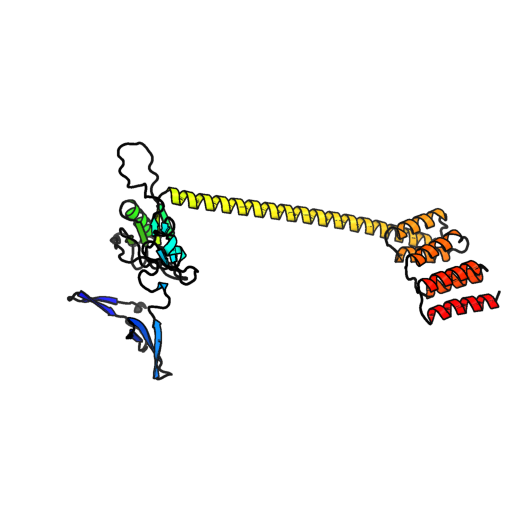6 79.509 1.00 63.06 372 VAL A CA 1
ATOM 2919 C C . VAL A 1 372 ? -9.496 -44.475 80.770 1.00 63.06 372 VAL A C 1
ATOM 2921 O O . VAL A 1 372 ? -10.122 -44.824 81.766 1.00 63.06 372 VAL A O 1
ATOM 2924 N N . GLY A 1 373 ? -8.162 -44.406 80.766 1.00 62.69 373 GLY A N 1
ATOM 2925 C CA . GLY A 1 373 ? -7.325 -44.727 81.921 1.00 62.69 373 GLY A CA 1
ATOM 2926 C C . GLY A 1 373 ? -7.528 -43.773 83.100 1.00 62.69 373 GLY A C 1
ATOM 2927 O O . GLY A 1 373 ? -7.691 -44.236 84.225 1.00 62.69 373 GLY A O 1
ATOM 2928 N N . GLU A 1 374 ? -7.577 -42.459 82.857 1.00 60.66 374 GLU A N 1
ATOM 2929 C CA . GLU A 1 374 ? -7.877 -41.454 83.890 1.00 60.66 374 GLU A CA 1
ATOM 2930 C C . GLU A 1 374 ? -9.299 -41.617 84.448 1.00 60.66 374 GLU A C 1
ATOM 2932 O O . GLU A 1 374 ? -9.490 -41.552 85.663 1.00 60.66 374 GLU A O 1
ATOM 2937 N N . ALA A 1 375 ? -10.289 -41.897 83.592 1.00 60.72 375 ALA A N 1
ATOM 2938 C CA . ALA A 1 375 ? -11.668 -42.135 84.019 1.00 60.72 375 ALA A CA 1
ATOM 2939 C C . ALA A 1 375 ? -11.809 -43.399 84.892 1.00 60.72 375 ALA A C 1
ATOM 2941 O O . ALA A 1 375 ? -12.473 -43.359 85.928 1.00 60.72 375 ALA A O 1
ATOM 2942 N N . LEU A 1 376 ? -11.142 -44.499 84.517 1.00 61.25 376 LEU A N 1
ATOM 2943 C CA . LEU A 1 376 ? -11.144 -45.756 85.278 1.00 61.25 376 LEU A CA 1
ATOM 2944 C C . LEU A 1 376 ? -10.406 -45.633 86.619 1.00 61.25 376 LEU A C 1
ATOM 2946 O O . LEU A 1 376 ? -10.860 -46.190 87.617 1.00 61.25 376 LEU A O 1
ATOM 2950 N N . LEU A 1 377 ? -9.295 -44.889 86.660 1.00 58.47 377 LEU A N 1
ATOM 2951 C CA . LEU A 1 377 ? -8.579 -44.601 87.906 1.00 58.47 377 LEU A CA 1
ATOM 2952 C C . LEU A 1 377 ? -9.450 -43.789 88.870 1.00 58.47 377 LEU A C 1
ATOM 2954 O O . LEU A 1 377 ? -9.513 -44.118 90.052 1.00 58.47 377 LEU A O 1
ATOM 2958 N N . LEU A 1 378 ? -10.169 -42.782 88.365 1.00 56.69 378 LEU A N 1
ATOM 2959 C CA . LEU A 1 378 ? -11.082 -41.968 89.171 1.00 56.69 378 LEU A CA 1
ATOM 2960 C C . LEU A 1 378 ? -12.292 -42.763 89.686 1.00 56.69 378 LEU A C 1
ATOM 2962 O O . LEU A 1 378 ? -12.768 -42.482 90.783 1.00 56.69 378 LEU A O 1
ATOM 2966 N N . GLN A 1 379 ? -12.754 -43.772 88.939 1.00 57.97 379 GLN A N 1
ATOM 2967 C CA . GLN A 1 379 ? -13.817 -44.694 89.361 1.00 57.97 379 GLN A CA 1
ATOM 2968 C C . GLN A 1 379 ? -13.368 -45.678 90.457 1.00 57.97 379 GLN A C 1
ATOM 2970 O O . GLN A 1 379 ? -14.204 -46.210 91.177 1.00 57.97 379 GLN A O 1
ATOM 2975 N N . GLN A 1 380 ? -12.064 -45.947 90.590 1.00 55.62 380 GLN A N 1
ATOM 2976 C CA . GLN A 1 380 ? -11.521 -46.783 91.670 1.00 55.62 380 GLN A CA 1
ATOM 2977 C C . GLN A 1 380 ? -11.223 -45.996 92.955 1.00 55.62 380 GLN A C 1
ATOM 2979 O O . GLN A 1 380 ? -11.066 -46.606 94.012 1.00 55.62 380 GLN A O 1
ATOM 2984 N N . THR A 1 381 ? -11.116 -44.665 92.875 1.00 52.31 381 THR A N 1
ATOM 2985 C CA . THR A 1 381 ? -10.763 -43.791 94.010 1.00 52.31 381 THR A CA 1
ATOM 2986 C C . THR A 1 381 ? -11.948 -43.085 94.687 1.00 52.31 381 THR A C 1
ATOM 2988 O O . THR A 1 381 ? -11.738 -42.472 95.731 1.00 52.31 381 THR A O 1
ATOM 2991 N N . ASN A 1 382 ? -13.156 -43.173 94.124 1.00 50.34 382 ASN A N 1
ATOM 2992 C CA . ASN A 1 382 ? -14.431 -42.662 94.661 1.00 50.34 382 ASN A CA 1
ATOM 2993 C C . ASN A 1 382 ? -15.438 -43.810 94.742 1.00 50.34 382 ASN A C 1
ATOM 2995 O O . ASN A 1 382 ? -16.302 -43.765 95.645 1.00 50.34 382 ASN A O 1
#

Secondary structure (DSSP, 8-state):
---S----EEEEE-TTSPEEEEE--SS---EEEEE-TTS-EEEEEEETTTTEEEEEEES-SSGGGSTTTT-TTEEE-TTSSSSEEEPTTEEES-HHHHTTT--TT-EEESS--STTS---S-----PPPEEEEEEEEEPPSS-EEPPP--S-TT--HHHHHHHHHHHHHH-TT--EEEEETTTEEEEE-S---SEEE-SS--EEEEEEE-HHHHHHHHHHHHHHHHHHHHHHHHHHHHHHHHHHHHHHHHHHHHHHHHHHHHHHHHHHHHHHTT----HHHHHHHHHHHHHTT-HHHHHHHHHHHTTSTT--SHHHHHHHHHHHTT----HHHHHHHHHHHHHTT-HHHHHHHHHHHHHTT-S-THHHHHHHHHHHHHHHH-

pLDDT: mean 74.96, std 18.03, range [26.94, 98.31]

InterPro domains:
  IPR000858 S-locus glycoprotein domain [PF00954] (4-94)
  IPR002885 Pentatricopeptide repeat [PF01535] (281-302)
  IPR003609 PAN/Apple domain [PF08276] (127-195)
  IPR003609 PAN/Apple domain [PS50948] (116-210)
  IPR003609 PAN/Apple domain [SM00473] (126-209)
  IPR011990 Tetratricopeptide-like helical domain superfamily [G3DSA:1.25.40.10] (246-367)

Radius of gyration: 47.43 Å; chains: 1; bounding box: 68×75×126 Å

Foldseek 3Di:
DDDPPQQDFDWDQDPVRDTDTDHDDPDPWDWDWDQDPVRKIFIWTQDPVVRDIDTPDIQCPDCLSPWQSQHFQWEAERPDVVRIDGDQQWDQPDPVCVVVSNRRSPIDGNDDAFAPDDPPDDPDPRDAWAWDKDPQKDWFPDWDDDPDPPPDDPDDQVVQVVVLRVVQSVDPLWFKWWADPVRGITTDSDTGGSMYHDPDHHTMMIGIHHPVSVVVVVVVVVVVVVVVVVVVVVVVVVVVVVVVVVVVVVVVVVVVVVVVVVVVVVLVVCLVVVDDDPPVVLVVVLVVCVVVVVLVVSVVSLLSVVVDPDDDPPSLVSVLVSLLVQDADDLVSLLVVLLVCLLVVVPVSSVVVLVSCVVSVSDDPPSNCSSVVSSVVSVVVD

Organism: Quercus suber (NCBI:txid58331)

Sequence (382 aa):
MNSIYRDGFCLTEDQDGTYNFSCSYVSNSLFHYVMTTEGDILARYWDFEKDDWGILWNAVKSECDVYGMCGAFGRCNSQSSPICSCLPGFEPKNTKEWNRGNWTSGCVRRTTLSQCAVVNSSIEVVKKDGFLKLKTMKVPDFANSLPAHESFGGLSSTNNEDYCRQQCLENCSCIAYAYDSGTGCMSWTRSLIDIQKFSSGGVDLYIRVAYSELEKVGDVKKVVTISVIIGAIFISICTFLLSRRMAKQKVQELSDLFKTFAAEMFYKRTCAEKIGLPNATYGCMLRALSKEERVKEAISAFLNVLCMEDQLEEGSELFRDVIRKGCSTSSMELSKFVASQCSKGRWKEAEELVDVIFDKRVITGFSFLLIVGEALLLQQTN